Protein AF-A0A497N4L3-F1 (afdb_monomer)

Foldseek 3Di:
DDDDDDDDDDDDDDDDDDDDDDDPPPPPPPDAQAEAEEEEEAQAPDDFFPDPVLVVVLQVVLQVVCVVVVHSYHYDYDYDYCRNPLVSLLVSCVVCVVVVHQHYEDCLEQSNCVSNQVVNQVSLRAYEHLHYQAPVLLAAGRYFYQDHHLLQVQLVQLQVLVVQQAQEEEEEEEPDRRRVRNVVSNCVNNVVSNHDYQYYFYDHPPDPDCVVSLVVVLVSLVVCCVVPNQSRYEYEYEAALSVLSVLVVCLVRFSNLQHAAEYEQRPAPHPSCQPRPQLSQLQNFYKYKDFAADPDPQLVVVQVVCCVPPVHGQDLSSQSSSVSSVLLSVLCVVLVHSPSVSSVVCSQVSQCPDQGRRGRRHADSSNYRPHTKMWIWTWDDDPNTIDIDTFWIQDRVVSHIDGPCVPRDNPPQDAWDWDFDDQAEDAAFDKDKTARPPTGGPSFGWPWKWKDFQQPDDIDTDRIDIDGHRDFDKGKMKIKTATSNRHIDIDIHIYGYHHDDADAKDFDWPDPAEEAAFDKTKTARPPTDGDPFAWPWKWKDFAPPDDIDTDRMDIDHHNDFDKGKMKIWIATPVGHIDMDIHIYGYDYDPPPPDDDDDDDDDDDDDDD

Radius of gyration: 50.26 Å; Cα contacts (8 Å, |Δi|>4): 1278; chains: 1; bounding box: 136×89×152 Å

Nearest PDB structures (foldseek):
  3ukj-assembly1_A  TM=7.200E-01  e=1.021E-14  Rhodopseudomonas palustris HaA2
  4jb2-assembly1_A  TM=7.207E-01  e=1.285E-14  Rhodopseudomonas palustris CGA009
  3uk0-assembly1_A  TM=7.203E-01  e=1.141E-13  Rhodopseudomonas palustris BisB5
  4jgu-assembly2_B  TM=9.337E-01  e=2.987E-09  Hathewaya histolytica
  4m00-assembly1_A  TM=5.364E-01  e=4.185E-07  Staphylococcus aureus subsp. aureus NCTC 8325

Sequence (608 aa):
MVELRDCILRALTIFILILSFQPFTTNVRAQAVQTVKIGVILPSEFSGEYSPPLISFAQEDINEYMVENGYDYRFEFIIENAMADSDLHLEHVKSFHLSGVDLIIGGGWSIQAQGSLDYINENNIIMLSHGSASPVLAISDNLYRLCPNDYVQGPVLAEMLSSWGIEKLIVIQRDDAWANGIYDTLEVEYSKTGGIILKRIQYLPETTDFTDYLSEAEAAASEGASKYGSSRVGVMILSFSEAVSIVNQVQSYPTLWSLWWFGSDGTARSTYLIEDAPEAASYLGLFSILATVPESTEYRQLETRYTAESGYSLGYYDSLFYDACWLYALSVLEAGSYNALDVKAVIEDVASTYEGISGICTLDENGDRLHSDYDIWGYNMEDGAGVHVRYGFYDYLTGKVTWDTSKITLPTNDAPWAEANGPYSSYVNEPILFSPAGSNDIDGTIIEYRWDFGDSSIFSYDETPTHSFSRVGIYTVTLRVKDNNDAVDEDTAQCIVSAIPNKAPIAIINGPYSGYANEPISFSSAGSIDQDGTITEYRWNFGEGGTDHYGDVQYFIYERVGTYTVTLTVKDEDGATSLASTSCTIYEVESTGGGSWSIEKIATILTI

pLDDT: mean 88.52, std 17.04, range [26.31, 98.88]

Structure (mmCIF, N/CA/C/O backbone):
data_AF-A0A497N4L3-F1
#
_entry.id   AF-A0A497N4L3-F1
#
loop_
_atom_site.group_PDB
_atom_site.id
_at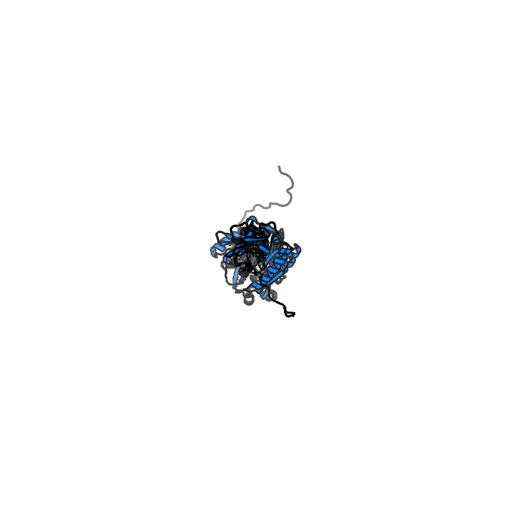om_site.type_symbol
_atom_site.label_atom_id
_atom_site.label_alt_id
_atom_site.label_comp_id
_atom_site.label_asym_id
_atom_site.label_entity_id
_atom_site.label_seq_id
_atom_site.pdbx_PDB_ins_code
_atom_site.Cartn_x
_atom_site.Cartn_y
_atom_site.Cartn_z
_atom_site.occupancy
_atom_site.B_iso_or_equiv
_atom_site.auth_seq_id
_atom_site.auth_comp_id
_atom_site.auth_asym_id
_atom_site.auth_atom_id
_atom_site.pdbx_PDB_model_num
ATOM 1 N N . MET A 1 1 ? -45.645 44.367 11.217 1.00 33.25 1 MET A N 1
ATOM 2 C CA . MET A 1 1 ? -47.091 44.060 11.207 1.00 33.25 1 MET A CA 1
ATOM 3 C C . MET A 1 1 ? -47.190 42.661 10.632 1.00 33.25 1 MET A C 1
ATOM 5 O O . MET A 1 1 ? -47.041 42.528 9.430 1.00 33.25 1 MET A O 1
ATOM 9 N N . VAL A 1 2 ? -46.981 41.619 11.441 1.00 28.41 2 VAL A N 1
ATOM 10 C CA . VAL A 1 2 ? -47.810 41.157 12.581 1.00 28.41 2 VAL A CA 1
ATOM 11 C C . VAL A 1 2 ? -49.145 40.632 12.057 1.00 28.41 2 VAL A C 1
ATOM 13 O O . VAL A 1 2 ? -49.777 41.318 11.260 1.00 28.41 2 VAL A O 1
ATOM 16 N N . GLU A 1 3 ? -49.535 39.467 12.584 1.00 29.16 3 GLU A N 1
ATOM 17 C CA . GLU A 1 3 ? -50.812 38.760 12.405 1.00 29.16 3 GLU A CA 1
ATOM 18 C C . GLU A 1 3 ? -50.843 37.861 11.151 1.00 29.16 3 GLU A C 1
ATOM 20 O O . GLU A 1 3 ? -50.580 38.309 10.048 1.00 29.16 3 GLU A O 1
ATOM 25 N N . LEU A 1 4 ? -51.142 36.560 11.199 1.00 30.34 4 LEU A N 1
ATOM 26 C CA . LEU A 1 4 ? -51.900 35.803 12.187 1.00 30.34 4 LEU A CA 1
ATOM 27 C C . LEU A 1 4 ? -51.720 34.296 11.881 1.00 30.34 4 LEU A C 1
ATOM 29 O O . LEU A 1 4 ? -52.318 33.798 10.929 1.00 30.34 4 LEU A O 1
ATOM 33 N N . ARG A 1 5 ? -50.904 33.560 12.650 1.00 29.47 5 ARG A N 1
ATOM 34 C CA . ARG A 1 5 ? -51.070 32.101 12.855 1.00 29.47 5 ARG A CA 1
ATOM 35 C C . ARG A 1 5 ? -50.195 31.559 13.995 1.00 29.47 5 ARG A C 1
ATOM 37 O O . ARG A 1 5 ? -49.571 30.517 13.868 1.00 29.47 5 ARG A O 1
ATOM 44 N N . ASP A 1 6 ? -50.221 32.254 15.129 1.00 27.95 6 ASP A N 1
ATOM 45 C CA . ASP A 1 6 ? -49.926 31.656 16.431 1.00 27.95 6 ASP A CA 1
ATOM 46 C C . ASP A 1 6 ? -51.245 31.185 17.034 1.00 27.95 6 ASP A C 1
ATOM 48 O O . ASP A 1 6 ? -52.079 31.989 17.445 1.00 27.95 6 ASP A O 1
ATOM 52 N N . CYS A 1 7 ? -51.455 29.875 17.059 1.00 30.28 7 CYS A N 1
ATOM 53 C CA . CYS A 1 7 ? -52.359 29.257 18.015 1.00 30.28 7 CYS A CA 1
ATOM 54 C C . CYS A 1 7 ? -51.984 27.783 18.103 1.00 30.28 7 CYS A C 1
ATOM 56 O O . CYS A 1 7 ? -52.440 26.987 17.290 1.00 30.28 7 CYS A O 1
ATOM 58 N N . ILE A 1 8 ? -51.097 27.458 19.044 1.00 29.00 8 ILE A N 1
ATOM 59 C CA . ILE A 1 8 ? -51.160 26.311 19.961 1.00 29.00 8 ILE A CA 1
ATOM 60 C C . ILE A 1 8 ? -49.790 26.208 20.654 1.00 29.00 8 ILE A C 1
ATOM 62 O O . ILE A 1 8 ? -48.760 26.032 20.017 1.00 29.00 8 ILE A O 1
ATOM 66 N N . LEU A 1 9 ? -49.839 26.306 21.986 1.00 28.23 9 LEU A N 1
ATOM 67 C CA . LEU A 1 9 ? -48.783 26.021 22.961 1.00 28.23 9 LEU A CA 1
ATOM 68 C C . LEU A 1 9 ? -47.601 27.006 23.056 1.00 28.23 9 LEU A C 1
ATOM 70 O O . LEU A 1 9 ? -46.496 26.727 22.608 1.00 28.23 9 LEU A O 1
ATOM 74 N N . ARG A 1 10 ? -47.799 28.083 23.833 1.00 27.14 10 ARG A N 1
ATOM 75 C CA . ARG A 1 10 ? -46.890 28.444 24.940 1.00 27.14 10 ARG A CA 1
ATOM 76 C C . ARG A 1 10 ? -47.524 29.473 25.892 1.00 27.14 10 ARG A C 1
ATOM 78 O O . ARG A 1 10 ? -47.994 30.520 25.468 1.00 27.14 10 ARG A O 1
ATOM 85 N N . ALA A 1 11 ? -47.387 29.155 27.180 1.00 26.31 11 ALA A N 1
ATOM 86 C CA . ALA A 1 11 ? -47.193 30.056 28.318 1.00 26.31 11 ALA A CA 1
ATOM 87 C C . ALA A 1 11 ? -48.394 30.544 29.167 1.00 26.31 11 ALA A C 1
ATOM 89 O O . ALA A 1 11 ? -49.419 31.005 28.681 1.00 26.31 11 ALA A O 1
ATOM 90 N N . LEU A 1 12 ? -48.107 30.537 30.479 1.00 26.67 12 LEU A N 1
ATOM 91 C CA . LEU A 1 12 ? -48.705 31.261 31.610 1.00 26.67 12 LEU A CA 1
ATOM 92 C C . LEU A 1 12 ? -49.934 30.690 32.332 1.00 26.67 12 LEU A C 1
ATOM 94 O O . LEU A 1 12 ? -51.080 31.012 32.041 1.00 26.67 12 LEU A O 1
ATOM 98 N N . THR A 1 13 ? -49.658 30.037 33.462 1.00 28.41 13 THR A N 1
ATOM 99 C CA . THR A 1 13 ? -50.251 30.346 34.782 1.00 28.41 13 THR A CA 1
ATOM 100 C C . THR A 1 13 ? -49.221 29.830 35.820 1.00 28.41 13 THR A C 1
ATOM 102 O O . THR A 1 13 ? -48.665 28.765 35.602 1.00 28.41 13 THR A O 1
ATOM 105 N N . ILE A 1 14 ? -48.792 30.496 36.901 1.00 28.88 14 ILE A N 1
ATOM 106 C CA . ILE A 1 14 ? -49.508 31.221 37.965 1.00 28.88 14 ILE A CA 1
ATOM 107 C C . ILE A 1 14 ? -48.524 32.170 38.694 1.00 28.88 14 ILE A C 1
ATOM 109 O O . ILE A 1 14 ? -47.361 31.831 38.898 1.00 28.88 14 ILE A O 1
ATOM 113 N N . PHE A 1 15 ? -49.023 33.328 39.143 1.00 29.52 15 PHE A N 1
ATOM 114 C CA . PHE A 1 15 ? -48.340 34.307 40.001 1.00 29.52 15 PHE A CA 1
ATOM 115 C C . PHE A 1 15 ? -48.955 34.292 41.424 1.00 29.52 15 PHE A C 1
ATOM 117 O O . PHE A 1 15 ? -50.173 34.360 41.556 1.00 29.52 15 PHE A O 1
ATOM 124 N N . ILE A 1 16 ? -48.080 34.238 42.440 1.00 31.94 16 ILE A N 1
ATOM 125 C CA . ILE A 1 16 ? -48.142 34.719 43.846 1.00 31.94 16 ILE A CA 1
ATOM 126 C C . ILE A 1 16 ? -49.285 34.295 44.800 1.00 31.94 16 ILE A C 1
ATOM 128 O O . ILE A 1 16 ? -50.422 34.742 44.683 1.00 31.94 16 ILE A O 1
ATOM 132 N N . LEU A 1 17 ? -48.885 33.673 45.925 1.00 27.16 17 LEU A N 1
ATOM 133 C CA . LEU A 1 17 ? -49.356 34.053 47.269 1.00 27.16 17 LEU A CA 1
ATOM 134 C C . LEU A 1 17 ? -48.229 33.874 48.314 1.00 27.16 17 LEU A C 1
ATOM 136 O O . LEU A 1 17 ? -47.807 32.760 48.603 1.00 27.16 17 LEU A O 1
ATOM 140 N N . ILE A 1 18 ? -47.743 34.979 48.887 1.00 35.03 18 ILE A N 1
ATOM 141 C CA . ILE A 1 18 ? -46.946 34.988 50.124 1.00 35.03 18 ILE A CA 1
ATOM 142 C C . ILE A 1 18 ? -47.938 34.983 51.287 1.00 35.03 18 ILE A C 1
ATOM 144 O O . ILE A 1 18 ? -48.716 35.929 51.384 1.00 35.03 18 ILE A O 1
ATOM 148 N N . LEU A 1 19 ? -47.892 33.975 52.169 1.00 30.84 19 LEU A N 1
ATOM 149 C CA . LEU A 1 19 ? -48.287 34.082 53.582 1.00 30.84 19 LEU A CA 1
ATOM 150 C C . LEU A 1 19 ? -47.864 32.837 54.389 1.00 30.84 19 LEU A C 1
ATOM 152 O O . LEU A 1 19 ? -48.185 31.705 54.049 1.00 30.84 19 LEU A O 1
ATOM 156 N N . SER A 1 20 ? -47.215 33.119 55.522 1.00 30.72 20 SER A N 1
ATOM 157 C CA . SER A 1 20 ? -46.917 32.273 56.691 1.00 30.72 20 SER A CA 1
ATOM 158 C C . SER A 1 20 ? -45.859 31.161 56.585 1.00 30.72 20 SER A C 1
ATOM 160 O O . SER A 1 20 ? -46.073 30.081 56.050 1.00 30.72 20 SER A O 1
ATOM 162 N N . PHE A 1 21 ? -44.733 31.441 57.250 1.00 41.88 21 PHE A N 1
ATOM 163 C CA . PHE A 1 21 ? -43.736 30.499 57.749 1.00 41.88 21 PHE A CA 1
ATOM 164 C C . PHE A 1 21 ? -44.371 29.352 58.560 1.00 41.88 21 PHE A C 1
ATOM 166 O O . PHE A 1 21 ? -44.925 29.569 59.640 1.00 41.88 21 PHE A O 1
ATOM 173 N N . GLN A 1 22 ? -44.175 28.124 58.090 1.00 34.59 22 GLN A N 1
ATOM 174 C CA . GLN A 1 22 ? -44.099 26.913 58.907 1.00 34.59 22 GLN A CA 1
ATOM 175 C C . GLN A 1 22 ? -42.910 26.112 58.353 1.00 34.59 22 GLN A C 1
ATOM 177 O O . GLN A 1 22 ? -42.909 25.823 57.155 1.00 34.59 22 GLN A O 1
ATOM 182 N N . PRO A 1 23 ? -41.880 25.772 59.146 1.00 34.25 23 PRO A N 1
ATOM 183 C CA . PRO A 1 23 ? -40.825 24.899 58.662 1.00 34.25 23 PRO A CA 1
ATOM 184 C C . PRO A 1 23 ? -41.406 23.489 58.534 1.00 34.25 23 PRO A C 1
ATOM 186 O O . PRO A 1 23 ? -41.556 22.779 59.526 1.00 34.25 23 PRO A O 1
ATOM 189 N N . PHE A 1 24 ? -41.755 23.077 57.315 1.00 36.81 24 PHE A N 1
ATOM 190 C CA . PHE A 1 24 ? -41.872 21.657 57.015 1.00 36.81 24 PHE A CA 1
ATOM 191 C C . PHE A 1 24 ? -40.451 21.104 56.987 1.00 36.81 24 PHE A C 1
ATOM 193 O O . PHE A 1 24 ? -39.691 21.339 56.052 1.00 36.81 24 PHE A O 1
ATOM 200 N N . THR A 1 25 ? -40.072 20.409 58.055 1.00 40.69 25 THR A N 1
ATOM 201 C CA . THR A 1 25 ? -38.900 19.541 58.065 1.00 40.69 25 THR A CA 1
ATOM 202 C C . THR A 1 25 ? -39.151 18.416 57.065 1.00 40.69 25 THR A C 1
ATOM 204 O O . THR A 1 25 ? -39.693 17.368 57.419 1.00 40.69 25 THR A O 1
ATOM 207 N N . THR A 1 26 ? -38.802 18.625 55.796 1.00 39.25 26 THR A N 1
ATOM 208 C CA . THR A 1 26 ? -38.561 17.502 54.898 1.00 39.25 26 THR A CA 1
ATOM 209 C C . THR A 1 26 ? -37.314 16.818 55.428 1.00 39.25 26 THR A C 1
ATOM 211 O O . THR A 1 26 ? -36.205 17.336 55.312 1.00 39.25 26 THR A O 1
ATOM 214 N N . ASN A 1 27 ? -37.513 15.671 56.074 1.00 40.06 27 ASN A N 1
ATOM 215 C CA . ASN A 1 27 ? -36.464 14.687 56.270 1.00 40.06 27 ASN A CA 1
ATOM 216 C C . ASN A 1 27 ? -35.986 14.261 54.876 1.00 40.06 27 ASN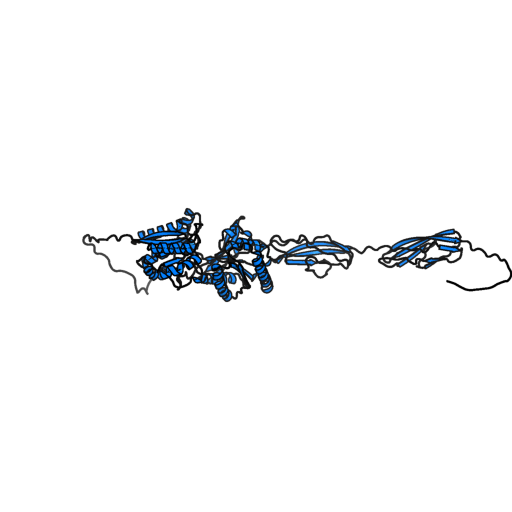 A C 1
ATOM 218 O O . ASN A 1 27 ? -36.482 13.281 54.326 1.00 40.06 27 ASN A O 1
ATOM 222 N N . VAL A 1 28 ? -35.053 15.017 54.295 1.00 42.88 28 VAL A N 1
ATOM 223 C CA . VAL A 1 28 ? -34.184 14.505 53.241 1.00 42.88 28 VAL A CA 1
ATOM 224 C C . VAL A 1 28 ? -33.305 13.497 53.957 1.00 42.88 28 VAL A C 1
ATOM 226 O O . VAL A 1 28 ? -32.338 13.840 54.636 1.00 42.88 28 VAL A O 1
ATOM 229 N N . ARG A 1 29 ? -33.735 12.239 53.930 1.00 44.03 29 ARG A N 1
ATOM 230 C CA . ARG A 1 29 ? -32.863 11.131 54.280 1.00 44.03 29 ARG A CA 1
ATOM 231 C C . ARG A 1 29 ? -31.755 11.198 53.231 1.00 44.03 29 ARG A C 1
ATOM 233 O O . ARG A 1 29 ? -32.049 10.971 52.066 1.00 44.03 29 ARG A O 1
ATOM 240 N N . ALA A 1 30 ? -30.548 11.604 53.622 1.00 51.94 30 ALA A N 1
ATOM 241 C CA . ALA A 1 30 ? -29.383 11.499 52.756 1.00 51.94 30 ALA A CA 1
ATOM 242 C C . ALA A 1 30 ? -29.307 10.038 52.298 1.00 51.94 30 ALA A C 1
ATOM 244 O O . ALA A 1 30 ? -29.134 9.138 53.127 1.00 51.94 30 ALA A O 1
ATOM 245 N N . GLN A 1 31 ? -29.581 9.797 51.022 1.00 58.06 31 GLN A N 1
ATOM 246 C CA . GLN A 1 31 ? -29.370 8.498 50.417 1.00 58.06 31 GLN A CA 1
ATOM 247 C C . GLN A 1 31 ? -27.852 8.295 50.374 1.00 58.06 31 GLN A C 1
ATOM 249 O O . GLN A 1 31 ? -27.091 9.233 50.142 1.00 58.06 31 GLN A O 1
ATOM 254 N N . ALA A 1 32 ? -27.390 7.119 50.792 1.00 78.56 32 ALA A N 1
ATOM 255 C CA . ALA A 1 32 ? -25.959 6.858 50.841 1.00 78.56 32 ALA A CA 1
ATOM 256 C C . ALA A 1 32 ? -25.444 6.749 49.404 1.00 78.56 32 ALA A C 1
ATOM 258 O O . ALA A 1 32 ? -26.014 5.982 48.629 1.00 78.56 32 ALA A O 1
ATOM 259 N N . VAL A 1 33 ? -24.381 7.490 49.081 1.00 87.56 33 VAL A N 1
ATOM 260 C CA . VAL A 1 33 ? -23.701 7.387 47.785 1.00 87.56 33 VAL A CA 1
ATOM 261 C C . VAL A 1 33 ? -23.273 5.935 47.572 1.00 87.56 33 VAL A C 1
ATOM 263 O O . VAL A 1 33 ? -22.587 5.354 48.418 1.00 87.56 33 VAL A O 1
ATOM 266 N N . GLN A 1 34 ? -23.714 5.344 46.467 1.00 93.88 34 GLN A N 1
ATOM 267 C CA . GLN A 1 34 ? -23.428 3.965 46.096 1.00 93.88 34 GLN A CA 1
ATOM 268 C C . GLN A 1 34 ? -22.174 3.916 45.228 1.00 93.88 34 GLN A C 1
ATOM 270 O O . GLN A 1 34 ? -22.101 4.588 44.200 1.00 93.88 34 GLN A O 1
ATOM 275 N N . THR A 1 35 ? -21.190 3.108 45.625 1.00 96.56 35 THR A N 1
ATOM 276 C CA . THR A 1 35 ? -20.000 2.881 44.800 1.00 96.56 35 THR A CA 1
ATOM 277 C C . THR A 1 35 ? -20.295 1.839 43.727 1.00 96.56 35 THR A C 1
ATOM 279 O O . THR A 1 35 ? -20.598 0.692 44.053 1.00 96.56 35 THR A O 1
ATOM 282 N N . VAL A 1 36 ? -20.148 2.229 42.465 1.00 97.88 36 VAL A N 1
ATOM 283 C CA . VAL A 1 36 ? -20.256 1.367 41.288 1.00 97.88 36 VAL A CA 1
ATOM 284 C C . VAL A 1 36 ? -18.851 0.980 40.856 1.00 97.88 36 VAL A C 1
ATOM 286 O O . VAL A 1 36 ? -18.021 1.846 40.584 1.00 97.88 36 VAL A O 1
ATOM 289 N N . LYS A 1 37 ? -18.579 -0.323 40.828 1.00 98.38 37 LYS A N 1
ATOM 290 C CA . LYS A 1 37 ? -17.284 -0.871 40.424 1.00 98.38 37 LYS A CA 1
ATOM 291 C C . LYS A 1 37 ? -17.368 -1.368 38.992 1.00 98.38 37 LYS A C 1
ATOM 293 O O . LYS A 1 37 ? -18.265 -2.148 38.685 1.00 98.38 37 LYS A O 1
ATOM 298 N N . ILE A 1 38 ? -16.423 -0.944 38.163 1.00 98.31 38 ILE A N 1
ATOM 299 C CA . ILE A 1 38 ? -16.274 -1.399 36.778 1.00 98.31 38 ILE A CA 1
ATOM 300 C C . ILE A 1 38 ? -14.891 -2.030 36.647 1.00 98.31 38 ILE A C 1
ATOM 302 O O . ILE A 1 38 ? -13.893 -1.438 37.061 1.00 98.31 38 ILE A O 1
ATOM 306 N N . GLY A 1 39 ? -14.835 -3.248 36.114 1.00 98.00 39 GLY A N 1
ATOM 307 C CA . GLY A 1 39 ? -13.576 -3.924 35.821 1.00 98.00 39 GLY A CA 1
ATOM 308 C C . GLY A 1 39 ? -12.983 -3.375 34.530 1.00 98.00 39 GLY A C 1
ATOM 309 O O . GLY A 1 39 ? -13.701 -3.203 33.554 1.00 98.00 39 GLY A O 1
ATOM 310 N N . VAL A 1 40 ? -11.687 -3.098 34.508 1.00 96.75 40 VAL A N 1
ATOM 311 C CA . VAL A 1 40 ? -10.953 -2.664 33.318 1.00 96.75 40 VAL A CA 1
ATOM 312 C C . VAL A 1 40 ? -9.814 -3.640 33.096 1.00 96.75 40 VAL A C 1
ATOM 314 O O . VAL A 1 40 ? -8.986 -3.821 33.985 1.00 96.75 40 VAL A O 1
ATOM 317 N N . ILE A 1 41 ? -9.765 -4.264 31.922 1.00 95.44 41 ILE A N 1
ATOM 318 C CA . ILE A 1 41 ? -8.674 -5.154 31.527 1.00 95.44 41 ILE A CA 1
ATOM 319 C C . ILE A 1 41 ? -7.969 -4.536 30.326 1.00 95.44 41 ILE A C 1
ATOM 321 O O . ILE A 1 41 ? -8.519 -4.479 29.227 1.00 95.44 41 ILE A O 1
ATOM 325 N N . LEU A 1 42 ? -6.746 -4.066 30.548 1.00 92.00 42 LEU A N 1
ATOM 326 C CA . LEU A 1 42 ? -5.908 -3.507 29.491 1.00 92.00 42 LEU A CA 1
ATOM 327 C C . LEU A 1 42 ? -5.339 -4.626 28.608 1.00 92.00 42 LEU A C 1
ATOM 329 O O . LEU A 1 42 ? -4.970 -5.674 29.146 1.00 92.00 42 LEU A O 1
ATOM 333 N N . PRO A 1 43 ? -5.239 -4.432 27.280 1.00 88.12 43 PRO A N 1
ATOM 334 C CA . PRO A 1 43 ? -4.826 -5.499 26.372 1.00 88.12 43 PRO A CA 1
ATOM 335 C C . PRO A 1 43 ? -3.343 -5.876 26.511 1.00 88.12 43 PRO A C 1
ATOM 337 O O . PRO A 1 43 ? -3.009 -7.049 26.354 1.00 88.12 43 PRO A O 1
ATOM 340 N N . SER A 1 44 ? -2.460 -4.924 26.827 1.00 83.12 44 SER A N 1
ATOM 341 C CA . SER A 1 44 ? -1.005 -5.118 26.924 1.00 83.12 44 SER A CA 1
ATOM 342 C C . SER A 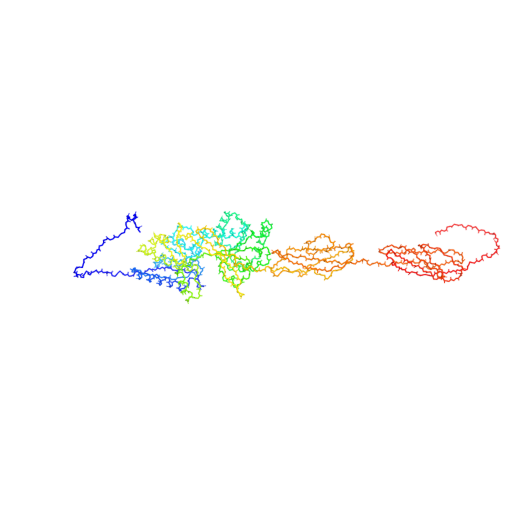1 44 ? -0.358 -4.183 27.951 1.00 83.12 44 SER A C 1
ATOM 344 O O . SER A 1 44 ? -1.023 -3.321 28.531 1.00 83.12 44 SER A O 1
ATOM 346 N N . GLU A 1 45 ? 0.960 -4.314 28.159 1.00 74.00 45 GLU A N 1
ATOM 347 C CA . GLU A 1 45 ? 1.735 -3.328 28.925 1.00 74.00 45 GLU A CA 1
ATOM 348 C C . GLU A 1 45 ? 1.589 -1.911 28.342 1.00 74.00 45 GLU A C 1
ATOM 350 O O . GLU A 1 45 ? 1.392 -1.719 27.137 1.00 74.00 45 GLU A O 1
ATOM 355 N N . PHE A 1 46 ? 1.703 -0.913 29.223 1.00 63.19 46 PHE A N 1
ATOM 356 C CA . PHE A 1 46 ? 1.585 0.499 28.875 1.00 63.19 46 PHE A CA 1
ATOM 357 C C . PHE A 1 46 ? 2.629 0.907 27.830 1.00 63.19 46 PHE A C 1
ATOM 359 O O . PHE A 1 46 ? 3.827 0.886 28.109 1.00 63.19 46 PHE A O 1
ATOM 366 N N . SER A 1 47 ? 2.171 1.326 26.650 1.00 53.44 47 SER A N 1
ATOM 367 C CA . SER A 1 47 ? 3.048 1.767 25.551 1.00 53.44 47 SER A CA 1
ATOM 368 C C . SER A 1 47 ? 2.537 3.002 24.792 1.00 53.44 47 SER A C 1
ATOM 370 O O . SER A 1 47 ? 3.003 3.289 23.696 1.00 53.44 47 SER A O 1
ATOM 372 N N . GLY A 1 48 ? 1.634 3.781 25.396 1.00 58.94 48 GLY A N 1
ATOM 373 C CA . GLY A 1 48 ? 1.116 5.039 24.840 1.00 58.94 48 GLY A CA 1
ATOM 374 C C . GLY A 1 48 ? -0.410 5.066 24.775 1.00 58.94 48 GLY A C 1
ATOM 375 O O . GLY A 1 48 ? -1.007 6.043 25.219 1.00 58.94 48 GLY A O 1
ATOM 376 N N . GLU A 1 49 ? -1.031 3.969 24.335 1.00 61.81 49 GLU A N 1
ATOM 377 C CA . GLU A 1 49 ? -2.489 3.777 24.367 1.00 61.81 49 GLU A CA 1
ATOM 378 C C . GLU A 1 49 ? -2.970 3.282 25.747 1.00 61.81 49 GLU A C 1
ATOM 380 O O . GLU A 1 49 ? -2.269 2.537 26.444 1.00 61.81 49 GLU A O 1
ATOM 385 N N . TYR A 1 50 ? -4.170 3.715 26.148 1.00 67.56 50 TYR A N 1
ATOM 386 C CA . TYR A 1 50 ? -4.890 3.347 27.379 1.00 67.56 50 TYR A CA 1
ATOM 387 C C . TYR A 1 50 ? -4.098 3.588 28.672 1.00 67.56 50 TYR A C 1
ATOM 389 O O . TYR A 1 50 ? -4.175 2.822 29.640 1.00 67.56 50 TYR A O 1
ATOM 397 N N . SER A 1 51 ? -3.296 4.656 28.696 1.00 69.06 51 SER A N 1
ATOM 398 C CA . SER A 1 51 ? -2.425 4.945 29.834 1.00 69.06 51 SER A CA 1
ATOM 399 C C . SER A 1 51 ? -3.224 5.287 31.111 1.00 69.06 51 SER A C 1
ATOM 401 O O . SER A 1 51 ? -4.354 5.782 31.032 1.00 69.06 51 SER A O 1
ATOM 403 N N . PRO A 1 52 ? -2.661 5.066 32.321 1.00 72.88 52 PRO A N 1
ATOM 404 C CA . PRO A 1 52 ? -3.375 5.298 33.582 1.00 72.88 52 PRO A CA 1
ATOM 405 C C . PRO A 1 52 ? -3.987 6.705 33.751 1.00 72.88 52 PRO A C 1
ATOM 407 O O . PRO A 1 52 ? -5.064 6.794 34.355 1.00 72.88 52 PRO A O 1
ATOM 410 N N . PRO A 1 53 ? -3.371 7.794 33.232 1.00 85.50 53 PRO A N 1
ATOM 411 C CA . PRO A 1 53 ? -3.989 9.119 33.217 1.00 85.50 53 PRO A CA 1
ATOM 412 C C . PRO A 1 53 ? -5.379 9.145 32.578 1.00 85.50 53 PRO A C 1
ATOM 414 O O . PRO A 1 53 ? -6.283 9.754 33.138 1.00 85.50 53 PRO A O 1
ATOM 417 N N . LEU A 1 54 ? -5.595 8.436 31.463 1.00 90.44 54 LEU A N 1
ATOM 418 C CA . LEU A 1 54 ? -6.883 8.455 30.763 1.00 90.44 54 LEU A CA 1
ATOM 419 C C . LEU A 1 54 ? -8.005 7.836 31.604 1.00 90.44 54 LEU A C 1
ATOM 421 O O . LEU A 1 54 ? -9.092 8.402 31.704 1.00 90.44 54 LEU A O 1
ATOM 425 N N . ILE A 1 55 ? -7.724 6.702 32.253 1.00 90.75 55 ILE A N 1
ATOM 426 C CA . ILE A 1 55 ? -8.678 6.024 33.146 1.00 90.75 55 ILE A CA 1
ATOM 427 C C . ILE A 1 55 ? -9.017 6.929 34.334 1.00 90.75 55 ILE A C 1
ATOM 429 O O . ILE A 1 55 ? -10.174 7.039 34.740 1.00 90.75 55 ILE A O 1
ATOM 433 N N . SER A 1 56 ? -8.001 7.606 34.874 1.00 92.31 56 SER A N 1
ATOM 434 C CA . SER A 1 56 ? -8.163 8.540 35.989 1.00 92.31 56 SER A CA 1
ATOM 435 C C . SER A 1 56 ? -9.019 9.740 35.587 1.00 92.31 56 SER A C 1
ATOM 437 O O . SER A 1 56 ? -9.949 10.076 36.314 1.00 92.31 56 SER A O 1
ATOM 439 N N . PHE A 1 57 ? -8.789 10.317 34.404 1.00 94.69 57 PHE A N 1
ATOM 440 C CA . PHE A 1 57 ? -9.600 11.416 33.879 1.00 94.69 57 PHE A CA 1
ATOM 441 C C . PHE A 1 57 ? -11.047 11.005 33.639 1.00 94.69 57 PHE A C 1
ATOM 443 O O . PHE A 1 57 ? -11.943 11.707 34.090 1.00 94.69 57 PHE A O 1
ATOM 450 N N . ALA A 1 58 ? -11.296 9.848 33.018 1.00 95.81 58 ALA A N 1
ATOM 451 C CA . ALA A 1 58 ? -12.658 9.344 32.848 1.00 95.81 58 ALA A CA 1
ATOM 452 C C . ALA A 1 58 ? -13.364 9.192 34.206 1.00 95.81 58 ALA A C 1
ATOM 454 O O . ALA A 1 58 ? -14.496 9.637 34.380 1.00 95.81 58 ALA A O 1
ATOM 455 N N . GLN A 1 59 ? -12.682 8.623 35.205 1.00 97.19 59 GLN A N 1
ATOM 456 C CA . GLN A 1 59 ? -13.230 8.482 36.553 1.00 97.19 59 GLN A CA 1
ATOM 457 C C . GLN A 1 59 ? -13.516 9.828 37.228 1.00 97.19 59 GLN A C 1
ATOM 459 O O . GLN A 1 59 ? -14.528 9.957 37.920 1.00 97.19 59 GLN A O 1
ATOM 464 N N . GLU A 1 60 ? -12.613 10.797 37.099 1.00 96.94 60 GLU A N 1
ATOM 465 C CA . GLU A 1 60 ? -12.764 12.139 37.661 1.00 96.94 60 GLU A CA 1
ATOM 466 C C . GLU A 1 60 ? -13.936 12.871 37.014 1.00 96.94 60 GLU A C 1
ATOM 468 O O . GLU A 1 60 ? -14.849 13.277 37.732 1.00 96.94 60 GLU A O 1
ATOM 473 N N . ASP A 1 61 ? -13.956 12.937 35.684 1.00 97.75 61 ASP A N 1
ATOM 474 C CA . ASP A 1 61 ? -14.967 13.650 34.906 1.00 97.75 61 ASP A CA 1
ATOM 475 C C . ASP A 1 61 ? -16.372 13.052 35.149 1.00 97.75 61 ASP A C 1
ATOM 477 O O . ASP A 1 61 ? -17.337 13.780 35.393 1.00 97.75 61 ASP A O 1
ATOM 481 N N . ILE A 1 62 ? -16.491 11.716 35.187 1.00 98.38 62 ILE A N 1
ATOM 482 C CA . ILE A 1 62 ? -17.753 11.028 35.506 1.00 98.38 62 ILE A CA 1
ATOM 483 C C . ILE A 1 62 ? -18.201 11.347 36.934 1.00 98.38 62 ILE A C 1
ATOM 485 O O . ILE A 1 62 ? -19.366 11.662 37.166 1.00 98.38 62 ILE A O 1
ATOM 489 N N . ASN A 1 63 ? -17.305 11.261 37.921 1.00 98.38 63 ASN A N 1
ATOM 490 C CA . ASN A 1 63 ? -17.676 11.508 39.316 1.00 98.38 63 ASN A CA 1
ATOM 491 C C . ASN A 1 63 ? -17.996 12.982 39.591 1.00 98.38 63 ASN A C 1
ATOM 493 O O . ASN A 1 63 ? -18.867 13.261 40.416 1.00 98.38 63 ASN A O 1
ATOM 497 N N . GLU A 1 64 ? -17.332 13.915 38.909 1.00 97.94 64 GLU A N 1
ATOM 498 C CA . GLU A 1 64 ? -17.690 15.332 38.931 1.00 97.94 64 GLU A CA 1
ATOM 499 C C . GLU A 1 64 ? -19.109 15.524 38.389 1.00 97.94 64 GLU A C 1
ATOM 501 O O . GLU A 1 64 ? -19.952 16.089 39.087 1.00 97.94 64 GLU A O 1
ATOM 506 N N . TYR A 1 65 ? -19.431 14.918 37.243 1.00 97.56 65 TYR A N 1
ATOM 507 C CA . TYR A 1 65 ? -20.785 14.935 36.687 1.00 97.56 65 TYR A CA 1
ATOM 508 C C . TYR A 1 65 ? -21.837 14.355 37.645 1.00 97.56 65 TYR A C 1
ATOM 510 O O . TYR A 1 65 ? -22.921 14.934 37.783 1.00 97.56 65 TYR A O 1
ATOM 518 N N . MET A 1 66 ? -21.534 13.253 38.346 1.00 97.31 66 MET A N 1
ATOM 519 C CA . MET A 1 66 ? -22.444 12.685 39.352 1.00 97.31 66 MET A CA 1
ATOM 520 C C . MET A 1 66 ? -22.750 13.693 40.465 1.00 97.31 66 MET A C 1
ATOM 522 O O . MET A 1 66 ? -23.910 13.881 40.835 1.00 97.31 66 MET A O 1
ATOM 526 N N . VAL A 1 67 ? -21.720 14.377 40.971 1.00 96.69 67 VAL A N 1
ATOM 527 C CA . VAL A 1 67 ? -21.852 15.378 42.038 1.00 96.69 67 VAL A CA 1
ATOM 528 C C . VAL A 1 67 ? -22.614 16.611 41.556 1.00 96.69 67 VAL A C 1
ATOM 530 O O . VAL A 1 67 ? -23.529 17.065 42.245 1.00 96.69 67 VAL A O 1
ATOM 533 N N . GLU A 1 68 ? -22.270 17.146 40.384 1.00 97.25 68 GLU A N 1
ATOM 534 C CA . GLU A 1 68 ? -22.887 18.354 39.824 1.00 97.25 68 GLU A CA 1
ATOM 535 C C . GLU A 1 68 ? -24.382 18.180 39.545 1.00 97.25 68 GLU A C 1
ATOM 537 O O . GLU A 1 68 ? -25.165 19.114 39.739 1.00 97.25 68 GLU A O 1
ATOM 542 N N . ASN A 1 69 ? -24.792 16.973 39.151 1.00 96.38 69 ASN A N 1
ATOM 543 C CA . ASN A 1 69 ? -26.182 16.655 38.826 1.00 96.38 69 ASN A CA 1
ATOM 544 C C . ASN A 1 69 ? -26.957 16.019 39.994 1.00 96.38 69 ASN A C 1
ATOM 546 O O . ASN A 1 69 ? -28.150 15.748 39.866 1.00 96.38 69 ASN A O 1
ATOM 550 N N . GLY A 1 70 ? -26.319 15.839 41.157 1.00 94.31 70 GLY A N 1
ATOM 551 C CA . GLY A 1 70 ? -26.968 15.341 42.370 1.00 94.31 70 GLY A CA 1
ATOM 552 C C . GLY A 1 70 ? -27.338 13.857 42.324 1.00 94.31 70 GLY A C 1
ATOM 553 O O . GLY A 1 70 ? -28.324 13.462 42.948 1.00 94.31 70 GLY A O 1
ATOM 554 N N . TYR A 1 71 ? -26.574 13.048 41.591 1.00 94.81 71 TYR A N 1
ATOM 555 C CA . TYR A 1 71 ? -26.733 11.597 41.559 1.00 94.81 71 TYR A CA 1
ATOM 556 C C . TYR A 1 71 ? -26.037 10.939 42.758 1.00 94.81 71 TYR A C 1
ATOM 558 O O . TYR A 1 71 ? -24.914 11.283 43.122 1.00 94.81 71 TYR A O 1
ATOM 566 N N . ASP A 1 72 ? -26.681 9.933 43.352 1.00 93.19 72 ASP A N 1
ATOM 567 C CA . ASP A 1 72 ? -26.155 9.188 44.506 1.00 93.19 72 ASP A CA 1
ATOM 568 C C . ASP A 1 72 ? -25.218 8.034 44.092 1.00 93.19 72 ASP A C 1
ATOM 570 O O . ASP A 1 72 ? -25.215 6.972 44.723 1.00 93.19 72 ASP A O 1
ATOM 574 N N . TYR A 1 73 ? -24.424 8.217 43.034 1.00 96.25 73 TYR A N 1
ATOM 575 C CA . TYR A 1 73 ? -23.457 7.233 42.544 1.00 96.25 73 TYR A CA 1
ATOM 576 C C . TYR A 1 73 ? -22.031 7.776 42.575 1.00 96.25 73 TYR A C 1
ATOM 578 O O . TYR A 1 73 ? -21.788 8.964 42.374 1.00 96.25 73 TYR A O 1
ATOM 586 N N . ARG A 1 74 ? -21.076 6.875 42.809 1.00 97.38 74 ARG A N 1
ATOM 587 C CA . ARG A 1 74 ? -19.642 7.119 42.645 1.00 97.38 74 ARG A CA 1
ATOM 588 C C . ARG A 1 74 ? -19.019 5.958 41.884 1.00 97.38 74 ARG A C 1
ATOM 590 O O . ARG A 1 74 ? -19.124 4.821 42.329 1.00 97.38 74 ARG A O 1
ATOM 597 N N . PHE A 1 75 ? -18.327 6.239 40.794 1.00 98.19 75 PHE A N 1
ATOM 598 C CA . PHE A 1 75 ? -17.677 5.241 39.953 1.00 98.19 75 PHE A CA 1
ATOM 599 C C . PHE A 1 75 ? -16.236 4.987 40.401 1.00 98.19 75 PHE A C 1
ATOM 601 O O . PHE A 1 75 ? -15.504 5.918 40.753 1.00 98.19 75 PHE A O 1
ATOM 608 N N . GLU A 1 76 ? -15.854 3.712 40.412 1.00 97.81 76 GLU A N 1
ATOM 609 C CA . GLU A 1 76 ? -14.513 3.215 40.711 1.00 97.81 76 GLU A CA 1
ATOM 610 C C . GLU A 1 76 ? -14.100 2.188 39.649 1.00 97.81 76 GLU A C 1
ATOM 612 O O . GLU A 1 76 ? -14.725 1.130 39.530 1.00 97.81 76 GLU A O 1
ATOM 617 N N . PHE A 1 77 ? -13.046 2.492 38.892 1.00 96.12 77 PHE A N 1
ATOM 618 C CA . PHE A 1 77 ? -12.488 1.587 37.887 1.00 96.12 77 PHE A CA 1
ATOM 619 C C . PHE A 1 77 ? -11.372 0.740 38.502 1.00 96.12 77 PHE A C 1
ATOM 621 O O . PHE A 1 77 ? -10.404 1.267 39.053 1.00 96.12 77 PHE A O 1
ATOM 628 N N . ILE A 1 78 ? -11.514 -0.582 38.421 1.00 96.06 78 ILE A N 1
ATOM 629 C CA . ILE A 1 78 ? -10.547 -1.546 38.955 1.00 96.06 78 ILE A CA 1
ATOM 630 C C . ILE A 1 78 ? -9.749 -2.099 37.783 1.00 96.06 78 ILE A C 1
ATOM 632 O O . ILE A 1 78 ? -10.328 -2.698 36.885 1.00 96.06 78 ILE A O 1
ATOM 636 N N . ILE A 1 79 ? -8.437 -1.883 37.791 1.00 93.81 79 ILE A N 1
ATOM 637 C CA . ILE A 1 79 ? -7.580 -2.097 36.623 1.00 93.81 79 ILE A CA 1
ATOM 638 C C . ILE A 1 79 ? -6.785 -3.393 36.781 1.00 93.81 79 ILE A C 1
ATOM 640 O O . ILE A 1 79 ? -6.108 -3.590 37.787 1.00 93.81 79 ILE A O 1
ATOM 644 N N . GLU A 1 80 ? -6.830 -4.220 35.747 1.00 94.75 80 GLU A N 1
ATOM 645 C CA . GLU A 1 80 ? -5.986 -5.390 35.519 1.00 94.75 80 GLU A CA 1
ATOM 646 C C . GLU A 1 80 ? -5.341 -5.293 34.124 1.00 94.75 80 GLU A C 1
ATOM 648 O O . GLU A 1 80 ? -5.735 -4.464 33.296 1.00 94.75 80 GLU A O 1
ATOM 653 N N . ASN A 1 81 ? -4.338 -6.126 33.844 1.00 92.06 81 ASN A N 1
ATOM 654 C CA . ASN A 1 81 ? -3.620 -6.112 32.569 1.00 92.06 81 ASN A CA 1
ATOM 655 C C . ASN A 1 81 ? -3.463 -7.531 32.016 1.00 92.06 81 ASN A C 1
ATOM 657 O O . ASN A 1 81 ? -2.881 -8.390 32.671 1.00 92.06 81 ASN A O 1
ATOM 661 N N . ALA A 1 82 ? -3.946 -7.753 30.795 1.00 92.00 82 ALA A N 1
ATOM 662 C CA . ALA A 1 82 ? -3.884 -9.040 30.116 1.00 92.00 82 ALA A CA 1
ATOM 663 C C . ALA A 1 82 ? -2.504 -9.368 29.530 1.00 92.00 82 ALA A C 1
ATOM 665 O O . ALA A 1 82 ? -2.295 -10.496 29.109 1.00 92.00 82 ALA A O 1
ATOM 666 N N . MET A 1 83 ? -1.555 -8.429 29.493 1.00 89.19 83 MET A N 1
ATOM 667 C CA . MET A 1 83 ? -0.166 -8.664 29.078 1.00 89.19 83 MET A CA 1
ATOM 668 C C . MET A 1 83 ? -0.046 -9.319 27.694 1.00 89.19 83 MET A C 1
ATOM 670 O O . MET A 1 83 ? 0.787 -10.201 27.496 1.00 89.19 83 MET A O 1
ATOM 674 N N . ALA A 1 84 ? -0.883 -8.892 26.742 1.00 86.75 84 ALA A N 1
ATOM 675 C CA . ALA A 1 84 ? -0.980 -9.467 25.401 1.00 86.75 84 ALA A CA 1
ATOM 676 C C . ALA A 1 84 ? -1.436 -10.945 25.363 1.00 86.75 84 ALA A C 1
ATOM 678 O O . ALA A 1 84 ? -1.306 -11.606 24.335 1.00 86.75 84 ALA A O 1
ATOM 679 N N . ASP A 1 85 ? -2.001 -11.462 26.457 1.00 91.12 85 ASP A N 1
ATOM 680 C CA . ASP A 1 85 ? -2.349 -12.869 26.648 1.00 91.12 85 ASP A CA 1
ATOM 681 C C . ASP A 1 85 ? -3.872 -13.052 26.805 1.00 91.12 85 ASP A C 1
ATOM 683 O O . ASP A 1 85 ? -4.536 -12.419 27.631 1.00 91.12 85 ASP A O 1
ATOM 687 N N . SER A 1 86 ? -4.450 -13.915 25.966 1.00 93.56 86 SER A N 1
ATOM 688 C CA . SER A 1 86 ? -5.895 -14.171 25.953 1.00 93.56 86 SER A CA 1
ATOM 689 C C . SER A 1 86 ? -6.376 -15.008 27.138 1.00 93.56 86 SER A C 1
ATOM 691 O O . SER A 1 86 ? -7.514 -14.833 27.578 1.00 93.56 86 SER A O 1
ATOM 693 N N . ASP A 1 87 ? -5.550 -15.918 27.648 1.00 96.38 87 ASP A N 1
ATOM 694 C CA . ASP A 1 87 ? -5.912 -16.755 28.789 1.00 96.38 87 ASP A CA 1
ATOM 695 C C . ASP A 1 87 ? -5.887 -15.913 30.068 1.00 96.38 87 ASP A C 1
ATOM 697 O O . ASP A 1 87 ? -6.823 -15.977 30.870 1.00 96.38 87 ASP A O 1
ATOM 701 N N . LEU A 1 88 ? -4.886 -15.038 30.210 1.00 97.50 88 LEU A N 1
ATOM 702 C CA . LEU A 1 88 ? -4.805 -14.092 31.321 1.00 97.50 88 LEU A CA 1
ATOM 703 C C . LEU A 1 88 ? -5.973 -13.092 31.304 1.00 97.50 88 LEU A C 1
ATOM 705 O O . LEU A 1 88 ? -6.560 -12.806 32.349 1.00 97.50 88 LEU A O 1
ATOM 709 N N . HIS A 1 89 ? -6.386 -12.616 30.123 1.00 97.81 89 HIS A N 1
ATOM 710 C CA . HIS A 1 89 ? -7.598 -11.802 29.990 1.00 97.81 89 HIS A CA 1
ATOM 711 C C . HIS A 1 89 ? -8.834 -12.513 30.581 1.00 97.81 89 HIS A C 1
ATOM 713 O O . HIS A 1 89 ? -9.567 -11.937 31.390 1.00 97.81 89 HIS A O 1
ATOM 719 N N . LEU A 1 90 ? -9.046 -13.787 30.237 1.00 98.56 90 LEU A N 1
ATOM 720 C CA . LEU A 1 90 ? -10.140 -14.596 30.782 1.00 98.56 90 LEU A CA 1
ATOM 721 C C . LEU A 1 90 ? -10.007 -14.821 32.299 1.00 98.56 90 LEU A C 1
ATOM 723 O O . LEU A 1 90 ? -11.015 -14.828 33.013 1.00 98.56 90 LEU A O 1
ATOM 727 N N . GLU A 1 91 ? -8.793 -15.001 32.821 1.00 98.50 91 GLU A N 1
ATOM 728 C CA . GLU A 1 91 ? -8.550 -15.092 34.266 1.00 98.50 91 GLU A CA 1
ATOM 729 C C . GLU A 1 91 ? -8.988 -13.819 35.004 1.00 98.50 91 GLU A C 1
ATOM 731 O O . GLU A 1 91 ? -9.650 -13.909 36.044 1.00 98.50 91 GLU A O 1
ATOM 736 N N . HIS A 1 92 ? -8.715 -12.639 34.443 1.00 98.50 92 HIS A N 1
ATOM 737 C CA . HIS A 1 92 ? -9.164 -11.367 35.009 1.00 98.50 92 HIS A CA 1
ATOM 738 C C . HIS A 1 92 ? -10.686 -11.191 34.939 1.00 98.50 92 HIS A C 1
ATOM 740 O O . HIS A 1 92 ? -11.289 -10.803 35.941 1.00 98.50 92 HIS A O 1
ATOM 746 N N . VAL A 1 93 ? -11.334 -11.569 33.828 1.00 98.69 93 VAL A N 1
ATOM 747 C CA . VAL A 1 93 ? -12.810 -11.590 33.727 1.00 98.69 93 VAL A CA 1
ATOM 748 C C . VAL A 1 93 ? -13.419 -12.457 34.837 1.00 98.69 93 VAL A C 1
ATOM 750 O O . VAL A 1 93 ? -14.336 -12.033 35.544 1.00 98.69 93 VAL A O 1
ATOM 753 N N . LYS A 1 94 ? -12.873 -13.662 35.047 1.00 98.69 94 LYS A N 1
ATOM 754 C CA . LYS A 1 94 ? -13.298 -14.572 36.124 1.00 98.69 94 LYS A CA 1
ATOM 755 C C . LYS A 1 94 ? -13.084 -13.960 37.509 1.00 98.69 94 LYS A C 1
ATOM 757 O O . LYS A 1 94 ? -13.959 -14.075 38.366 1.00 98.69 94 LYS A O 1
ATOM 762 N N . SER A 1 95 ? -11.943 -13.310 37.731 1.00 98.56 95 SER A N 1
ATOM 763 C CA . SER A 1 95 ? -11.602 -12.651 38.998 1.00 98.56 95 SER A CA 1
ATOM 764 C C . SER A 1 95 ? -12.568 -11.509 39.343 1.00 98.56 95 SER A C 1
ATOM 766 O O . SER A 1 95 ? -13.035 -11.411 40.485 1.00 98.56 95 SER A O 1
ATOM 768 N N . PHE A 1 96 ? -12.934 -10.687 38.353 1.00 98.62 96 PHE A N 1
ATOM 769 C CA . PHE A 1 96 ? -13.919 -9.620 38.525 1.00 98.62 96 PHE A CA 1
ATOM 770 C C . PHE A 1 96 ? -15.302 -10.166 38.871 1.00 98.62 96 PHE A C 1
ATOM 772 O O . PHE A 1 96 ? -15.870 -9.754 39.886 1.00 98.62 96 PHE A O 1
ATOM 779 N N . HIS A 1 97 ? -15.786 -11.166 38.131 1.00 98.31 97 HIS A N 1
ATOM 780 C CA . HIS A 1 97 ? -17.065 -11.816 38.422 1.00 98.31 97 HIS A CA 1
ATOM 781 C C . HIS A 1 97 ? -17.115 -12.389 39.848 1.00 98.31 97 HIS A C 1
ATOM 783 O O . HIS A 1 97 ? -18.046 -12.132 40.611 1.00 98.31 97 HIS A O 1
ATOM 789 N N . LEU A 1 98 ? -16.061 -13.103 40.268 1.00 97.81 98 LEU A N 1
ATOM 790 C CA . LEU A 1 98 ? -15.946 -13.641 41.632 1.00 97.81 98 LEU A CA 1
ATOM 791 C C . LEU A 1 98 ? -15.928 -12.549 42.715 1.00 97.81 98 LEU A C 1
ATOM 793 O O . LEU A 1 98 ? -16.283 -12.816 43.865 1.00 97.81 98 LEU A O 1
ATOM 797 N N . SER A 1 99 ? -15.535 -11.328 42.351 1.00 97.44 99 SER A N 1
ATOM 798 C CA . SER A 1 99 ? -15.532 -10.147 43.218 1.00 97.44 99 SER A CA 1
ATOM 799 C C . SER A 1 99 ? -16.834 -9.332 43.144 1.00 97.44 99 SER A C 1
ATOM 801 O O . SER A 1 99 ? -16.939 -8.303 43.816 1.00 97.44 99 SER A O 1
ATOM 803 N N . GLY A 1 100 ? -17.826 -9.788 42.370 1.00 96.75 100 GLY A N 1
ATOM 804 C CA . GLY A 1 100 ? -19.114 -9.119 42.168 1.00 96.75 100 GLY A CA 1
ATOM 805 C C . GLY A 1 100 ? -19.057 -7.927 41.210 1.00 96.75 100 GLY A C 1
ATOM 806 O O . GLY A 1 100 ? -19.827 -6.982 41.377 1.00 96.75 100 GLY A O 1
ATOM 807 N N . VAL A 1 101 ? -18.112 -7.933 40.267 1.00 98.31 101 VAL A N 1
ATOM 808 C CA . VAL A 1 101 ? -17.935 -6.901 39.239 1.00 98.31 101 VAL A CA 1
ATOM 809 C C . VAL A 1 101 ? -18.263 -7.514 37.880 1.00 98.31 101 VAL A C 1
ATOM 811 O O . VAL A 1 101 ? -17.435 -8.197 37.285 1.00 98.31 101 VAL A O 1
ATOM 814 N N . ASP A 1 102 ? -19.487 -7.265 37.414 1.00 98.38 102 ASP A N 1
ATOM 815 C CA . ASP A 1 102 ? -20.050 -7.873 36.195 1.00 98.38 102 ASP A CA 1
ATOM 816 C C . ASP A 1 102 ? -20.170 -6.887 35.019 1.00 98.38 102 ASP A C 1
ATOM 818 O O . ASP A 1 102 ? -20.655 -7.251 33.949 1.00 98.38 102 ASP A O 1
ATOM 822 N N . LEU A 1 103 ? -19.740 -5.638 35.217 1.00 98.69 103 LEU A N 1
ATOM 823 C CA . LEU A 1 103 ? -19.573 -4.634 34.166 1.00 98.69 103 LEU A CA 1
ATOM 824 C C . LEU A 1 103 ? -18.076 -4.497 33.896 1.00 98.69 103 LEU A C 1
ATOM 826 O O . LEU A 1 103 ? -17.325 -4.071 34.780 1.00 98.69 103 LEU A O 1
ATOM 830 N N . ILE A 1 104 ? -17.641 -4.903 32.705 1.00 98.62 104 ILE A N 1
ATOM 831 C CA . ILE A 1 104 ? -16.222 -4.983 32.346 1.00 98.62 104 ILE A CA 1
ATOM 832 C C . ILE A 1 104 ? -15.955 -4.176 31.074 1.00 98.62 104 ILE A C 1
ATOM 834 O O . ILE A 1 104 ? -16.715 -4.249 30.113 1.00 98.62 104 ILE A O 1
ATOM 838 N N . ILE A 1 105 ? -14.871 -3.407 31.053 1.00 97.88 105 ILE A N 1
ATOM 839 C CA . ILE A 1 105 ? -14.254 -2.864 29.842 1.00 97.88 105 ILE A CA 1
ATOM 840 C C . ILE A 1 105 ? -13.031 -3.736 29.557 1.00 97.88 105 ILE A C 1
ATOM 842 O O . ILE A 1 105 ? -12.124 -3.819 30.384 1.00 97.88 105 ILE A O 1
ATOM 846 N N . GLY A 1 106 ? -13.016 -4.430 28.425 1.00 95.62 106 GLY A N 1
ATOM 847 C CA . GLY A 1 106 ? -12.000 -5.440 28.131 1.00 95.62 106 GLY A CA 1
ATOM 848 C C . GLY A 1 106 ? -12.110 -5.971 26.708 1.00 95.62 106 GLY A C 1
ATOM 849 O O . GLY A 1 106 ? -12.894 -5.477 25.908 1.00 95.62 106 GLY A O 1
ATOM 850 N N . GLY A 1 107 ? -11.303 -6.973 26.372 1.00 93.38 107 GLY A N 1
ATOM 851 C CA . GLY A 1 107 ? -11.271 -7.546 25.030 1.00 93.38 107 GLY A CA 1
ATOM 852 C C . GLY A 1 107 ? -10.752 -6.551 23.995 1.00 93.38 107 GLY A C 1
ATOM 853 O O . GLY A 1 107 ? -11.272 -6.512 22.883 1.00 93.38 107 GLY A O 1
ATOM 854 N N . GLY A 1 108 ? -9.761 -5.728 24.367 1.00 89.25 108 GLY A N 1
ATOM 855 C CA . GLY A 1 108 ? -9.170 -4.717 23.483 1.00 89.25 108 GLY A CA 1
ATOM 856 C C . GLY A 1 108 ? -8.614 -5.319 22.192 1.00 89.25 108 GLY A C 1
ATOM 857 O O . GLY A 1 108 ? -8.626 -4.665 21.157 1.00 89.25 108 GLY A O 1
ATOM 858 N N . TRP A 1 109 ? -8.219 -6.595 22.216 1.00 88.31 109 TRP A N 1
ATOM 859 C CA . TRP A 1 109 ? -7.912 -7.368 21.015 1.00 88.31 109 TRP A CA 1
ATOM 860 C C . TRP A 1 109 ? -8.973 -8.427 20.737 1.00 88.31 109 TRP A C 1
ATOM 862 O O . TRP A 1 109 ? -9.463 -9.093 21.651 1.00 88.31 109 TRP A O 1
ATOM 872 N N . SER A 1 110 ? -9.257 -8.665 19.454 1.00 89.00 110 SER A N 1
ATOM 873 C CA . SER A 1 110 ? -10.253 -9.653 19.017 1.00 89.00 110 SER A CA 1
ATOM 874 C C . SER A 1 110 ? -10.017 -11.047 19.608 1.00 89.00 110 SER A C 1
ATOM 876 O O . SER A 1 110 ? -10.976 -11.707 19.992 1.00 89.00 110 SER A O 1
ATOM 878 N N . ILE A 1 111 ? -8.760 -11.483 19.758 1.00 87.31 111 ILE A N 1
ATOM 879 C CA . ILE A 1 111 ? -8.456 -12.790 20.360 1.00 87.31 111 ILE A CA 1
ATOM 880 C C . ILE A 1 111 ? -8.822 -12.848 21.852 1.00 87.31 111 ILE A C 1
ATOM 882 O O . ILE A 1 111 ? -9.379 -13.845 22.300 1.00 87.31 111 ILE A O 1
ATOM 886 N N . GLN A 1 112 ? -8.601 -11.759 22.598 1.00 93.69 112 GLN A N 1
ATOM 887 C CA . GLN A 1 112 ? -8.945 -11.648 24.020 1.00 93.69 112 GLN A CA 1
ATOM 888 C C . GLN A 1 112 ? -10.462 -11.604 24.225 1.00 93.69 112 GLN A C 1
ATOM 890 O O . GLN A 1 112 ? -10.991 -12.265 25.120 1.00 93.69 112 GLN A O 1
ATOM 895 N N . ALA A 1 113 ? -11.170 -10.851 23.377 1.00 95.06 113 ALA A N 1
ATOM 896 C CA . ALA A 1 113 ? -12.629 -10.817 23.374 1.00 95.06 113 ALA A CA 1
ATOM 897 C C . ALA A 1 113 ? -13.209 -12.208 23.068 1.00 95.06 113 ALA A C 1
ATOM 899 O O . ALA A 1 113 ? -14.040 -12.709 23.823 1.00 95.06 113 ALA A O 1
ATOM 900 N N . GLN A 1 114 ? -12.696 -12.871 22.026 1.00 94.31 114 GLN A N 1
ATOM 901 C CA . GLN A 1 114 ? -13.111 -14.216 21.630 1.00 94.31 114 GLN A CA 1
ATOM 902 C C . GLN A 1 114 ? -12.872 -15.255 22.728 1.00 94.31 114 GLN A C 1
ATOM 904 O O . GLN A 1 114 ? -13.744 -16.088 22.969 1.00 94.31 114 GLN A O 1
ATOM 909 N N . GLY A 1 115 ? -11.717 -15.206 23.400 1.00 95.44 115 GLY A N 1
ATOM 910 C CA . GLY A 1 115 ? -11.371 -16.130 24.481 1.00 95.44 115 GLY A CA 1
ATOM 911 C C . GLY A 1 115 ? -12.257 -15.990 25.723 1.00 95.44 115 GLY A C 1
ATOM 912 O O . GLY A 1 115 ? -12.445 -16.962 26.454 1.00 95.44 115 GLY A O 1
ATOM 913 N N . SER A 1 116 ? -12.842 -14.808 25.947 1.00 97.81 116 SER A N 1
ATOM 914 C CA . SER A 1 116 ? -13.736 -14.549 27.084 1.00 97.81 116 SER A CA 1
ATOM 915 C C . SER A 1 116 ? -15.225 -14.700 26.782 1.00 97.81 116 SER A C 1
ATOM 917 O O . SER A 1 116 ? -16.021 -14.758 27.722 1.00 97.81 116 SER A O 1
ATOM 919 N N . LEU A 1 117 ? -15.601 -14.788 25.505 1.00 97.31 117 LEU A N 1
ATOM 920 C CA . LEU A 1 117 ? -16.980 -14.675 25.029 1.00 97.31 117 LEU A CA 1
ATOM 921 C C . LEU A 1 117 ? -17.941 -15.680 25.676 1.00 97.31 117 LEU A C 1
ATOM 923 O O . LEU A 1 117 ? -18.959 -15.297 26.251 1.00 97.31 117 LEU A O 1
ATOM 927 N N . ASP A 1 118 ? -17.583 -16.965 25.660 1.00 97.88 118 ASP A N 1
ATOM 928 C CA . ASP A 1 118 ? -18.416 -18.023 26.244 1.00 97.88 118 ASP A CA 1
ATOM 929 C C . ASP A 1 118 ? -18.664 -17.770 27.737 1.00 97.88 118 ASP A C 1
ATOM 931 O O . ASP A 1 118 ? -19.794 -17.850 28.217 1.00 97.88 118 ASP A O 1
ATOM 935 N N . TYR A 1 119 ? -17.619 -17.382 28.474 1.00 98.56 119 TYR A N 1
ATOM 936 C CA . TYR A 1 119 ? -17.719 -17.163 29.913 1.00 98.56 119 TYR A CA 1
ATOM 937 C C . TYR A 1 119 ? -18.585 -15.947 30.260 1.00 98.56 119 TYR A C 1
ATOM 939 O O . TYR A 1 119 ? -19.391 -16.027 31.191 1.00 98.56 119 TYR A O 1
ATOM 947 N N . ILE A 1 120 ? -18.453 -14.831 29.534 1.00 98.25 120 ILE A N 1
ATOM 948 C CA . ILE A 1 120 ? -19.286 -13.646 29.796 1.00 98.25 120 ILE A CA 1
ATOM 949 C C . ILE A 1 120 ? -20.760 -13.908 29.465 1.00 98.25 120 ILE A C 1
ATOM 951 O O . ILE A 1 120 ? -21.649 -13.468 30.199 1.00 98.25 120 ILE A O 1
ATOM 955 N N . ASN A 1 121 ? -21.024 -14.699 28.422 1.00 98.00 121 ASN A N 1
ATOM 956 C CA . ASN A 1 121 ? -22.367 -15.081 28.004 1.00 98.00 121 ASN A CA 1
ATOM 957 C C . ASN A 1 121 ? -23.027 -16.022 29.022 1.00 98.00 121 ASN A C 1
ATOM 959 O O . ASN A 1 121 ? -24.155 -15.778 29.450 1.00 98.00 121 ASN A O 1
ATOM 963 N N . GLU A 1 122 ? -22.307 -17.044 29.488 1.00 98.12 122 GLU A N 1
ATOM 964 C CA . GLU A 1 122 ? -22.802 -17.995 30.492 1.00 98.12 122 GLU A CA 1
ATOM 965 C C . GLU A 1 122 ? -23.088 -17.351 31.859 1.00 98.12 122 GLU A C 1
ATOM 967 O O . GLU A 1 122 ? -23.974 -17.815 32.583 1.00 98.12 122 GLU A O 1
ATOM 972 N N . ASN A 1 123 ? -22.361 -16.286 32.216 1.00 98.19 123 ASN A N 1
ATOM 973 C CA . ASN A 1 123 ? -22.430 -15.664 33.543 1.00 98.19 123 ASN A CA 1
ATOM 974 C C . ASN A 1 123 ? -23.157 -14.308 33.570 1.00 98.19 123 ASN A C 1
ATOM 976 O O . ASN A 1 123 ? -23.225 -13.688 34.628 1.00 98.19 123 ASN A O 1
ATOM 980 N N . ASN A 1 124 ? -23.764 -13.876 32.456 1.00 97.44 124 ASN A N 1
ATOM 981 C CA . ASN A 1 124 ? -24.459 -12.584 32.334 1.00 97.44 124 ASN A CA 1
ATOM 982 C C . ASN A 1 124 ? -23.575 -11.373 32.684 1.00 97.44 124 ASN A C 1
ATOM 984 O O . ASN A 1 124 ? -24.045 -10.419 33.299 1.00 97.44 124 ASN A O 1
ATOM 988 N N . ILE A 1 125 ? -22.298 -11.433 32.314 1.00 98.56 125 ILE A N 1
ATOM 989 C CA . ILE A 1 125 ? -21.342 -10.330 32.452 1.00 98.56 125 ILE A CA 1
ATOM 990 C C . ILE A 1 125 ? -21.447 -9.485 31.190 1.00 98.56 125 ILE A C 1
ATOM 992 O O . ILE A 1 125 ? -21.377 -10.054 30.105 1.00 98.56 125 ILE A O 1
ATOM 996 N N . ILE A 1 126 ? -21.576 -8.163 31.312 1.00 98.25 126 ILE A N 1
ATOM 997 C CA . ILE A 1 126 ? -21.522 -7.262 30.154 1.00 98.25 126 ILE A CA 1
ATOM 998 C C . ILE A 1 126 ? -20.082 -6.813 29.957 1.00 98.25 126 ILE A C 1
ATOM 1000 O O . ILE A 1 126 ? -19.428 -6.370 30.907 1.00 98.25 126 ILE A O 1
ATOM 1004 N N . MET A 1 127 ? -19.589 -6.952 28.728 1.00 98.44 127 MET A N 1
ATOM 1005 C CA . MET A 1 127 ? -18.251 -6.521 28.351 1.00 98.44 127 MET A CA 1
ATOM 1006 C C . MET A 1 127 ? -18.320 -5.488 27.228 1.00 98.44 127 MET A C 1
ATOM 1008 O O . MET A 1 127 ? -18.880 -5.764 26.173 1.00 98.44 127 MET A O 1
ATOM 1012 N N . LEU A 1 128 ? -17.723 -4.314 27.443 1.00 97.81 128 LEU A N 1
ATOM 1013 C CA . LEU A 1 128 ? -17.501 -3.303 26.411 1.00 97.81 128 LEU A CA 1
ATOM 1014 C C . LEU A 1 128 ? -16.070 -3.432 25.890 1.00 97.81 128 LEU A C 1
ATOM 1016 O O . LEU A 1 128 ? -15.115 -3.227 26.644 1.00 97.81 128 LEU A O 1
ATOM 1020 N N . SER A 1 129 ? -15.920 -3.741 24.604 1.00 96.06 129 SER A N 1
ATOM 1021 C CA . SER A 1 129 ? -14.632 -3.670 23.919 1.00 96.06 129 SER A CA 1
ATOM 1022 C C . SER A 1 129 ? -14.475 -2.359 23.170 1.00 96.06 129 SER A C 1
ATOM 1024 O O . SER A 1 129 ? -15.362 -1.912 22.446 1.00 96.06 129 SER A O 1
ATOM 1026 N N . HIS A 1 130 ? -13.299 -1.764 23.321 1.00 91.62 130 HIS A N 1
ATOM 1027 C CA . HIS A 1 130 ? -12.891 -0.549 22.631 1.00 91.62 130 HIS A CA 1
ATOM 1028 C C . HIS A 1 130 ? -12.018 -0.827 21.397 1.00 91.62 130 HIS A C 1
ATOM 1030 O O . HIS A 1 130 ? -11.669 0.130 20.725 1.00 91.62 130 HIS A O 1
ATOM 1036 N N . GLY A 1 131 ? -11.664 -2.083 21.078 1.00 88.94 131 GLY A N 1
ATOM 1037 C CA . GLY A 1 131 ? -10.672 -2.372 20.023 1.00 88.94 131 GLY A CA 1
ATOM 1038 C C . GLY A 1 131 ? -10.843 -3.676 19.231 1.00 88.94 131 GLY A C 1
ATOM 1039 O O . GLY A 1 131 ? -10.148 -3.887 18.241 1.00 88.94 131 GLY A O 1
ATOM 1040 N N . SER A 1 132 ? -11.770 -4.569 19.596 1.00 89.62 132 SER A N 1
ATOM 1041 C CA . SER A 1 132 ? -11.955 -5.822 18.847 1.00 89.62 132 SER A CA 1
ATOM 1042 C C . SER A 1 132 ? -12.777 -5.626 17.565 1.00 89.62 132 SER A C 1
ATOM 1044 O O . SER A 1 132 ? -14.003 -5.548 17.628 1.00 89.62 132 SER A O 1
ATOM 1046 N N . ALA A 1 133 ? -12.135 -5.633 16.397 1.00 88.00 133 ALA A N 1
ATOM 1047 C CA . ALA A 1 133 ? -12.805 -5.413 15.107 1.00 88.00 133 ALA A CA 1
ATOM 1048 C C . ALA A 1 133 ? -13.299 -6.692 14.390 1.00 88.00 133 ALA A C 1
ATOM 1050 O O . ALA A 1 133 ? -14.058 -6.612 13.426 1.00 88.00 133 ALA A O 1
ATOM 1051 N N . SER A 1 134 ? -12.931 -7.893 14.858 1.00 87.44 134 SER A N 1
ATOM 1052 C CA . SER A 1 134 ? -13.147 -9.113 14.061 1.00 87.44 134 SER A CA 1
ATOM 1053 C C . SER A 1 134 ? -14.635 -9.423 13.776 1.00 87.44 134 SER A C 1
ATOM 1055 O O . SER A 1 134 ? -15.445 -9.419 14.708 1.00 87.44 134 SER A O 1
ATOM 1057 N N . PRO A 1 135 ? -15.013 -9.765 12.529 1.00 86.50 135 PRO A N 1
ATOM 1058 C CA . PRO A 1 135 ? -16.369 -10.154 12.139 1.00 86.50 135 PRO A CA 1
ATOM 1059 C C . PRO A 1 135 ? -16.946 -11.356 12.877 1.00 86.50 135 PRO A C 1
ATOM 1061 O O . PRO A 1 135 ? -18.160 -11.450 13.019 1.00 86.50 135 PRO A O 1
ATOM 1064 N N . VAL A 1 136 ? -16.106 -12.283 13.349 1.00 87.19 136 VAL A N 1
ATOM 1065 C CA . VAL A 1 136 ? -16.580 -13.493 14.051 1.00 87.19 136 VAL A CA 1
ATOM 1066 C C . VAL A 1 136 ? -17.239 -13.171 15.395 1.00 87.19 136 VAL A C 1
ATOM 1068 O O . VAL A 1 136 ? -18.006 -13.980 15.907 1.00 87.19 136 VAL A O 1
ATOM 1071 N N . LEU A 1 137 ? -16.955 -11.981 15.935 1.00 90.81 137 LEU A N 1
ATOM 1072 C CA . LEU A 1 137 ? -17.533 -11.441 17.163 1.00 90.81 137 LEU A CA 1
ATOM 1073 C C . LEU A 1 137 ? -18.797 -10.604 16.906 1.00 90.81 137 LEU A C 1
ATOM 1075 O O . LEU A 1 137 ? -19.379 -10.113 17.863 1.00 90.81 137 LEU A O 1
ATOM 1079 N N . ALA A 1 138 ? -19.216 -10.415 15.646 1.00 91.38 138 ALA A N 1
ATOM 1080 C CA . ALA A 1 138 ? -20.420 -9.655 15.291 1.00 91.38 138 ALA A CA 1
ATOM 1081 C C . ALA A 1 138 ? -21.671 -10.514 15.505 1.00 91.38 138 ALA A C 1
ATOM 1083 O O . ALA A 1 138 ? -22.306 -10.974 14.552 1.00 91.38 138 ALA A O 1
ATOM 1084 N N . ILE A 1 139 ? -21.970 -10.800 16.769 1.00 92.56 139 ILE A N 1
ATOM 1085 C CA . ILE A 1 139 ? -23.102 -11.618 17.188 1.00 92.56 139 ILE A CA 1
ATOM 1086 C C . ILE A 1 139 ? -23.843 -10.936 18.337 1.00 92.56 139 ILE A C 1
ATOM 1088 O O . ILE A 1 139 ? -23.230 -10.364 19.225 1.00 92.56 139 ILE A O 1
ATOM 1092 N N . SER A 1 140 ? -25.171 -11.031 18.342 1.00 93.62 140 SER A N 1
ATOM 1093 C CA . SER A 1 140 ? -25.994 -10.506 19.436 1.00 93.62 140 SER A CA 1
ATOM 1094 C C . SER A 1 140 ? -25.783 -11.307 20.729 1.00 93.62 140 SER A C 1
ATOM 1096 O O . SER A 1 140 ? -26.326 -12.407 20.888 1.00 93.62 140 SER A O 1
ATOM 1098 N N . ASP A 1 141 ? -24.980 -10.772 21.651 1.00 95.50 141 ASP A N 1
ATOM 1099 C CA . ASP A 1 141 ? -24.634 -11.432 22.910 1.00 95.50 141 ASP A CA 1
ATOM 1100 C C . ASP A 1 141 ? -24.371 -10.447 24.079 1.00 95.50 141 ASP A C 1
ATOM 1102 O O . ASP A 1 141 ? -25.149 -9.506 24.254 1.00 95.50 141 ASP A O 1
ATOM 1106 N N . ASN A 1 142 ? -23.436 -10.726 24.999 1.00 97.56 142 ASN A N 1
ATOM 1107 C CA . ASN A 1 142 ? -23.063 -9.820 26.097 1.00 97.56 142 ASN A CA 1
ATOM 1108 C C . ASN A 1 142 ? -21.783 -8.993 25.825 1.00 97.56 142 ASN A C 1
ATOM 1110 O O . ASN A 1 142 ? -21.316 -8.284 26.725 1.00 97.56 142 ASN A O 1
ATOM 1114 N N . LEU A 1 143 ? -21.205 -9.093 24.629 1.00 97.88 143 LEU A N 1
ATOM 1115 C CA . LEU A 1 143 ? -20.098 -8.276 24.153 1.00 97.88 143 LEU A CA 1
ATOM 1116 C C . LEU A 1 143 ? -20.647 -7.124 23.309 1.00 97.88 143 LEU A C 1
ATOM 1118 O O . LEU A 1 143 ? -21.252 -7.329 22.268 1.00 97.88 143 LEU A O 1
ATOM 1122 N N . TYR A 1 144 ? -20.369 -5.901 23.738 1.00 97.69 144 TYR A N 1
ATOM 1123 C CA . TYR A 1 144 ? -20.661 -4.688 22.982 1.00 97.69 144 TYR A CA 1
ATOM 1124 C C . TYR A 1 144 ? -19.347 -4.079 22.500 1.00 97.69 144 TYR A C 1
ATOM 1126 O O . TYR A 1 144 ? -18.373 -4.024 23.257 1.00 97.69 144 TYR A O 1
ATOM 1134 N N . ARG A 1 145 ? -19.282 -3.625 21.248 1.00 95.81 145 ARG A N 1
ATOM 1135 C CA . ARG A 1 145 ? -18.021 -3.191 20.628 1.00 95.81 145 ARG A CA 1
ATOM 1136 C C . ARG A 1 145 ? -18.130 -1.763 20.122 1.00 95.81 145 ARG A C 1
ATOM 1138 O O . ARG A 1 145 ? -18.908 -1.470 19.225 1.00 95.81 145 ARG A O 1
ATOM 1145 N N . LEU A 1 146 ? -17.324 -0.869 20.690 1.00 94.19 146 LEU A N 1
ATOM 1146 C CA . LEU A 1 146 ? -17.286 0.546 20.307 1.00 94.19 146 LEU A CA 1
ATOM 1147 C C . LEU A 1 146 ? -16.312 0.833 19.162 1.00 94.19 146 LEU A C 1
ATOM 1149 O O . LEU A 1 146 ? -16.370 1.906 18.567 1.00 94.19 146 LEU A O 1
ATOM 1153 N N . CYS A 1 147 ? -15.437 -0.117 18.834 1.00 90.56 147 CYS A N 1
ATOM 1154 C CA . CYS A 1 147 ? -14.688 -0.081 17.585 1.00 90.56 147 CYS A CA 1
ATOM 1155 C C . CYS A 1 147 ? -15.574 -0.608 16.445 1.00 90.56 147 CYS A C 1
ATOM 1157 O O . CYS A 1 147 ? -16.219 -1.644 16.633 1.00 90.56 147 CYS A O 1
ATOM 1159 N N . PRO A 1 148 ? -15.603 0.047 15.270 1.00 88.81 148 PRO A N 1
ATOM 1160 C CA . PRO A 1 148 ? -16.228 -0.514 14.082 1.00 88.81 148 PRO A CA 1
ATOM 1161 C C . PRO A 1 148 ? -15.593 -1.867 13.752 1.00 88.81 148 PRO A C 1
ATOM 1163 O O . PRO A 1 148 ? -14.374 -2.034 13.837 1.00 88.81 148 PRO A O 1
ATOM 1166 N N . ASN A 1 149 ? -16.429 -2.834 13.385 1.00 90.69 149 ASN A N 1
ATOM 1167 C CA . ASN A 1 149 ? -15.968 -4.146 12.944 1.00 90.69 149 ASN A CA 1
ATOM 1168 C C . ASN A 1 149 ? -15.532 -4.115 11.463 1.00 90.69 149 ASN A C 1
ATOM 1170 O O . ASN A 1 149 ? -15.777 -3.139 10.744 1.00 90.69 149 ASN A O 1
ATOM 1174 N N . ASP A 1 150 ? -14.921 -5.195 10.970 1.00 86.88 150 ASP A N 1
ATOM 1175 C CA . ASP A 1 150 ? -14.421 -5.208 9.587 1.00 86.88 150 ASP A CA 1
ATOM 1176 C C . ASP A 1 150 ? -15.548 -5.122 8.533 1.00 86.88 15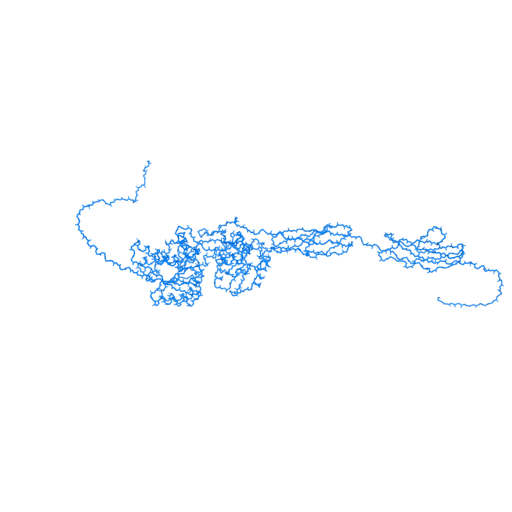0 ASP A C 1
ATOM 1178 O O . ASP A 1 150 ? -15.284 -4.713 7.405 1.00 86.88 150 ASP A O 1
ATOM 1182 N N . TYR A 1 151 ? -16.820 -5.407 8.868 1.00 90.19 151 TYR A N 1
ATOM 1183 C CA . TYR A 1 151 ? -17.943 -5.149 7.946 1.00 90.19 151 TYR A CA 1
ATOM 1184 C C . TYR A 1 151 ? -18.184 -3.654 7.715 1.00 90.19 151 TYR A C 1
ATOM 1186 O O . TYR A 1 151 ? -18.708 -3.274 6.668 1.00 90.19 151 TYR A O 1
ATOM 1194 N N . VAL A 1 152 ? -17.784 -2.805 8.664 1.00 91.94 152 VAL A N 1
ATOM 1195 C CA . VAL A 1 152 ? -17.770 -1.348 8.504 1.00 91.94 152 VAL A CA 1
ATOM 1196 C C . VAL A 1 152 ? -16.509 -0.904 7.758 1.00 91.94 152 VAL A C 1
ATOM 1198 O O . VAL A 1 152 ? -16.592 -0.017 6.914 1.00 91.94 152 VAL A O 1
ATOM 1201 N N . GLN A 1 153 ? -15.359 -1.545 8.005 1.00 93.81 153 GLN A N 1
ATOM 1202 C CA . GLN A 1 153 ? -14.077 -1.189 7.382 1.00 93.81 153 GLN A CA 1
ATOM 1203 C C . GLN A 1 153 ? -13.980 -1.597 5.894 1.00 93.81 153 GLN A C 1
ATOM 1205 O O . GLN A 1 153 ? -13.484 -0.830 5.066 1.00 93.81 153 GLN A O 1
ATOM 1210 N N . GLY A 1 154 ? -14.470 -2.782 5.520 1.00 95.00 154 GLY A N 1
ATOM 1211 C CA . GLY A 1 154 ? -14.376 -3.332 4.161 1.00 95.00 154 GLY A CA 1
ATOM 1212 C C . GLY A 1 154 ? -14.906 -2.404 3.053 1.00 95.00 154 GLY A C 1
ATOM 1213 O O . GLY A 1 154 ? -14.189 -2.171 2.072 1.00 95.00 154 GLY A O 1
ATOM 1214 N N . PRO A 1 155 ? -16.109 -1.805 3.192 1.00 95.88 155 PRO A N 1
ATOM 1215 C CA . PRO A 1 155 ? -16.625 -0.823 2.236 1.00 95.88 155 PRO A CA 1
ATOM 1216 C C . PRO A 1 155 ? -15.728 0.411 2.080 1.00 95.88 155 PRO A C 1
ATOM 1218 O O . PRO A 1 155 ? -15.616 0.953 0.981 1.00 95.88 155 PRO A O 1
ATOM 1221 N N . VAL A 1 156 ? -15.057 0.835 3.155 1.00 97.62 156 VAL A N 1
ATOM 1222 C CA . VAL A 1 156 ? -14.145 1.989 3.151 1.00 97.62 156 VAL A CA 1
ATOM 1223 C C . VAL A 1 156 ? -12.896 1.680 2.337 1.00 97.62 156 VAL A C 1
ATOM 1225 O O . VAL A 1 156 ? -12.519 2.476 1.478 1.00 97.62 156 VAL A O 1
ATOM 1228 N N . LEU A 1 157 ? -12.287 0.508 2.543 1.00 98.19 157 LEU A N 1
ATOM 1229 C CA . LEU A 1 157 ? -11.144 0.053 1.743 1.00 98.19 157 LEU A CA 1
ATOM 1230 C C . LEU A 1 157 ? -11.514 -0.045 0.256 1.00 98.19 157 LEU A C 1
ATOM 1232 O O . LEU A 1 157 ? -10.770 0.425 -0.606 1.00 98.19 157 LEU A O 1
ATOM 1236 N N . ALA A 1 158 ? -12.683 -0.613 -0.052 1.00 98.31 158 ALA A N 1
ATOM 1237 C CA . ALA A 1 158 ? -13.171 -0.732 -1.422 1.00 98.31 158 ALA A CA 1
ATOM 1238 C C . ALA A 1 158 ? -13.405 0.639 -2.086 1.00 98.31 158 ALA A C 1
ATOM 1240 O O . ALA A 1 158 ? -13.021 0.833 -3.244 1.00 98.31 158 ALA A O 1
ATOM 1241 N N . GLU A 1 159 ? -13.996 1.597 -1.364 1.00 98.31 159 GLU A N 1
ATOM 1242 C CA . GLU A 1 159 ? -14.198 2.966 -1.851 1.00 98.31 159 GLU A CA 1
ATOM 1243 C C . GLU A 1 159 ? -12.869 3.720 -1.991 1.00 98.31 159 GLU A C 1
ATOM 1245 O O . GLU A 1 159 ? -12.683 4.419 -2.986 1.00 98.31 159 GLU A O 1
ATOM 1250 N N . MET A 1 160 ? -11.918 3.562 -1.064 1.00 98.44 160 MET A N 1
ATOM 1251 C CA . MET A 1 160 ? -10.573 4.140 -1.174 1.00 98.44 160 MET A CA 1
ATOM 1252 C C . MET A 1 160 ? -9.895 3.684 -2.471 1.00 98.44 160 MET A C 1
ATOM 1254 O O . MET A 1 160 ? -9.495 4.514 -3.286 1.00 98.44 160 MET A O 1
ATOM 1258 N N . LEU A 1 161 ? -9.848 2.373 -2.713 1.00 98.62 161 LEU A N 1
ATOM 1259 C CA . LEU A 1 161 ? -9.253 1.801 -3.923 1.00 98.62 161 LEU A CA 1
ATOM 1260 C C . LEU A 1 161 ? -9.972 2.268 -5.197 1.00 98.62 161 LEU A C 1
ATOM 1262 O O . LEU A 1 161 ? -9.337 2.716 -6.155 1.00 98.62 161 LEU A O 1
ATOM 1266 N N . SER A 1 162 ? -11.306 2.182 -5.213 1.00 97.94 162 SER A N 1
ATOM 1267 C CA . SER A 1 162 ? -12.102 2.520 -6.395 1.00 97.94 162 SER A CA 1
ATOM 1268 C C . SER A 1 162 ? -12.064 4.012 -6.719 1.00 97.94 162 SER A C 1
ATOM 1270 O O . SER A 1 162 ? -12.022 4.368 -7.896 1.00 97.94 162 SER A O 1
ATOM 1272 N N . SER A 1 163 ? -12.108 4.883 -5.710 1.00 97.75 163 SER A N 1
ATOM 1273 C CA . SER A 1 163 ? -12.076 6.338 -5.899 1.00 97.75 163 SER A CA 1
ATOM 1274 C C . SER A 1 163 ? -10.697 6.837 -6.328 1.00 97.75 163 SER A C 1
ATOM 1276 O O . SER A 1 163 ? -10.620 7.829 -7.052 1.00 97.75 163 SER A O 1
ATOM 1278 N N . TRP A 1 164 ? -9.626 6.129 -5.951 1.00 96.75 164 TRP A N 1
ATOM 1279 C CA . TRP A 1 164 ? -8.281 6.379 -6.473 1.00 96.75 164 TRP A CA 1
ATOM 1280 C C . TRP A 1 164 ? -8.123 5.960 -7.942 1.00 96.75 164 TRP A C 1
ATOM 1282 O O . TRP A 1 164 ? -7.341 6.553 -8.682 1.00 96.75 164 TRP A O 1
ATOM 1292 N N . GLY A 1 165 ? -8.893 4.960 -8.386 1.00 95.62 165 GLY A N 1
ATOM 1293 C CA . GLY A 1 165 ? -8.865 4.435 -9.755 1.00 95.62 165 GLY A CA 1
ATOM 1294 C C . GLY A 1 165 ? -8.222 3.053 -9.895 1.00 95.62 165 GLY A C 1
ATOM 1295 O O . GLY A 1 165 ? -7.943 2.620 -11.014 1.00 95.62 165 GLY A O 1
ATOM 1296 N N . ILE A 1 166 ? -8.003 2.341 -8.785 1.00 97.94 166 ILE A N 1
ATOM 1297 C CA . ILE A 1 166 ? -7.484 0.972 -8.809 1.00 97.94 166 ILE A CA 1
ATOM 1298 C C . ILE A 1 166 ? -8.608 0.008 -9.188 1.00 97.94 166 ILE A C 1
ATOM 1300 O O . ILE A 1 166 ? -9.620 -0.098 -8.494 1.00 97.94 166 ILE A O 1
ATOM 1304 N N . GLU A 1 167 ? -8.412 -0.740 -10.274 1.00 98.00 167 GLU A N 1
ATOM 1305 C CA . GLU A 1 167 ? -9.352 -1.757 -10.770 1.00 98.00 167 GLU A CA 1
ATOM 1306 C C . GLU A 1 167 ? -8.876 -3.195 -10.500 1.00 98.00 167 GLU A C 1
ATOM 1308 O O . GLU A 1 167 ? -9.647 -4.156 -10.649 1.00 98.00 167 GLU A O 1
ATOM 1313 N N . LYS A 1 168 ? -7.577 -3.368 -10.241 1.00 98.56 168 LYS A N 1
ATOM 1314 C CA . LYS A 1 168 ? -6.897 -4.656 -10.109 1.00 98.56 168 LYS A CA 1
ATOM 1315 C C . LYS A 1 168 ? -6.030 -4.629 -8.859 1.00 98.56 168 LYS A C 1
ATOM 1317 O O . LYS A 1 168 ? -5.200 -3.739 -8.725 1.00 98.56 168 LYS A O 1
ATOM 1322 N N . LEU A 1 169 ? -6.216 -5.597 -7.970 1.00 98.75 169 LEU A N 1
ATOM 1323 C CA . LEU A 1 169 ? -5.574 -5.584 -6.659 1.00 98.75 169 LEU A CA 1
ATOM 1324 C C . LEU A 1 169 ? -4.745 -6.841 -6.422 1.00 98.75 169 LEU A C 1
ATOM 1326 O O . LEU A 1 169 ? -5.216 -7.956 -6.647 1.00 98.75 169 LEU A O 1
ATOM 1330 N N . ILE A 1 170 ? -3.529 -6.660 -5.932 1.00 98.88 170 ILE A N 1
ATOM 1331 C CA . ILE A 1 170 ? -2.725 -7.726 -5.336 1.00 98.88 170 ILE A CA 1
ATOM 1332 C C . ILE A 1 170 ? -2.784 -7.516 -3.831 1.00 98.88 170 ILE A C 1
ATOM 1334 O O . ILE A 1 170 ? -2.527 -6.412 -3.366 1.00 98.88 170 ILE A O 1
ATOM 1338 N N . VAL A 1 171 ? -3.152 -8.544 -3.073 1.00 98.88 171 VAL A N 1
ATOM 1339 C CA . VAL A 1 171 ? -3.199 -8.464 -1.611 1.00 98.88 171 VAL A CA 1
ATOM 1340 C C . VAL A 1 171 ? -2.047 -9.263 -1.028 1.00 98.88 171 VAL A C 1
ATOM 1342 O O . VAL A 1 171 ? -1.965 -10.468 -1.261 1.00 98.88 171 VAL A O 1
ATOM 1345 N N . ILE A 1 172 ? -1.188 -8.596 -0.263 1.00 98.75 172 ILE A N 1
ATOM 1346 C CA . ILE A 1 172 ? -0.124 -9.203 0.537 1.00 98.75 172 ILE A CA 1
ATOM 1347 C C . ILE A 1 172 ? -0.546 -9.077 1.999 1.00 98.75 172 ILE A C 1
ATOM 1349 O O . ILE A 1 172 ? -0.771 -7.975 2.492 1.00 98.75 172 ILE A O 1
ATOM 1353 N N . GLN A 1 173 ? -0.698 -10.193 2.699 1.00 97.88 173 GLN A N 1
ATOM 1354 C CA . GLN A 1 173 ? -1.276 -10.175 4.039 1.00 97.88 173 GLN A CA 1
ATOM 1355 C C . GLN A 1 173 ? -0.668 -11.215 4.971 1.00 97.88 173 GLN A C 1
ATOM 1357 O O . GLN A 1 173 ? -0.182 -12.261 4.539 1.00 97.88 173 GLN A O 1
ATOM 1362 N N . ARG A 1 174 ? -0.796 -10.954 6.269 1.00 96.69 174 ARG A N 1
ATOM 1363 C CA . ARG A 1 174 ? -0.584 -11.960 7.313 1.00 96.69 174 ARG A CA 1
ATOM 1364 C C . ARG A 1 174 ? -1.603 -13.096 7.178 1.00 96.69 174 ARG A C 1
ATOM 1366 O O . ARG A 1 174 ? -2.739 -12.873 6.756 1.00 96.69 174 ARG A O 1
ATOM 1373 N N . ASP A 1 175 ? -1.219 -14.311 7.547 1.00 94.88 175 ASP A N 1
ATOM 1374 C CA . ASP A 1 175 ? -2.131 -15.446 7.705 1.00 94.88 175 ASP A CA 1
ATOM 1375 C C . ASP A 1 175 ? -2.578 -15.567 9.165 1.00 94.88 175 ASP A C 1
ATOM 1377 O O . ASP A 1 175 ? -2.122 -16.421 9.926 1.00 94.88 175 ASP A O 1
ATOM 1381 N N . ASP A 1 176 ? -3.444 -14.645 9.577 1.00 85.25 176 ASP A N 1
ATOM 1382 C CA . ASP A 1 176 ? -4.088 -14.666 10.884 1.00 85.25 176 ASP A CA 1
ATOM 1383 C C . ASP A 1 176 ? -5.552 -14.217 10.796 1.00 85.25 176 ASP A C 1
ATOM 1385 O O . ASP A 1 176 ? -6.039 -13.756 9.762 1.00 85.25 176 ASP A O 1
ATOM 1389 N N . ALA A 1 177 ? -6.294 -14.403 11.889 1.00 81.69 177 ALA A N 1
ATOM 1390 C CA . ALA A 1 177 ? -7.725 -14.111 11.932 1.00 81.69 177 ALA A CA 1
ATOM 1391 C C . ALA A 1 177 ? -8.052 -12.627 11.679 1.00 81.69 177 ALA A C 1
ATOM 1393 O O . ALA A 1 177 ? -9.140 -12.332 11.190 1.00 81.69 177 ALA A O 1
ATOM 1394 N N . TRP A 1 178 ? -7.131 -11.711 11.998 1.00 85.62 178 TRP A N 1
ATOM 1395 C CA . TRP A 1 178 ? -7.319 -10.277 11.783 1.00 85.62 178 TRP A CA 1
ATOM 1396 C C . TRP A 1 178 ? -7.232 -9.940 10.292 1.00 85.62 178 TRP A C 1
ATOM 1398 O O . TRP A 1 178 ? -8.202 -9.457 9.714 1.00 85.62 178 TRP A O 1
ATOM 1408 N N . ALA A 1 179 ? -6.126 -10.295 9.633 1.00 91.62 179 ALA A N 1
ATOM 1409 C CA . ALA A 1 179 ? -5.951 -9.999 8.214 1.00 91.62 179 ALA A CA 1
ATOM 1410 C C . ALA A 1 179 ? -6.952 -10.768 7.335 1.00 91.62 179 ALA A C 1
ATOM 1412 O O . ALA A 1 179 ? -7.421 -10.251 6.320 1.00 91.62 179 ALA A O 1
ATOM 1413 N N . ASN A 1 180 ? -7.318 -11.992 7.733 1.00 91.50 180 ASN A N 1
ATOM 1414 C CA . ASN A 1 180 ? -8.327 -12.779 7.029 1.00 91.50 180 ASN A CA 1
ATOM 1415 C C . ASN A 1 180 ? -9.728 -12.152 7.130 1.00 91.50 180 ASN A C 1
ATOM 1417 O O . ASN A 1 180 ? -10.421 -12.103 6.117 1.00 91.50 180 ASN A O 1
ATOM 1421 N N . GLY A 1 181 ? -10.117 -11.611 8.291 1.00 89.06 181 GLY A N 1
ATOM 1422 C CA . GLY A 1 181 ? -11.400 -10.914 8.462 1.00 89.06 181 GLY A CA 1
ATOM 1423 C C . GLY A 1 181 ? -11.528 -9.671 7.576 1.00 89.06 181 GLY A C 1
ATOM 1424 O O . GLY A 1 181 ? -12.533 -9.496 6.880 1.00 89.06 181 GLY A O 1
ATOM 1425 N N . ILE A 1 182 ? -10.470 -8.859 7.517 1.00 93.06 182 ILE A N 1
ATOM 1426 C CA . ILE A 1 182 ? -10.416 -7.688 6.634 1.00 93.06 182 ILE A CA 1
ATOM 1427 C C . ILE A 1 182 ? -10.451 -8.114 5.160 1.00 93.06 182 ILE A C 1
ATOM 1429 O O . ILE A 1 182 ? -11.195 -7.533 4.372 1.00 93.06 182 ILE A O 1
ATOM 1433 N N . TYR A 1 183 ? -9.691 -9.140 4.765 1.00 96.56 183 TYR A N 1
ATOM 1434 C CA . TYR A 1 183 ? -9.699 -9.624 3.382 1.00 96.56 183 TYR A CA 1
ATOM 1435 C C . TYR A 1 183 ? -11.079 -10.116 2.942 1.00 96.56 183 TYR A C 1
ATOM 1437 O O . TYR A 1 183 ? -11.535 -9.749 1.861 1.00 96.56 183 TYR A O 1
ATOM 1445 N N . ASP A 1 184 ? -11.741 -10.939 3.758 1.00 94.94 184 ASP A N 1
ATOM 1446 C CA . ASP A 1 184 ? -13.011 -11.567 3.389 1.00 94.94 184 ASP A CA 1
ATOM 1447 C C . ASP A 1 184 ? -14.107 -10.508 3.160 1.00 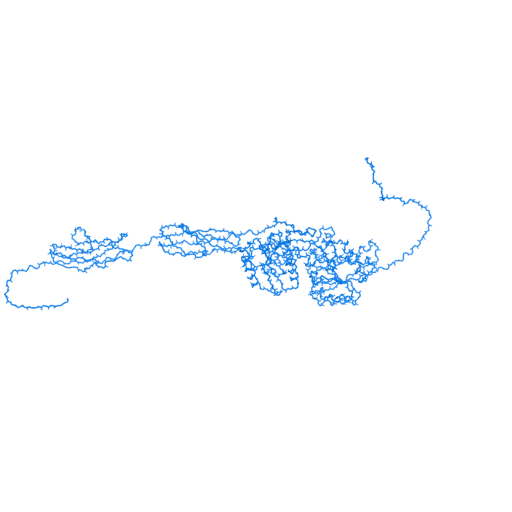94.94 184 ASP A C 1
ATOM 1449 O O . ASP A 1 184 ? -14.934 -10.636 2.253 1.00 94.94 184 ASP A O 1
ATOM 1453 N N . THR A 1 185 ? -14.085 -9.417 3.933 1.00 94.94 185 THR A N 1
ATOM 1454 C CA . THR A 1 185 ? -14.984 -8.271 3.725 1.00 94.94 185 THR A CA 1
ATOM 1455 C C . THR A 1 185 ? -14.563 -7.428 2.518 1.00 94.94 185 THR A C 1
ATOM 1457 O O . THR A 1 185 ? -15.401 -7.116 1.668 1.00 94.94 185 THR A O 1
ATOM 1460 N N . LEU A 1 186 ? -13.270 -7.118 2.375 1.00 97.38 186 LEU A N 1
ATOM 1461 C CA . LEU A 1 186 ? -12.726 -6.377 1.236 1.00 97.38 186 LEU A CA 1
ATOM 1462 C C . LEU A 1 186 ? -13.029 -7.066 -0.100 1.00 97.38 186 LEU A C 1
ATOM 1464 O O . LEU A 1 186 ? -13.436 -6.393 -1.041 1.00 97.38 186 LEU A O 1
ATOM 1468 N N . GLU A 1 187 ? -12.854 -8.383 -0.210 1.00 97.81 187 GLU A N 1
ATOM 1469 C CA . GLU A 1 187 ? -13.112 -9.132 -1.444 1.00 97.81 187 GLU A CA 1
ATOM 1470 C C . GLU A 1 187 ? -14.560 -8.943 -1.911 1.00 97.81 187 GLU A C 1
ATOM 1472 O O . GLU A 1 187 ? -14.818 -8.633 -3.082 1.00 97.81 187 GLU A O 1
ATOM 1477 N N . VAL A 1 188 ? -15.509 -9.066 -0.981 1.00 97.31 188 VAL A N 1
ATOM 1478 C CA . VAL A 1 188 ? -16.932 -8.885 -1.263 1.00 97.31 188 VAL A CA 1
ATOM 1479 C C . VAL A 1 188 ? -17.220 -7.446 -1.679 1.00 97.31 188 VAL A C 1
ATOM 1481 O O . VAL A 1 188 ? -17.835 -7.232 -2.726 1.00 97.31 188 VAL A O 1
ATOM 1484 N N . GLU A 1 189 ? -16.778 -6.453 -0.909 1.00 97.75 189 GLU A N 1
ATOM 1485 C CA . GLU A 1 189 ? -17.101 -5.046 -1.168 1.00 97.75 189 GLU A CA 1
ATOM 1486 C C . GLU A 1 189 ? -16.392 -4.493 -2.410 1.00 97.75 189 GLU A C 1
ATOM 1488 O O . GLU A 1 189 ? -17.008 -3.806 -3.226 1.00 97.75 189 GLU A O 1
ATOM 1493 N N . TYR A 1 190 ? -15.132 -4.864 -2.635 1.00 98.25 190 TYR A N 1
ATOM 1494 C CA . TYR A 1 190 ? -14.369 -4.446 -3.809 1.00 98.25 190 TYR A CA 1
ATOM 1495 C C . TYR A 1 190 ? -14.932 -5.048 -5.101 1.00 98.25 190 TYR A C 1
ATOM 1497 O O . TYR A 1 190 ? -14.967 -4.387 -6.138 1.00 98.25 190 TYR A O 1
ATOM 1505 N N . SER A 1 191 ? -15.490 -6.263 -5.052 1.00 97.94 191 SER A N 1
ATOM 1506 C CA . SER A 1 191 ? -16.185 -6.829 -6.214 1.00 97.94 191 SER A CA 1
ATOM 1507 C C . SER A 1 191 ? -17.423 -6.012 -6.622 1.00 97.94 191 SER A C 1
ATOM 1509 O O . SER A 1 191 ? -17.728 -5.903 -7.814 1.00 97.94 191 SER A O 1
ATOM 1511 N N . LYS A 1 192 ? -18.113 -5.369 -5.665 1.00 97.75 192 LYS A N 1
ATOM 1512 C CA . LYS A 1 192 ? -19.291 -4.523 -5.937 1.00 97.75 192 LYS A CA 1
ATOM 1513 C C . LYS A 1 192 ? -18.929 -3.229 -6.664 1.00 97.75 192 LYS A C 1
ATOM 1515 O O . LYS A 1 192 ? -19.774 -2.692 -7.378 1.00 97.75 192 LYS A O 1
ATOM 1520 N N . THR A 1 193 ? -17.691 -2.750 -6.529 1.00 96.56 193 THR A N 1
ATOM 1521 C CA . THR A 1 193 ? -17.183 -1.588 -7.281 1.00 96.56 193 THR A CA 1
ATOM 1522 C C . THR A 1 193 ? -16.714 -1.962 -8.694 1.00 96.56 193 THR A C 1
ATOM 1524 O O . THR A 1 193 ? -16.433 -1.084 -9.507 1.00 96.56 193 THR A O 1
ATOM 1527 N N . GLY A 1 194 ? -16.672 -3.260 -9.027 1.00 97.06 194 GLY A N 1
ATOM 1528 C CA . GLY A 1 194 ? -16.094 -3.787 -10.268 1.00 97.06 194 GLY A CA 1
ATOM 1529 C C . GLY A 1 194 ? -14.593 -4.086 -10.173 1.00 97.06 194 GLY A C 1
ATOM 1530 O O . GLY A 1 194 ? -13.984 -4.476 -11.176 1.00 97.06 194 GLY A O 1
ATOM 1531 N N . GLY A 1 195 ? -14.005 -3.923 -8.985 1.00 98.06 195 GLY A N 1
ATOM 1532 C CA . GLY A 1 195 ? -12.637 -4.314 -8.677 1.00 98.06 195 GLY A CA 1
ATOM 1533 C C . GLY A 1 195 ? -12.424 -5.825 -8.781 1.00 98.06 195 GLY A C 1
ATOM 1534 O O . GLY A 1 195 ? -13.344 -6.625 -8.606 1.00 98.06 195 GLY A O 1
ATOM 1535 N N . ILE A 1 196 ? -11.197 -6.232 -9.110 1.00 98.38 196 ILE A N 1
ATOM 1536 C CA . ILE A 1 196 ? -10.817 -7.646 -9.218 1.00 98.38 196 ILE A CA 1
ATOM 1537 C C . ILE A 1 196 ? -9.523 -7.874 -8.443 1.00 98.38 196 ILE A C 1
ATOM 1539 O O . ILE A 1 196 ? -8.512 -7.233 -8.727 1.00 98.38 196 ILE A O 1
ATOM 1543 N N . ILE A 1 197 ? -9.535 -8.835 -7.521 1.00 98.62 197 ILE A N 1
ATOM 1544 C CA . ILE A 1 197 ? -8.319 -9.319 -6.868 1.00 98.62 197 ILE A CA 1
ATOM 1545 C C . ILE A 1 197 ? -7.592 -10.252 -7.842 1.00 98.62 197 ILE A C 1
ATOM 1547 O O . ILE A 1 197 ? -8.113 -11.296 -8.230 1.00 98.62 197 ILE A O 1
ATOM 1551 N N . LEU A 1 198 ? -6.396 -9.852 -8.271 1.00 98.50 198 LEU A N 1
ATOM 1552 C CA . LEU A 1 198 ? -5.519 -10.654 -9.124 1.00 98.50 198 LEU A CA 1
ATOM 1553 C C . LEU A 1 198 ? -4.894 -11.802 -8.339 1.00 98.50 198 LEU A C 1
ATOM 1555 O O . LEU A 1 198 ? -4.772 -12.917 -8.848 1.00 98.50 198 LEU A O 1
ATOM 1559 N N . LYS A 1 199 ? -4.478 -11.515 -7.104 1.00 98.56 199 LYS A N 1
ATOM 1560 C CA . LYS A 1 199 ? -3.760 -12.465 -6.268 1.00 98.56 199 LYS A CA 1
ATOM 1561 C C . LYS A 1 199 ? -3.913 -12.121 -4.788 1.00 98.56 199 LYS A C 1
ATOM 1563 O O . LYS A 1 199 ? -3.839 -10.953 -4.421 1.00 98.56 199 LYS A O 1
ATOM 1568 N N . ARG A 1 200 ? -4.090 -13.152 -3.962 1.00 98.50 200 ARG A N 1
ATOM 1569 C CA . ARG A 1 200 ? -3.949 -13.113 -2.501 1.00 98.50 200 ARG A CA 1
ATOM 1570 C C . ARG A 1 200 ? -2.684 -13.883 -2.134 1.00 98.50 200 ARG A C 1
ATOM 1572 O O . ARG A 1 200 ? -2.543 -15.032 -2.551 1.00 98.50 200 ARG A O 1
ATOM 1579 N N . ILE A 1 201 ? -1.783 -13.245 -1.399 1.00 98.69 201 ILE A N 1
ATOM 1580 C CA . ILE A 1 201 ? -0.490 -13.780 -0.968 1.00 98.69 201 ILE A CA 1
ATOM 1581 C C . ILE A 1 201 ? -0.464 -13.690 0.553 1.00 98.69 201 ILE A C 1
ATOM 1583 O O . ILE A 1 201 ? -0.623 -12.605 1.111 1.00 98.69 201 ILE A O 1
ATOM 1587 N N . GLN A 1 202 ? -0.318 -14.835 1.213 1.00 98.31 202 GLN A N 1
ATOM 1588 C CA . GLN A 1 202 ? -0.412 -14.944 2.666 1.00 98.31 202 GLN A CA 1
ATOM 1589 C C . GLN A 1 202 ? 0.928 -15.386 3.249 1.00 98.31 202 GLN A C 1
ATOM 1591 O O . GLN A 1 202 ? 1.476 -16.391 2.799 1.00 98.31 202 GLN A O 1
ATOM 1596 N N . TYR A 1 203 ? 1.431 -14.658 4.244 1.00 98.00 203 TYR A N 1
ATOM 1597 C CA . TYR A 1 203 ? 2.664 -14.975 4.966 1.00 98.00 203 TYR A CA 1
ATOM 1598 C C . TYR A 1 203 ? 2.393 -15.196 6.458 1.00 98.00 203 TYR A C 1
ATOM 1600 O O . TYR A 1 203 ? 1.463 -14.628 7.026 1.00 98.00 203 TYR A O 1
ATOM 1608 N N . LEU A 1 204 ? 3.213 -16.011 7.123 1.00 95.62 204 LEU A N 1
ATOM 1609 C CA . LEU A 1 204 ? 3.046 -16.282 8.555 1.00 95.62 204 LEU A CA 1
ATOM 1610 C C . LEU A 1 204 ? 3.475 -15.073 9.410 1.00 95.62 204 LEU A C 1
ATOM 1612 O O . LEU A 1 204 ? 4.478 -14.446 9.067 1.00 95.62 204 LEU A O 1
ATOM 1616 N N . PRO A 1 205 ? 2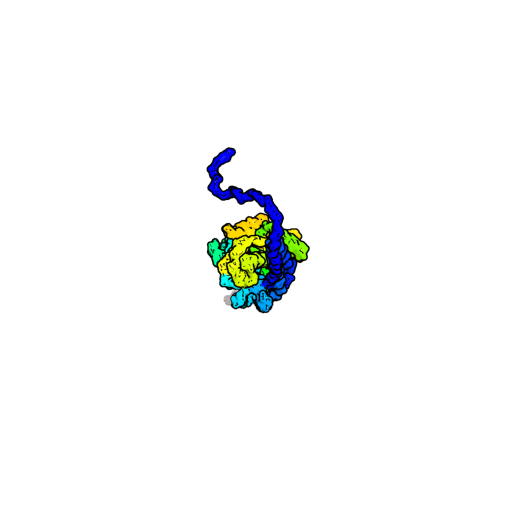.799 -14.765 10.531 1.00 88.81 205 PRO A N 1
ATOM 1617 C CA . PRO A 1 205 ? 3.155 -13.677 11.452 1.00 88.81 205 PRO A CA 1
ATOM 1618 C C . PRO A 1 205 ? 4.634 -13.556 11.842 1.00 88.81 205 PRO A C 1
ATOM 1620 O O . PRO A 1 205 ? 5.132 -12.456 12.040 1.00 88.81 205 PRO A O 1
ATOM 1623 N N . GLU A 1 206 ? 5.333 -14.679 11.971 1.00 89.50 206 GLU A N 1
ATOM 1624 C CA . GLU A 1 206 ? 6.743 -14.766 12.357 1.00 89.50 206 GLU A CA 1
ATOM 1625 C C . GLU A 1 206 ? 7.729 -14.616 11.184 1.00 89.50 206 GLU A C 1
ATOM 1627 O O . GLU A 1 206 ? 8.941 -14.760 11.367 1.00 89.50 206 GLU A O 1
ATOM 1632 N N . THR A 1 207 ? 7.224 -14.367 9.973 1.00 94.25 207 THR A N 1
ATOM 1633 C CA . THR A 1 207 ? 8.036 -14.211 8.762 1.00 94.25 207 THR A CA 1
ATOM 1634 C C . THR A 1 207 ? 8.927 -12.977 8.871 1.00 94.25 207 THR A C 1
ATOM 1636 O O . THR A 1 207 ? 8.459 -11.876 9.144 1.00 94.25 207 THR A O 1
ATOM 1639 N N . THR A 1 208 ? 10.219 -13.157 8.604 1.00 91.06 208 THR A N 1
ATOM 1640 C CA . THR A 1 208 ? 11.211 -12.070 8.562 1.00 91.06 208 THR A CA 1
ATOM 1641 C C . THR A 1 208 ? 11.866 -11.898 7.190 1.00 91.06 208 THR A C 1
ATOM 1643 O O . THR A 1 208 ? 12.467 -10.860 6.926 1.00 91.06 208 THR A O 1
ATOM 1646 N N . ASP A 1 209 ? 11.736 -12.891 6.308 1.00 94.25 209 ASP A N 1
ATOM 1647 C CA . ASP A 1 209 ? 12.209 -12.858 4.924 1.00 94.25 209 ASP A CA 1
ATOM 1648 C C . ASP A 1 209 ? 11.003 -12.922 3.984 1.00 94.25 209 ASP A C 1
ATOM 1650 O O . ASP A 1 209 ? 10.235 -13.886 4.010 1.00 94.25 209 ASP A O 1
ATOM 1654 N N . PHE A 1 210 ? 10.834 -11.879 3.171 1.00 97.50 210 PHE A N 1
ATOM 1655 C CA . PHE A 1 210 ? 9.672 -11.707 2.305 1.00 97.50 210 PHE A CA 1
ATOM 1656 C C . PHE A 1 210 ? 9.967 -12.028 0.837 1.00 97.50 210 PHE A C 1
ATOM 1658 O O . PHE A 1 210 ? 9.084 -11.874 -0.004 1.00 97.50 210 PHE A O 1
ATOM 1665 N N . THR A 1 211 ? 11.173 -12.512 0.522 1.00 96.94 211 THR A N 1
ATOM 1666 C CA . THR A 1 211 ? 11.663 -12.685 -0.854 1.00 96.94 211 THR A CA 1
ATOM 1667 C C . THR A 1 211 ? 10.720 -13.518 -1.727 1.00 96.94 211 THR A C 1
ATOM 1669 O O . THR A 1 211 ? 10.361 -13.098 -2.829 1.00 96.94 211 THR A O 1
ATOM 1672 N N . ASP A 1 212 ? 10.270 -14.677 -1.239 1.00 97.62 212 ASP A N 1
ATOM 1673 C CA . ASP A 1 212 ? 9.392 -15.569 -2.009 1.00 97.62 212 ASP A CA 1
ATOM 1674 C C . ASP A 1 212 ? 8.006 -14.942 -2.247 1.00 97.62 212 ASP A C 1
ATOM 1676 O O . ASP A 1 212 ? 7.468 -15.007 -3.355 1.00 97.62 212 ASP A O 1
ATOM 1680 N N . TYR A 1 213 ? 7.451 -14.271 -1.233 1.00 98.38 213 TYR A N 1
ATOM 1681 C CA . TYR A 1 213 ? 6.147 -13.606 -1.312 1.00 98.38 213 TYR A CA 1
ATOM 1682 C C . TYR A 1 213 ? 6.182 -12.394 -2.250 1.00 98.38 213 TYR A C 1
ATOM 1684 O O . TYR A 1 213 ? 5.259 -12.194 -3.039 1.00 98.38 213 TYR A O 1
ATOM 1692 N N . LEU A 1 214 ? 7.259 -11.605 -2.202 1.00 98.38 214 LEU A N 1
ATOM 1693 C CA . LEU A 1 214 ? 7.461 -10.460 -3.087 1.00 98.38 214 LEU A CA 1
ATOM 1694 C C . LEU A 1 214 ? 7.738 -10.892 -4.528 1.00 98.38 214 LEU A C 1
ATOM 1696 O O . LEU A 1 214 ? 7.234 -10.264 -5.452 1.00 98.38 214 LEU A O 1
ATOM 1700 N N . SER A 1 215 ? 8.441 -12.006 -4.734 1.00 98.19 215 SER A N 1
ATOM 1701 C CA . SER A 1 215 ? 8.626 -12.588 -6.069 1.00 98.19 215 SER A CA 1
ATOM 1702 C C . SER A 1 215 ? 7.297 -13.036 -6.688 1.00 98.19 215 SER A C 1
ATOM 1704 O O . SER A 1 215 ? 7.051 -12.815 -7.876 1.00 98.19 215 SER A O 1
ATOM 1706 N N . GLU A 1 216 ? 6.409 -13.639 -5.891 1.00 98.56 216 GLU A N 1
ATOM 1707 C CA . GLU A 1 216 ? 5.058 -13.990 -6.339 1.00 98.56 216 GLU A CA 1
ATOM 1708 C C . GLU A 1 216 ? 4.203 -12.742 -6.625 1.00 98.56 216 GLU A C 1
ATOM 1710 O O . GLU A 1 216 ? 3.483 -12.703 -7.629 1.00 98.56 216 GLU A O 1
ATOM 1715 N N . ALA A 1 217 ? 4.305 -11.713 -5.778 1.00 98.56 217 ALA A N 1
ATOM 1716 C CA . ALA A 1 217 ? 3.617 -10.440 -5.964 1.00 98.56 217 ALA A CA 1
ATOM 1717 C C . ALA A 1 217 ? 4.094 -9.706 -7.227 1.00 98.56 217 ALA A C 1
ATOM 1719 O O . ALA A 1 217 ? 3.258 -9.222 -7.987 1.00 98.56 217 ALA A O 1
ATOM 1720 N N . GLU A 1 218 ? 5.400 -9.690 -7.500 1.00 97.56 218 GLU A N 1
ATOM 1721 C CA . GLU A 1 218 ? 5.993 -9.079 -8.694 1.00 97.56 218 GLU A CA 1
ATOM 1722 C C . GLU A 1 218 ? 5.497 -9.767 -9.962 1.00 97.56 218 GLU A C 1
ATOM 1724 O O . GLU A 1 218 ? 5.052 -9.097 -10.887 1.00 97.56 218 GLU A O 1
ATOM 1729 N N . ALA A 1 219 ? 5.456 -11.102 -9.990 1.00 97.69 219 ALA A N 1
ATOM 1730 C CA . ALA A 1 219 ? 4.922 -11.830 -11.139 1.00 97.69 219 ALA A CA 1
ATOM 1731 C C . ALA A 1 219 ? 3.452 -11.462 -11.427 1.00 97.69 219 ALA A C 1
ATOM 1733 O O . ALA A 1 219 ? 3.079 -11.227 -12.581 1.00 97.69 219 ALA A O 1
ATOM 1734 N N . ALA A 1 220 ? 2.621 -11.368 -10.381 1.00 98.44 220 ALA A N 1
ATOM 1735 C CA . ALA A 1 220 ? 1.230 -10.935 -10.511 1.00 98.44 220 ALA A CA 1
ATOM 1736 C C . ALA A 1 220 ? 1.120 -9.460 -10.940 1.00 98.44 220 ALA A C 1
ATOM 1738 O O . ALA A 1 220 ? 0.250 -9.118 -11.749 1.00 98.44 220 ALA A O 1
ATOM 1739 N N . ALA A 1 221 ? 2.007 -8.598 -10.436 1.00 95.69 221 ALA A N 1
ATOM 1740 C CA . ALA A 1 221 ? 2.077 -7.184 -10.780 1.00 95.69 221 ALA A CA 1
ATOM 1741 C C . ALA A 1 221 ? 2.459 -6.995 -12.247 1.00 95.69 221 ALA A C 1
ATOM 1743 O O . ALA A 1 221 ? 1.750 -6.286 -12.956 1.00 95.69 221 ALA A O 1
ATOM 1744 N N . SER A 1 222 ? 3.495 -7.674 -12.745 1.00 90.31 222 SER A N 1
ATOM 1745 C CA . SER A 1 222 ? 3.928 -7.581 -14.144 1.00 90.31 222 SER A CA 1
ATOM 1746 C C . SER A 1 222 ? 2.856 -8.091 -15.114 1.00 90.31 222 SER A C 1
ATOM 1748 O O . SER A 1 222 ? 2.584 -7.458 -16.142 1.00 90.31 222 SER A O 1
ATOM 1750 N N . GLU A 1 223 ? 2.182 -9.203 -14.795 1.00 93.56 223 GLU A N 1
ATOM 1751 C CA . GLU A 1 223 ? 1.053 -9.687 -15.602 1.00 93.56 223 GLU A CA 1
ATOM 1752 C C . GLU A 1 223 ? -0.110 -8.680 -15.589 1.00 93.56 223 GLU A C 1
ATOM 1754 O O . GLU A 1 223 ? -0.662 -8.335 -16.638 1.00 93.56 223 GLU A O 1
ATOM 1759 N N . GLY A 1 224 ? -0.466 -8.166 -14.409 1.00 89.75 224 GLY A N 1
ATOM 1760 C CA . GLY A 1 224 ? -1.521 -7.171 -14.250 1.00 89.75 224 GLY A CA 1
ATOM 1761 C C . GLY A 1 224 ? -1.224 -5.877 -15.009 1.00 89.75 224 GLY A C 1
ATOM 1762 O O . GLY A 1 224 ? -2.055 -5.410 -15.791 1.00 89.75 224 GLY A O 1
ATOM 1763 N N . ALA A 1 225 ? -0.032 -5.316 -14.821 1.00 82.69 225 ALA A N 1
ATOM 1764 C CA . ALA A 1 225 ? 0.403 -4.059 -15.413 1.00 82.69 225 ALA A CA 1
ATOM 1765 C C . ALA A 1 225 ? 0.489 -4.154 -16.940 1.00 82.69 225 ALA A C 1
ATOM 1767 O O . ALA A 1 225 ? -0.028 -3.283 -17.636 1.00 82.69 225 ALA A O 1
ATOM 1768 N N . SER A 1 226 ? 1.030 -5.246 -17.488 1.00 79.81 226 SER A N 1
ATOM 1769 C CA . SER A 1 226 ? 1.089 -5.442 -18.945 1.00 79.81 226 SER A CA 1
ATOM 1770 C C . SER A 1 226 ? -0.297 -5.565 -19.595 1.00 79.81 226 SER A C 1
ATOM 1772 O O . SER A 1 226 ? -0.498 -5.129 -20.730 1.00 79.81 226 SER A O 1
ATOM 1774 N N . LYS A 1 227 ? -1.278 -6.130 -18.881 1.00 89.75 227 LYS A N 1
ATOM 1775 C CA . LYS A 1 227 ? -2.631 -6.368 -19.403 1.00 89.75 227 LYS A CA 1
ATOM 1776 C C . LYS A 1 227 ? -3.591 -5.200 -19.190 1.00 89.75 227 LYS A C 1
ATOM 1778 O O . LYS A 1 227 ? -4.468 -4.967 -20.025 1.00 89.75 227 LYS A O 1
ATOM 1783 N N . TYR A 1 228 ? -3.468 -4.501 -18.067 1.00 85.50 228 TYR A N 1
ATOM 1784 C CA . TYR A 1 228 ? -4.417 -3.475 -17.633 1.00 85.50 228 TYR A CA 1
ATOM 1785 C C . TYR A 1 228 ? -3.785 -2.076 -17.526 1.00 85.50 228 TYR A C 1
ATOM 1787 O O . TYR A 1 228 ? -4.522 -1.094 -17.499 1.00 85.50 228 TYR A O 1
ATOM 1795 N N . GLY A 1 229 ? -2.462 -1.947 -17.567 1.00 74.19 229 GLY A N 1
ATOM 1796 C CA . GLY A 1 229 ? -1.738 -0.697 -17.326 1.00 74.19 229 GLY A CA 1
ATOM 1797 C C . GLY A 1 229 ? -1.500 -0.457 -15.835 1.00 74.19 229 GLY A C 1
ATOM 1798 O O . GLY A 1 229 ? -2.418 -0.621 -15.030 1.00 74.19 229 GLY A O 1
ATOM 1799 N N . SER A 1 230 ? -0.281 -0.047 -15.477 1.00 82.62 230 SER A N 1
ATOM 1800 C CA . SER A 1 230 ? 0.184 0.076 -14.086 1.00 82.62 230 SER A CA 1
ATOM 1801 C C . SER A 1 230 ? -0.683 1.000 -13.229 1.00 82.62 230 SER A C 1
ATOM 1803 O O . SER A 1 230 ? -0.979 0.669 -12.091 1.00 82.62 230 SER A O 1
ATOM 1805 N N . SER A 1 231 ? -1.207 2.097 -13.787 1.00 83.06 231 SER A N 1
ATOM 1806 C CA . SER A 1 231 ? -2.045 3.053 -13.041 1.00 83.06 231 SER A CA 1
ATOM 1807 C C . SER A 1 231 ? -3.371 2.484 -12.522 1.00 83.06 231 SER A C 1
ATOM 1809 O O . SER A 1 231 ? -4.021 3.120 -11.697 1.00 83.06 231 SER A O 1
ATOM 1811 N N . ARG A 1 232 ? -3.792 1.310 -13.010 1.00 91.06 232 ARG A N 1
ATOM 1812 C CA . ARG A 1 232 ? -5.038 0.635 -12.610 1.00 91.06 232 ARG A CA 1
ATOM 1813 C C . ARG A 1 232 ? -4.796 -0.603 -11.752 1.00 91.06 232 ARG A C 1
ATOM 1815 O O . ARG A 1 232 ? -5.764 -1.262 -11.363 1.00 91.06 232 ARG A O 1
ATOM 1822 N N . VAL A 1 233 ? -3.531 -0.929 -11.488 1.00 96.06 233 VAL A N 1
ATOM 1823 C CA . VAL A 1 233 ? -3.109 -2.028 -10.620 1.00 96.06 233 VAL A CA 1
ATOM 1824 C C . VAL A 1 233 ? -2.565 -1.427 -9.330 1.00 96.06 233 VAL A C 1
ATOM 1826 O O . VAL A 1 233 ? -1.778 -0.489 -9.366 1.00 96.06 233 VAL A O 1
ATOM 1829 N N . GLY A 1 234 ? -2.999 -1.948 -8.190 1.00 97.69 234 GLY A N 1
ATOM 1830 C CA . GLY A 1 234 ? -2.521 -1.522 -6.880 1.00 97.69 234 GLY A CA 1
ATOM 1831 C C . GLY A 1 234 ? -2.200 -2.711 -5.990 1.00 97.69 234 GLY A C 1
ATOM 1832 O O . GLY A 1 234 ? -2.593 -3.850 -6.274 1.00 97.69 234 GLY A O 1
ATOM 1833 N N . VAL A 1 235 ? -1.506 -2.426 -4.896 1.00 98.81 235 VAL A N 1
ATOM 1834 C CA . VAL A 1 235 ? -1.157 -3.411 -3.872 1.00 98.81 235 VAL A CA 1
ATOM 1835 C C . VAL A 1 235 ? -1.852 -3.041 -2.568 1.00 98.81 235 VAL A C 1
ATOM 1837 O O . VAL A 1 235 ? -1.776 -1.899 -2.134 1.00 98.81 235 VAL A O 1
ATOM 1840 N N . MET A 1 236 ? -2.540 -3.993 -1.944 1.00 98.75 236 MET A N 1
ATOM 1841 C CA . MET A 1 236 ? -3.061 -3.874 -0.582 1.00 98.75 236 MET A CA 1
ATOM 1842 C C . MET A 1 236 ? -2.161 -4.669 0.356 1.00 98.75 236 MET A C 1
ATOM 1844 O O . MET A 1 236 ? -1.953 -5.863 0.132 1.00 98.75 236 MET A O 1
ATOM 1848 N N . ILE A 1 237 ? -1.670 -4.029 1.413 1.00 98.31 237 ILE A N 1
ATOM 1849 C CA . ILE A 1 237 ? -0.912 -4.673 2.479 1.00 98.31 237 ILE A CA 1
ATOM 1850 C C . ILE A 1 237 ? -1.755 -4.745 3.759 1.00 98.31 237 ILE A C 1
ATOM 1852 O O . ILE A 1 237 ? -2.241 -3.733 4.260 1.00 98.31 237 ILE A O 1
ATOM 1856 N N . LEU A 1 238 ? -1.952 -5.954 4.290 1.00 97.56 238 LEU A N 1
ATOM 1857 C CA . LEU A 1 238 ? -2.612 -6.181 5.582 1.00 97.56 238 LEU A CA 1
ATOM 1858 C C . LEU A 1 238 ? -1.574 -6.716 6.571 1.00 97.56 238 LEU A C 1
ATOM 1860 O O . LEU A 1 238 ? -1.343 -7.925 6.675 1.00 97.56 238 LEU A O 1
ATOM 1864 N N . SER A 1 239 ? -0.906 -5.787 7.248 1.00 95.69 239 SER A N 1
ATOM 1865 C CA . SER A 1 239 ? 0.267 -6.037 8.087 1.00 95.69 239 SER A CA 1
ATOM 1866 C C . SER A 1 239 ? 0.337 -5.067 9.265 1.00 95.69 239 SER A C 1
ATOM 1868 O O . SER A 1 239 ? -0.415 -4.098 9.306 1.00 95.69 239 SER A O 1
ATOM 1870 N N . PHE A 1 240 ? 1.304 -5.283 10.159 1.00 93.00 240 PHE A N 1
ATOM 1871 C CA . PHE A 1 240 ? 1.681 -4.319 11.193 1.00 93.00 240 PHE A CA 1
ATOM 1872 C C . PHE A 1 240 ? 3.116 -3.831 10.948 1.00 93.00 240 PHE A C 1
ATOM 1874 O O . PHE A 1 240 ? 3.411 -3.256 9.898 1.00 93.00 240 PHE A O 1
ATOM 1881 N N . SER A 1 241 ? 4.036 -4.092 11.880 1.00 92.56 241 SER A N 1
ATOM 1882 C CA . SER A 1 241 ? 5.448 -3.716 11.772 1.00 92.56 241 SER A CA 1
ATOM 1883 C C . SER A 1 241 ? 6.188 -4.454 10.652 1.00 92.56 241 SER A C 1
ATOM 1885 O O . SER A 1 241 ? 7.201 -3.953 10.164 1.00 92.56 241 SER A O 1
ATOM 1887 N N . GLU A 1 242 ? 5.667 -5.588 10.164 1.00 95.44 242 GLU A N 1
ATOM 1888 C CA . GLU A 1 242 ? 6.243 -6.294 9.010 1.00 95.44 242 GLU A CA 1
ATOM 1889 C C . GLU A 1 242 ? 6.262 -5.430 7.745 1.00 95.44 242 GLU A C 1
ATOM 1891 O O . GLU A 1 242 ? 7.128 -5.625 6.888 1.00 95.44 242 GLU A O 1
ATOM 1896 N N . ALA A 1 243 ? 5.358 -4.442 7.655 1.00 96.88 243 ALA A N 1
ATOM 1897 C CA . ALA A 1 243 ? 5.305 -3.483 6.559 1.00 96.88 243 ALA A CA 1
ATOM 1898 C C . ALA A 1 243 ? 6.677 -2.863 6.277 1.00 96.88 243 ALA A C 1
ATOM 1900 O O . ALA A 1 243 ? 7.043 -2.737 5.116 1.00 96.88 243 ALA A O 1
ATOM 1901 N N . VAL A 1 244 ? 7.461 -2.550 7.319 1.00 96.62 244 VAL A N 1
ATOM 1902 C CA . VAL A 1 244 ? 8.809 -1.965 7.199 1.00 96.62 244 VAL A CA 1
ATOM 1903 C C . VAL A 1 244 ? 9.722 -2.844 6.347 1.00 96.62 244 VAL A C 1
ATOM 1905 O O . VAL A 1 244 ? 10.384 -2.361 5.430 1.00 96.62 244 VAL A O 1
ATOM 1908 N N . SER A 1 245 ? 9.750 -4.149 6.626 1.00 96.00 245 SER A N 1
ATOM 1909 C CA . SER A 1 245 ? 10.591 -5.085 5.873 1.00 96.00 245 SER A CA 1
ATOM 1910 C C . SER A 1 245 ? 10.084 -5.261 4.445 1.00 96.00 245 SER A C 1
ATOM 1912 O O . SER A 1 245 ? 10.888 -5.310 3.517 1.00 96.00 245 SER A O 1
ATOM 1914 N N . ILE A 1 246 ? 8.762 -5.311 4.268 1.00 97.56 246 ILE A N 1
ATOM 1915 C CA . ILE A 1 246 ? 8.117 -5.480 2.964 1.00 97.56 246 ILE A CA 1
ATOM 1916 C C . ILE A 1 246 ? 8.413 -4.283 2.050 1.00 97.56 246 ILE A C 1
ATOM 1918 O O . ILE A 1 246 ? 8.934 -4.482 0.954 1.00 97.56 246 ILE A O 1
ATOM 1922 N N . VAL A 1 247 ? 8.149 -3.047 2.495 1.00 95.50 247 VAL A N 1
ATOM 1923 C CA . VAL A 1 247 ? 8.310 -1.847 1.651 1.00 95.50 247 VAL A CA 1
ATOM 1924 C C . VAL A 1 247 ? 9.774 -1.543 1.330 1.00 95.50 247 VAL A C 1
ATOM 1926 O O . VAL A 1 247 ? 10.071 -1.109 0.221 1.00 95.50 247 VAL A O 1
ATOM 1929 N N . ASN A 1 248 ? 10.705 -1.828 2.248 1.00 92.00 248 ASN A N 1
ATOM 1930 C CA . ASN A 1 248 ? 12.138 -1.652 1.991 1.00 92.00 248 ASN A CA 1
ATOM 1931 C C . ASN A 1 248 ? 12.675 -2.677 0.979 1.00 92.00 248 ASN A C 1
ATOM 1933 O O . ASN A 1 248 ? 13.492 -2.334 0.128 1.00 92.00 248 ASN A O 1
ATOM 1937 N N . GLN A 1 249 ? 12.217 -3.933 1.033 1.00 93.25 249 GLN A N 1
ATOM 1938 C CA . GLN A 1 249 ? 12.634 -4.957 0.066 1.00 93.25 249 GLN A CA 1
ATOM 1939 C C . GLN A 1 249 ? 12.040 -4.725 -1.326 1.00 93.25 249 GLN A C 1
ATOM 1941 O O . GLN A 1 249 ? 12.639 -5.131 -2.325 1.00 93.25 249 GLN A O 1
ATOM 1946 N N . VAL A 1 250 ? 10.883 -4.062 -1.410 1.00 91.75 250 VAL A N 1
ATOM 1947 C CA . VAL A 1 250 ? 10.147 -3.908 -2.668 1.00 91.75 250 VAL A CA 1
ATOM 1948 C C . VAL A 1 250 ? 10.872 -3.068 -3.722 1.00 91.75 250 VAL A C 1
ATOM 1950 O O . VAL A 1 250 ? 10.621 -3.251 -4.907 1.00 91.75 250 VAL A O 1
ATOM 1953 N N . GLN A 1 251 ? 11.852 -2.255 -3.320 1.00 85.81 251 GLN A N 1
ATOM 1954 C CA . GLN A 1 251 ? 12.747 -1.520 -4.227 1.00 85.81 251 GLN A CA 1
ATOM 1955 C C . GLN A 1 251 ? 13.480 -2.431 -5.226 1.00 85.81 251 GLN A C 1
ATOM 1957 O O . GLN A 1 251 ? 13.845 -2.003 -6.312 1.00 85.81 251 GLN A O 1
ATOM 1962 N N . SER A 1 252 ? 13.687 -3.708 -4.879 1.00 86.25 252 SER A N 1
ATOM 1963 C CA . SER A 1 252 ? 14.314 -4.696 -5.773 1.00 86.25 252 SER A CA 1
ATOM 1964 C C . SER A 1 252 ? 13.342 -5.324 -6.788 1.00 86.25 252 SER A C 1
ATOM 1966 O O . SER A 1 252 ? 13.745 -6.204 -7.547 1.00 86.25 252 SER A O 1
ATOM 1968 N N . TYR A 1 253 ? 12.070 -4.911 -6.791 1.00 88.94 253 TYR A N 1
ATOM 1969 C CA . TYR A 1 253 ? 10.995 -5.468 -7.612 1.00 88.94 253 TYR A CA 1
ATOM 1970 C C . TYR A 1 253 ? 10.363 -4.340 -8.448 1.00 88.94 253 TYR A C 1
ATOM 1972 O O . TYR A 1 253 ? 9.496 -3.613 -7.956 1.00 88.94 253 TYR A O 1
ATOM 1980 N N . PRO A 1 254 ? 10.813 -4.142 -9.701 1.00 80.81 254 PRO A N 1
ATOM 1981 C CA . PRO A 1 254 ? 10.583 -2.903 -10.443 1.00 80.81 254 PRO A CA 1
ATOM 1982 C C . PRO A 1 254 ? 9.110 -2.632 -10.751 1.00 80.81 254 PRO A C 1
ATOM 1984 O O . PRO A 1 254 ? 8.696 -1.470 -10.767 1.00 80.81 254 PRO A O 1
ATOM 1987 N N . THR A 1 255 ? 8.295 -3.670 -10.978 1.00 84.62 255 THR A N 1
ATOM 1988 C CA . THR A 1 255 ? 6.864 -3.456 -11.205 1.00 84.62 255 THR A CA 1
ATOM 1989 C C . THR A 1 255 ? 6.186 -3.043 -9.908 1.00 84.62 255 THR A C 1
ATOM 1991 O O . THR A 1 255 ? 5.511 -2.020 -9.897 1.00 84.62 255 THR A O 1
ATOM 1994 N N . LEU A 1 256 ? 6.378 -3.785 -8.814 1.00 93.81 256 LEU A N 1
ATOM 1995 C CA . LEU A 1 256 ? 5.801 -3.469 -7.505 1.00 93.81 256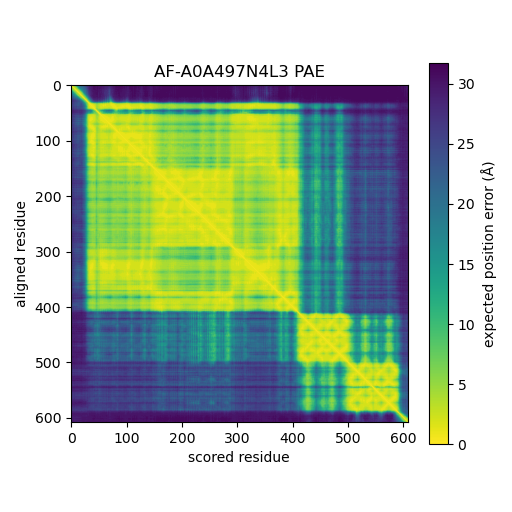 LEU A CA 1
ATOM 1996 C C . LEU A 1 256 ? 6.200 -2.082 -6.994 1.00 93.81 256 LEU A C 1
ATOM 1998 O O . LEU A 1 256 ? 5.347 -1.384 -6.444 1.00 93.81 256 LEU A O 1
ATOM 2002 N N . TRP A 1 257 ? 7.459 -1.686 -7.202 1.00 90.19 257 TRP A N 1
ATOM 2003 C CA . TRP A 1 257 ? 7.964 -0.357 -6.857 1.00 90.19 257 TRP A CA 1
ATOM 2004 C C . TRP A 1 257 ? 7.206 0.750 -7.603 1.00 90.19 257 TRP A C 1
ATOM 2006 O O . TRP A 1 257 ? 6.922 1.790 -7.027 1.00 90.19 257 TRP A O 1
ATOM 2016 N N . SER A 1 258 ? 6.770 0.500 -8.843 1.00 82.94 258 SER A N 1
ATOM 2017 C CA . SER A 1 258 ? 6.021 1.474 -9.656 1.00 82.94 258 SER A CA 1
ATOM 2018 C C . SER A 1 258 ? 4.512 1.578 -9.352 1.00 82.94 258 SER A C 1
ATOM 2020 O O . SER A 1 258 ? 3.834 2.446 -9.909 1.00 82.94 258 SER A O 1
ATOM 2022 N N . LEU A 1 259 ? 3.943 0.678 -8.538 1.00 92.38 259 LEU A N 1
ATOM 2023 C CA . LEU A 1 259 ? 2.500 0.649 -8.253 1.00 92.38 259 LEU A CA 1
ATOM 2024 C C . LEU A 1 259 ? 2.134 1.504 -7.035 1.00 92.38 259 LEU A C 1
ATOM 2026 O O . LEU A 1 259 ? 2.957 1.749 -6.163 1.00 92.38 259 LEU A O 1
ATOM 2030 N N . TRP A 1 260 ? 0.859 1.892 -6.935 1.00 94.81 260 TRP A N 1
ATOM 2031 C CA . TRP A 1 260 ? 0.310 2.500 -5.718 1.00 94.81 260 TRP A CA 1
ATOM 2032 C C . TRP A 1 260 ? 0.024 1.448 -4.647 1.00 94.81 260 TRP A C 1
ATOM 2034 O O . TRP A 1 260 ? -0.555 0.393 -4.943 1.00 94.81 260 TRP A O 1
ATOM 2044 N N . TRP A 1 261 ? 0.369 1.772 -3.400 1.00 98.00 261 TRP A N 1
ATOM 2045 C CA . TRP A 1 261 ? 0.172 0.895 -2.248 1.00 98.00 261 TRP A CA 1
ATOM 2046 C C . TRP A 1 261 ? -0.915 1.408 -1.309 1.00 98.00 261 TRP A C 1
ATOM 2048 O O . TRP A 1 261 ? -1.090 2.605 -1.100 1.00 98.00 261 TRP A O 1
ATOM 2058 N N . PHE A 1 262 ? -1.646 0.474 -0.716 1.00 98.62 262 PHE A N 1
ATOM 2059 C CA . PHE A 1 262 ? -2.763 0.736 0.177 1.00 98.62 262 PHE A CA 1
ATOM 2060 C C . PHE A 1 262 ? -2.676 -0.164 1.399 1.00 98.62 262 PHE A C 1
ATOM 2062 O O . PHE A 1 262 ? -2.144 -1.267 1.312 1.00 98.62 262 PHE A O 1
ATOM 2069 N N . GLY A 1 263 ? -3.228 0.287 2.517 1.00 97.88 263 GLY A N 1
ATOM 2070 C CA . GLY A 1 263 ? -3.245 -0.464 3.761 1.00 97.88 263 GLY A CA 1
ATOM 2071 C C . GLY A 1 263 ? -4.512 -0.259 4.581 1.00 97.88 263 GLY A C 1
ATOM 2072 O O . GLY A 1 263 ? -5.404 0.519 4.231 1.00 97.88 263 GLY A O 1
ATOM 2073 N N . SER A 1 264 ? -4.575 -0.989 5.686 1.00 95.56 264 SER A N 1
ATOM 2074 C CA . SER A 1 264 ? -5.638 -0.923 6.692 1.00 95.56 264 SER A CA 1
ATOM 2075 C C . SER A 1 264 ? -5.198 -0.091 7.898 1.00 95.56 264 SER A C 1
ATOM 2077 O O . SER A 1 264 ? -4.149 0.558 7.882 1.00 95.56 264 SER A O 1
ATOM 2079 N N . ASP A 1 265 ? -5.976 -0.145 8.974 1.00 90.88 265 ASP A N 1
ATOM 2080 C CA . ASP A 1 265 ? -5.629 0.448 10.263 1.00 90.88 265 ASP A CA 1
ATOM 2081 C C . ASP A 1 265 ? -4.289 -0.066 10.814 1.00 90.88 265 ASP A C 1
ATOM 2083 O O . ASP A 1 265 ? -3.568 0.699 11.452 1.00 90.88 265 ASP A O 1
ATOM 2087 N N . GLY A 1 266 ? -3.884 -1.299 10.480 1.00 90.56 266 GLY A N 1
ATOM 2088 C CA . GLY A 1 266 ? -2.601 -1.877 10.907 1.00 90.56 266 GLY A CA 1
ATOM 2089 C C . GLY A 1 266 ? -1.356 -1.152 10.377 1.00 90.56 266 GLY A C 1
ATOM 2090 O O . GLY A 1 266 ? -0.292 -1.208 10.998 1.00 90.56 266 GLY A O 1
ATOM 2091 N N . THR A 1 267 ? -1.480 -0.426 9.262 1.00 96.06 267 THR A N 1
ATOM 2092 C CA . THR A 1 267 ? -0.400 0.387 8.680 1.00 96.06 267 THR A CA 1
ATOM 2093 C C . THR A 1 267 ? -0.723 1.872 8.656 1.00 96.06 267 THR A C 1
ATOM 2095 O O . THR A 1 267 ? 0.051 2.641 8.092 1.00 96.06 267 THR A O 1
ATOM 2098 N N . ALA A 1 268 ? -1.828 2.323 9.247 1.00 94.75 268 ALA A N 1
ATOM 2099 C CA . ALA A 1 268 ? -2.124 3.743 9.359 1.00 94.75 268 ALA A CA 1
ATOM 2100 C C . ALA A 1 268 ? -1.380 4.354 10.549 1.00 94.75 268 ALA A C 1
ATOM 2102 O O . ALA A 1 268 ? -1.362 3.798 11.641 1.00 94.75 268 ALA A O 1
ATOM 2103 N N . ARG A 1 269 ? -0.757 5.521 10.339 1.00 92.31 269 ARG A N 1
ATOM 2104 C CA . ARG A 1 269 ? 0.007 6.241 11.377 1.00 92.31 269 ARG A CA 1
ATOM 2105 C C . ARG A 1 269 ? 1.077 5.393 12.091 1.00 92.31 269 ARG A C 1
ATOM 2107 O O . ARG A 1 269 ? 1.425 5.675 13.236 1.00 92.31 269 ARG A O 1
ATOM 2114 N N . SER A 1 270 ? 1.644 4.394 11.415 1.00 93.00 270 SER A N 1
ATOM 2115 C CA . SER A 1 270 ? 2.702 3.554 11.983 1.00 93.00 270 SER A CA 1
ATOM 2116 C C . SER A 1 270 ? 3.948 4.389 12.267 1.00 93.00 270 SER A C 1
ATOM 2118 O O . SER A 1 270 ? 4.486 5.040 11.365 1.00 93.00 270 SER A O 1
ATOM 2120 N N . THR A 1 271 ? 4.417 4.379 13.516 1.00 90.94 271 THR A N 1
ATOM 2121 C CA . THR A 1 271 ? 5.685 5.019 13.898 1.00 90.94 271 THR A CA 1
ATOM 2122 C C . THR A 1 271 ? 6.873 4.288 13.283 1.00 90.94 271 THR A C 1
ATOM 2124 O O . THR A 1 271 ? 7.786 4.931 12.781 1.00 90.94 271 THR A O 1
ATOM 2127 N N . TYR A 1 272 ? 6.807 2.957 13.191 1.00 93.44 272 TYR A N 1
ATOM 2128 C CA . TYR A 1 272 ? 7.841 2.145 12.546 1.00 93.44 272 TYR A CA 1
ATOM 2129 C C . TYR A 1 272 ? 8.070 2.544 11.083 1.00 93.44 272 TYR A C 1
ATOM 2131 O O . TYR A 1 272 ? 9.202 2.581 10.621 1.00 93.44 272 TYR A O 1
ATOM 2139 N N . LEU A 1 273 ? 7.015 2.895 10.339 1.00 95.94 273 LEU A N 1
ATOM 2140 C CA . LEU A 1 273 ? 7.170 3.310 8.942 1.00 95.94 273 LEU A CA 1
ATOM 2141 C C . LEU A 1 273 ? 7.818 4.695 8.803 1.00 95.94 273 LEU A C 1
ATOM 2143 O O . LEU A 1 273 ? 8.620 4.872 7.894 1.00 95.94 273 LEU A O 1
ATOM 2147 N N . ILE A 1 274 ? 7.537 5.657 9.692 1.00 94.75 274 ILE A N 1
ATOM 2148 C CA . ILE A 1 274 ? 8.207 6.974 9.645 1.00 94.75 274 ILE A CA 1
ATOM 2149 C C . ILE A 1 274 ? 9.632 6.957 10.221 1.00 94.75 274 ILE A C 1
ATOM 2151 O O . ILE A 1 274 ? 10.424 7.839 9.894 1.00 94.75 274 ILE A O 1
ATOM 2155 N N . GLU A 1 275 ? 9.963 5.981 11.068 1.00 94.12 275 GLU A N 1
ATOM 2156 C CA . GLU A 1 275 ? 11.288 5.848 11.685 1.00 94.12 275 GLU A CA 1
ATOM 2157 C C . GLU A 1 275 ? 12.229 4.950 10.865 1.00 94.12 275 GLU A C 1
ATOM 2159 O O . GLU A 1 275 ? 13.380 5.323 10.643 1.00 94.12 275 GLU A O 1
ATOM 2164 N N . ASP A 1 276 ? 11.740 3.807 10.369 1.00 95.81 276 ASP A N 1
ATOM 2165 C CA . ASP A 1 276 ? 12.574 2.740 9.793 1.00 95.81 276 ASP A CA 1
ATOM 2166 C C . ASP A 1 276 ? 12.404 2.541 8.271 1.00 95.81 276 ASP A C 1
ATOM 2168 O O . ASP A 1 276 ? 13.208 1.844 7.644 1.00 95.81 276 ASP A O 1
ATOM 2172 N N . ALA A 1 277 ? 11.366 3.113 7.650 1.00 94.50 277 ALA A N 1
ATOM 2173 C CA . ALA A 1 277 ? 11.144 3.036 6.198 1.00 94.50 277 ALA A CA 1
ATOM 2174 C C . ALA A 1 277 ? 10.464 4.280 5.574 1.00 94.50 277 ALA A C 1
ATOM 2176 O O . ALA A 1 277 ? 9.608 4.123 4.693 1.00 94.50 277 ALA A O 1
ATOM 2177 N N . PRO A 1 278 ? 10.797 5.519 5.990 1.00 92.62 278 PRO A N 1
ATOM 2178 C CA . PRO A 1 278 ? 9.995 6.686 5.627 1.00 92.62 278 PRO A CA 1
ATOM 2179 C C . PRO A 1 278 ? 10.055 7.009 4.131 1.00 92.62 278 PRO A C 1
ATOM 2181 O O . PRO A 1 278 ? 9.040 7.350 3.527 1.00 92.62 278 PRO A O 1
ATOM 2184 N N . GLU A 1 279 ? 11.223 6.830 3.516 1.00 90.06 279 GLU A N 1
ATOM 2185 C CA . GLU A 1 279 ? 11.447 7.080 2.091 1.00 90.06 279 GLU A CA 1
ATOM 2186 C C . GLU A 1 279 ? 10.679 6.071 1.233 1.00 90.06 279 GLU A C 1
ATOM 2188 O O . GLU A 1 279 ? 9.979 6.459 0.300 1.00 90.06 279 GLU A O 1
ATOM 2193 N N . ALA A 1 280 ? 10.738 4.785 1.595 1.00 91.81 280 ALA A N 1
ATOM 2194 C CA . ALA A 1 280 ? 10.034 3.730 0.877 1.00 91.81 280 ALA A CA 1
ATOM 2195 C C . ALA A 1 280 ? 8.512 3.869 0.989 1.00 91.81 280 ALA A C 1
ATOM 2197 O O . ALA A 1 280 ? 7.808 3.823 -0.019 1.00 91.81 280 ALA A O 1
ATOM 2198 N N . ALA A 1 281 ? 7.995 4.101 2.198 1.00 94.12 281 ALA A N 1
ATOM 2199 C CA . ALA A 1 281 ? 6.564 4.295 2.415 1.00 94.12 281 ALA A CA 1
ATOM 2200 C C . ALA A 1 281 ? 6.032 5.552 1.702 1.00 94.12 281 ALA A C 1
ATOM 2202 O O . ALA A 1 281 ? 4.919 5.536 1.168 1.00 94.12 281 ALA A O 1
ATOM 2203 N N . SER A 1 282 ? 6.834 6.625 1.671 1.00 91.50 282 SER A N 1
ATOM 2204 C CA . SER A 1 282 ? 6.514 7.859 0.951 1.00 91.50 282 SER A CA 1
ATOM 2205 C C . SER A 1 282 ? 6.531 7.667 -0.565 1.00 91.50 282 SER A C 1
ATOM 2207 O O . SER A 1 282 ? 5.613 8.141 -1.231 1.00 91.50 282 SER A O 1
ATOM 2209 N N . TYR A 1 283 ? 7.535 6.973 -1.111 1.00 88.75 283 TYR A N 1
ATOM 2210 C CA . TYR A 1 283 ? 7.661 6.734 -2.551 1.00 88.75 283 TYR A CA 1
ATOM 2211 C C . TYR A 1 283 ? 6.497 5.899 -3.093 1.00 88.75 283 TYR A C 1
ATOM 2213 O O . TYR A 1 283 ? 5.871 6.275 -4.078 1.00 88.75 283 TYR A O 1
ATOM 2221 N N . LEU A 1 284 ? 6.151 4.807 -2.405 1.00 92.00 284 LEU A N 1
ATOM 2222 C CA . LEU A 1 284 ? 5.055 3.915 -2.801 1.00 92.00 284 LEU A CA 1
ATOM 2223 C C . LEU A 1 284 ? 3.664 4.565 -2.700 1.00 92.00 284 LEU A C 1
ATOM 2225 O O . LEU A 1 284 ? 2.670 3.987 -3.151 1.00 92.00 284 LEU A O 1
ATOM 2229 N N . GLY A 1 285 ? 3.575 5.730 -2.046 1.00 91.00 285 GLY A N 1
ATOM 2230 C CA . GLY A 1 285 ? 2.311 6.366 -1.710 1.00 91.00 285 GLY A CA 1
ATOM 2231 C C . GLY A 1 285 ? 1.415 5.441 -0.894 1.00 91.00 285 GLY A C 1
ATOM 2232 O O . GLY A 1 285 ? 0.258 5.261 -1.253 1.00 91.00 285 GLY A O 1
ATOM 2233 N N . LEU A 1 286 ? 1.957 4.815 0.159 1.00 96.56 286 LEU A N 1
ATOM 2234 C CA . LEU A 1 286 ? 1.218 3.860 0.987 1.00 96.56 286 LEU A CA 1
ATOM 2235 C C . LEU A 1 286 ? 0.067 4.560 1.733 1.00 96.56 286 LEU A C 1
ATOM 2237 O O . LEU A 1 286 ? 0.280 5.165 2.786 1.00 96.56 286 LEU A O 1
ATOM 2241 N N . PHE A 1 287 ? -1.155 4.454 1.203 1.00 97.88 287 PHE A N 1
ATOM 2242 C CA . PHE A 1 287 ? -2.357 5.055 1.786 1.00 97.88 287 PHE A CA 1
ATOM 2243 C C . PHE A 1 287 ? -3.130 4.056 2.642 1.00 97.88 287 PHE A C 1
ATOM 2245 O O . PHE A 1 287 ? -3.631 3.048 2.154 1.00 97.88 287 PHE A O 1
ATOM 2252 N N . SER A 1 288 ? -3.253 4.344 3.929 1.00 98.06 288 SER A N 1
ATOM 2253 C CA . SER A 1 288 ? -3.886 3.478 4.919 1.00 98.06 288 SER A CA 1
ATOM 2254 C C . SER A 1 288 ? -5.064 4.178 5.580 1.00 98.06 288 SER A C 1
ATOM 2256 O O . SER A 1 288 ? -4.984 5.364 5.901 1.00 98.06 288 SER A O 1
ATOM 2258 N N . ILE A 1 289 ? -6.160 3.460 5.798 1.00 96.88 289 ILE A N 1
ATOM 2259 C CA . ILE A 1 289 ? -7.328 4.016 6.489 1.00 96.88 289 ILE A CA 1
ATOM 2260 C C . ILE A 1 289 ? -7.188 3.874 8.002 1.00 96.88 289 ILE A C 1
ATOM 2262 O O . ILE A 1 289 ? -6.678 2.874 8.488 1.00 96.88 289 ILE A O 1
ATOM 2266 N N . LEU A 1 290 ? -7.689 4.846 8.756 1.00 93.69 290 LEU A N 1
ATOM 2267 C CA . LEU A 1 290 ? -7.881 4.726 10.199 1.00 93.69 290 LEU A CA 1
ATOM 2268 C C . LEU A 1 290 ? -9.208 5.368 10.566 1.00 93.69 290 LEU A C 1
ATOM 2270 O O . LEU A 1 290 ? -9.495 6.481 10.119 1.00 93.69 290 LEU A O 1
ATOM 2274 N N . ALA A 1 291 ? -10.010 4.675 11.370 1.00 92.69 291 ALA A N 1
ATOM 2275 C CA . ALA A 1 291 ? -11.225 5.259 11.912 1.00 92.69 291 ALA A CA 1
ATOM 2276 C C . ALA A 1 291 ? -10.868 6.534 12.693 1.00 92.69 291 ALA A C 1
ATOM 2278 O O . ALA A 1 291 ? -9.838 6.598 13.366 1.00 92.69 291 ALA A O 1
ATOM 2279 N N . THR A 1 292 ? -11.680 7.575 12.548 1.00 92.06 292 THR A N 1
ATOM 2280 C CA . THR A 1 292 ? -11.381 8.892 13.115 1.00 92.06 292 THR A CA 1
ATOM 2281 C C . THR A 1 292 ? -12.487 9.356 14.047 1.00 92.06 292 THR A C 1
ATOM 2283 O O . THR A 1 292 ? -13.605 8.838 14.035 1.00 92.06 292 THR A O 1
ATOM 2286 N N . VAL A 1 293 ? -12.145 10.320 14.891 1.00 90.44 293 VAL A N 1
ATOM 2287 C CA . VAL A 1 293 ? -13.059 10.938 15.850 1.00 90.44 293 VAL A CA 1
ATOM 2288 C C . VAL A 1 293 ? -13.442 12.335 15.366 1.00 90.44 293 VAL A C 1
ATOM 2290 O O . VAL A 1 293 ? -12.645 12.993 14.689 1.00 90.44 293 VAL A O 1
ATOM 2293 N N . PRO A 1 294 ? -14.649 12.826 15.688 1.00 87.81 294 PRO A N 1
ATOM 2294 C CA . PRO A 1 294 ? -15.017 14.186 15.347 1.00 87.81 294 PRO A CA 1
ATOM 2295 C C . PRO A 1 294 ? -14.149 15.189 16.111 1.00 87.81 294 PRO A C 1
ATOM 2297 O O . PRO A 1 294 ? -13.891 15.057 17.306 1.00 87.81 294 PRO A O 1
ATOM 2300 N N . GLU A 1 295 ? -13.761 16.257 15.422 1.00 86.25 295 GLU A N 1
ATOM 2301 C CA . GLU A 1 295 ? -13.069 17.403 16.012 1.00 86.25 295 GLU A CA 1
ATOM 2302 C C . GLU A 1 295 ? -14.039 18.227 16.878 1.00 86.25 295 GLU A C 1
ATOM 2304 O O . GLU A 1 295 ? -14.582 19.250 16.448 1.00 86.25 295 GLU A O 1
ATOM 2309 N N . SER A 1 296 ? -14.290 17.753 18.100 1.00 89.12 296 SER A N 1
ATOM 2310 C CA . SER A 1 296 ? -15.162 18.391 19.089 1.00 89.12 296 SER A CA 1
ATOM 2311 C C . SER A 1 296 ? -14.378 19.217 20.115 1.00 89.12 296 SER A C 1
ATOM 2313 O O . SER A 1 296 ? -13.156 19.104 20.262 1.00 89.12 296 SER A O 1
ATOM 2315 N N . THR A 1 297 ? -15.084 20.088 20.843 1.00 91.62 297 THR A N 1
ATOM 2316 C CA . THR A 1 297 ? -14.452 20.902 21.897 1.00 91.62 297 THR A CA 1
ATOM 2317 C C . THR A 1 297 ? -14.002 20.012 23.055 1.00 91.62 297 THR A C 1
ATOM 2319 O O . THR A 1 297 ? -12.934 20.220 23.626 1.00 91.62 297 THR A O 1
ATOM 2322 N N . GLU A 1 298 ? -14.803 18.998 23.354 1.00 91.69 298 GLU A N 1
ATOM 2323 C CA . GLU A 1 298 ? -14.617 17.998 24.392 1.00 91.69 298 GLU A CA 1
ATOM 2324 C C . GLU A 1 298 ? -13.392 17.127 24.086 1.00 91.69 298 GLU A C 1
ATOM 2326 O O . GLU A 1 298 ? -12.508 17.002 24.937 1.00 91.69 298 GLU A O 1
ATOM 2331 N N . TYR A 1 299 ? -13.272 16.633 22.844 1.00 93.75 299 TYR A N 1
ATOM 2332 C CA . TYR A 1 299 ? -12.092 15.896 22.382 1.00 93.75 299 TYR A CA 1
ATOM 2333 C C . TYR A 1 299 ? -10.817 16.730 22.562 1.00 93.75 299 TYR A C 1
ATOM 2335 O O . TYR A 1 299 ? -9.866 16.284 23.200 1.00 93.75 299 TYR A O 1
ATOM 2343 N N . ARG A 1 300 ? -10.804 17.987 22.093 1.00 93.31 300 ARG A N 1
ATOM 2344 C CA . ARG A 1 300 ? -9.624 18.868 22.194 1.00 93.31 300 ARG A CA 1
ATOM 2345 C C . ARG A 1 300 ? -9.222 19.201 23.627 1.00 93.31 300 ARG A C 1
ATOM 2347 O O . ARG A 1 300 ? -8.030 19.330 23.925 1.00 93.31 300 ARG A O 1
ATOM 2354 N N . GLN A 1 301 ? -10.196 19.372 24.518 1.00 93.38 301 GLN A N 1
ATOM 2355 C CA . GLN A 1 301 ? -9.929 19.614 25.935 1.00 93.38 301 GLN A CA 1
ATOM 2356 C C . GLN A 1 301 ? -9.294 18.391 26.598 1.00 93.38 301 GLN A C 1
ATOM 2358 O O . GLN A 1 301 ? -8.305 18.546 27.323 1.00 93.38 301 GLN A O 1
ATOM 2363 N N . LEU A 1 302 ? -9.815 17.190 26.326 1.00 94.06 302 LEU A N 1
ATOM 2364 C CA . LEU A 1 302 ? -9.234 15.960 26.851 1.00 94.06 302 LEU A CA 1
ATOM 2365 C C . LEU A 1 302 ? -7.857 15.686 26.244 1.00 94.06 302 LEU A C 1
ATOM 2367 O O . LEU A 1 302 ? -6.928 15.407 26.993 1.00 94.06 302 LEU A O 1
ATOM 2371 N N . GLU A 1 303 ? -7.691 15.843 24.929 1.00 92.88 303 GLU A N 1
ATOM 2372 C CA . GLU A 1 303 ? -6.409 15.690 24.232 1.00 92.88 303 GLU A CA 1
ATOM 2373 C C . GLU A 1 303 ? -5.338 16.597 24.855 1.00 92.88 303 GLU A C 1
ATOM 2375 O O . GLU A 1 303 ? -4.252 16.137 25.195 1.00 92.88 303 GLU A O 1
ATOM 2380 N N . THR A 1 304 ? -5.669 17.865 25.123 1.00 93.06 304 THR A N 1
ATOM 2381 C CA . THR A 1 304 ? -4.747 18.806 25.780 1.00 93.06 304 THR A CA 1
ATOM 2382 C C . THR A 1 304 ? -4.329 18.325 27.174 1.00 93.06 304 THR A C 1
ATOM 2384 O O . THR A 1 304 ? -3.143 18.377 27.509 1.00 93.06 304 THR A O 1
ATOM 2387 N N . ARG A 1 305 ? -5.281 17.858 27.998 1.00 93.12 305 ARG A N 1
ATOM 2388 C CA . ARG A 1 305 ? -4.997 17.308 29.338 1.00 93.12 305 ARG A CA 1
ATOM 2389 C C . ARG A 1 305 ? -4.133 16.051 29.241 1.00 93.12 305 ARG A C 1
ATOM 2391 O O . ARG A 1 305 ? -3.128 15.940 29.939 1.00 93.12 305 ARG A O 1
ATOM 2398 N N . TYR A 1 306 ? -4.505 15.138 28.348 1.00 91.00 306 TYR A N 1
ATOM 2399 C CA . TYR A 1 306 ? -3.850 13.854 28.146 1.00 91.00 306 TYR A CA 1
ATOM 2400 C C . TYR A 1 306 ? -2.413 14.013 27.673 1.00 91.00 306 TYR A C 1
ATOM 2402 O O . TYR A 1 306 ? -1.507 13.433 28.270 1.00 91.00 306 TYR A O 1
ATOM 2410 N N . THR A 1 307 ? -2.174 14.849 26.665 1.00 89.94 307 THR A N 1
ATOM 2411 C CA . THR A 1 307 ? -0.826 15.096 26.151 1.00 89.94 307 THR A CA 1
ATOM 2412 C C . THR A 1 307 ? 0.049 15.821 27.168 1.00 89.94 307 THR A C 1
ATOM 2414 O O . THR A 1 307 ? 1.231 15.501 27.284 1.00 89.94 307 THR A O 1
ATOM 2417 N N . ALA A 1 308 ? -0.510 16.749 27.952 1.00 91.12 308 ALA A N 1
ATOM 2418 C CA . ALA A 1 308 ? 0.243 17.438 28.998 1.00 91.12 308 ALA A CA 1
ATOM 2419 C C . ALA A 1 308 ? 0.714 16.499 30.123 1.00 91.12 308 ALA A C 1
ATOM 2421 O O . ALA A 1 308 ? 1.784 16.728 30.688 1.00 91.12 308 ALA A O 1
ATOM 2422 N N . GLU A 1 309 ? -0.065 15.465 30.452 1.00 90.25 309 GLU A N 1
ATOM 2423 C CA . GLU A 1 309 ? 0.263 14.526 31.530 1.00 90.25 309 GLU A CA 1
ATOM 2424 C C . GLU A 1 309 ? 1.059 13.303 31.055 1.00 90.25 309 GLU A C 1
ATOM 2426 O O . GLU A 1 309 ? 2.022 12.902 31.708 1.00 90.25 309 GLU A O 1
ATOM 2431 N N . SER A 1 310 ? 0.682 12.718 29.918 1.00 86.44 310 SER A N 1
ATOM 2432 C CA . SER A 1 310 ? 1.259 11.462 29.423 1.00 86.44 310 SER A CA 1
ATOM 2433 C C . SER A 1 310 ? 2.438 11.661 28.465 1.00 86.44 310 SER A C 1
ATOM 2435 O O . SER A 1 310 ? 3.295 10.785 28.362 1.00 86.44 310 SER A O 1
ATOM 2437 N N . GLY A 1 311 ? 2.493 12.797 27.761 1.00 84.81 311 GLY A N 1
ATOM 2438 C CA . GLY A 1 311 ? 3.414 13.026 26.645 1.00 84.81 311 GLY A CA 1
ATOM 2439 C C . GLY A 1 311 ? 2.988 12.383 25.317 1.00 84.81 311 GLY A C 1
ATOM 2440 O O . GLY A 1 311 ? 3.685 12.570 24.323 1.00 84.81 311 GLY A O 1
ATOM 2441 N N . TYR A 1 312 ? 1.856 11.672 25.278 1.00 82.50 312 TYR A N 1
ATOM 2442 C CA . TYR A 1 312 ? 1.314 11.023 24.082 1.00 82.50 312 TYR A CA 1
ATOM 2443 C C . TYR A 1 312 ? 0.115 11.795 23.511 1.00 82.50 312 TYR A C 1
ATOM 2445 O O . TYR A 1 312 ? -0.581 12.526 24.222 1.00 82.50 312 TYR A O 1
ATOM 2453 N N . SER A 1 313 ? -0.137 11.653 22.209 1.00 83.25 313 SER A N 1
ATOM 2454 C CA . SER A 1 313 ? -1.376 12.140 21.589 1.00 83.25 313 SER A CA 1
ATOM 2455 C C . SER A 1 313 ? -2.545 11.230 21.950 1.00 83.25 313 SER A C 1
ATOM 2457 O O . SER A 1 313 ? -2.360 10.017 22.004 1.00 83.25 313 SER A O 1
ATOM 2459 N N . LEU A 1 314 ? -3.737 11.799 22.129 1.00 88.19 314 LEU A N 1
ATOM 2460 C CA . LEU A 1 314 ? -4.952 11.016 22.335 1.00 88.19 314 LEU A CA 1
ATOM 2461 C C . LEU A 1 314 ? -5.336 10.313 21.023 1.00 88.19 314 LEU A C 1
ATOM 2463 O O . LEU A 1 314 ? -5.559 10.968 20.007 1.00 88.19 314 LEU A O 1
ATOM 2467 N N . GLY A 1 315 ? -5.343 8.983 21.026 1.00 86.62 315 GLY A N 1
ATOM 2468 C CA . GLY A 1 315 ? -5.656 8.173 19.855 1.00 86.62 315 GLY A CA 1
ATOM 2469 C C . GLY A 1 315 ? -7.154 7.951 19.629 1.00 86.62 315 GLY A C 1
ATOM 2470 O O . GLY A 1 315 ? -8.009 8.271 20.461 1.00 86.62 315 GLY A O 1
ATOM 2471 N N . TYR A 1 316 ? -7.469 7.325 18.491 1.00 88.69 316 TYR A N 1
ATOM 2472 C CA . TYR A 1 316 ? -8.823 6.860 18.182 1.00 88.69 316 TYR A CA 1
ATOM 2473 C C . TYR A 1 316 ? -9.321 5.873 19.243 1.00 88.69 316 TYR A C 1
ATOM 2475 O O . TYR A 1 316 ? -10.359 6.094 19.865 1.00 88.69 316 TYR A O 1
ATOM 2483 N N . TYR A 1 317 ? -8.544 4.822 19.512 1.00 89.19 317 TYR A N 1
ATOM 2484 C CA . TYR A 1 317 ? -8.946 3.796 20.464 1.00 89.19 317 TYR A CA 1
ATOM 2485 C C . TYR A 1 317 ? -8.976 4.294 21.918 1.00 89.19 317 TYR A C 1
ATOM 2487 O O . TYR A 1 317 ? -9.844 3.880 22.688 1.00 89.19 317 TYR A O 1
ATOM 2495 N N . ASP A 1 318 ? -8.108 5.245 22.284 1.00 90.56 318 ASP A N 1
ATOM 2496 C CA . ASP A 1 318 ? -8.187 5.945 23.574 1.00 90.56 318 ASP A CA 1
ATOM 2497 C C . ASP A 1 318 ? -9.544 6.643 23.742 1.00 90.56 318 ASP A C 1
ATOM 2499 O O . ASP A 1 318 ? -10.173 6.583 24.801 1.00 90.56 318 ASP A O 1
ATOM 2503 N N . SER A 1 319 ? -10.030 7.273 22.671 1.00 93.31 319 SER A N 1
ATOM 2504 C CA . SER A 1 319 ? -11.324 7.956 22.668 1.00 93.31 319 SER A CA 1
ATOM 2505 C C . SER A 1 319 ? -12.483 6.970 22.838 1.00 93.31 319 SER A C 1
ATOM 2507 O O . SER A 1 319 ? -13.418 7.247 23.587 1.00 93.31 319 SER A O 1
ATOM 2509 N N . LEU A 1 320 ? -12.398 5.787 22.216 1.00 94.06 320 LEU A N 1
ATOM 2510 C CA . LEU A 1 320 ? -13.375 4.707 22.411 1.00 94.06 320 LEU A CA 1
ATOM 2511 C C . LEU A 1 320 ? -13.374 4.180 23.846 1.00 94.06 320 LEU A C 1
ATOM 2513 O O . LEU A 1 320 ? -14.432 3.899 24.403 1.00 94.06 320 LEU A O 1
ATOM 2517 N N . PHE A 1 321 ? -12.196 4.053 24.455 1.00 94.50 321 PHE A N 1
ATOM 2518 C CA . PHE A 1 321 ? -12.072 3.643 25.849 1.00 94.50 321 PHE A CA 1
ATOM 2519 C C . PHE A 1 321 ? -12.717 4.667 26.796 1.00 94.50 321 PHE A C 1
ATOM 2521 O O . PHE A 1 321 ? -13.479 4.295 27.690 1.00 94.50 321 PHE A O 1
ATOM 2528 N N . TYR A 1 322 ? -12.439 5.957 26.594 1.00 95.56 322 TYR A N 1
ATOM 2529 C CA . TYR A 1 322 ? -13.035 7.028 27.392 1.00 95.56 322 TYR A CA 1
ATOM 2530 C C . TYR A 1 322 ? -14.568 7.035 27.270 1.00 95.56 322 TYR A C 1
ATOM 2532 O O . TYR A 1 322 ? -15.272 7.111 28.280 1.00 95.56 322 TYR A O 1
ATOM 2540 N N . ASP A 1 323 ? -15.090 6.861 26.057 1.00 96.38 323 ASP A N 1
ATOM 2541 C CA . ASP A 1 323 ? -16.530 6.770 25.818 1.00 96.38 323 ASP A CA 1
ATOM 2542 C C . ASP A 1 323 ? -17.144 5.476 26.378 1.00 96.38 323 ASP A C 1
ATOM 2544 O O . ASP A 1 323 ? -18.285 5.502 26.831 1.00 96.38 323 ASP A O 1
ATOM 2548 N N . ALA A 1 324 ? -16.405 4.361 26.450 1.00 96.94 324 ALA A N 1
ATOM 2549 C CA . ALA A 1 324 ? -16.870 3.141 27.121 1.00 96.94 324 ALA A CA 1
ATOM 2550 C C . ALA A 1 324 ? -17.121 3.370 28.620 1.00 96.94 324 ALA A C 1
ATOM 2552 O O . ALA A 1 324 ? -18.118 2.892 29.171 1.00 96.94 324 ALA A O 1
ATOM 2553 N N . CYS A 1 325 ? -16.246 4.137 29.280 1.00 97.19 325 CYS A N 1
ATOM 2554 C CA . CYS A 1 325 ? -16.426 4.536 30.676 1.00 97.19 325 CYS A CA 1
ATOM 2555 C C . CYS A 1 325 ? -17.719 5.344 30.863 1.00 97.19 325 CYS A C 1
ATOM 2557 O O . CYS A 1 325 ? -18.509 5.058 31.769 1.00 97.19 325 CYS A O 1
ATOM 2559 N N . TRP A 1 326 ? -17.955 6.327 29.991 1.00 98.06 326 TRP A N 1
ATOM 2560 C CA . TRP A 1 326 ? -19.164 7.149 30.022 1.00 98.06 326 TRP A CA 1
ATOM 2561 C C . TRP A 1 326 ? -20.424 6.366 29.674 1.00 98.06 326 TRP A C 1
ATOM 2563 O O . TRP A 1 326 ? -21.436 6.524 30.356 1.00 98.06 326 TRP A O 1
ATOM 2573 N N . LEU A 1 327 ? -20.368 5.484 28.676 1.00 98.12 327 LEU A N 1
ATOM 2574 C CA . LEU A 1 327 ? -21.504 4.668 28.267 1.00 98.12 327 LEU A CA 1
ATOM 2575 C C . LEU A 1 327 ? -21.990 3.785 29.418 1.00 98.12 327 LEU A C 1
ATOM 2577 O O . LEU A 1 327 ? -23.194 3.736 29.678 1.00 98.12 327 LEU A O 1
ATOM 2581 N N . TYR A 1 328 ? -21.084 3.158 30.176 1.00 98.06 328 TYR A N 1
ATOM 2582 C CA . TYR A 1 328 ? -21.483 2.446 31.391 1.00 98.06 328 TYR A CA 1
ATOM 2583 C C . TYR A 1 328 ? -22.073 3.374 32.447 1.00 98.06 328 TYR A C 1
ATOM 2585 O O . TYR A 1 328 ? -23.103 3.041 33.032 1.00 98.06 328 TYR A O 1
ATOM 2593 N N . ALA A 1 329 ? -21.454 4.530 32.697 1.00 98.19 329 ALA A N 1
ATOM 2594 C CA . ALA A 1 329 ? -21.953 5.458 33.704 1.00 98.19 329 ALA A CA 1
ATOM 2595 C C . ALA A 1 329 ? -23.378 5.938 33.395 1.00 98.19 329 ALA A C 1
ATOM 2597 O O . ALA A 1 329 ? -24.246 5.896 34.268 1.00 98.19 329 ALA A O 1
ATOM 2598 N N . LEU A 1 330 ? -23.640 6.318 32.145 1.00 98.25 330 LEU A N 1
ATOM 2599 C CA . LEU A 1 330 ? -24.959 6.737 31.674 1.00 98.25 330 LEU A CA 1
ATOM 2600 C C . LEU A 1 330 ? -25.964 5.578 31.676 1.00 98.25 330 LEU A C 1
ATOM 2602 O O . LEU A 1 330 ? -27.106 5.767 32.089 1.00 98.25 330 LEU A O 1
ATOM 2606 N N . SER A 1 331 ? -25.539 4.366 31.314 1.00 98.38 331 SER A N 1
ATOM 2607 C CA . SER A 1 331 ? -26.408 3.180 31.351 1.00 98.38 331 SER A CA 1
ATOM 2608 C C . SER A 1 331 ? -26.811 2.789 32.772 1.00 98.38 331 SER A C 1
ATOM 2610 O O . SER A 1 331 ? -27.951 2.397 33.002 1.00 98.38 331 SER A O 1
ATOM 2612 N N . VAL A 1 332 ? -25.922 2.956 33.755 1.00 98.31 332 VAL A N 1
ATOM 2613 C CA . VAL A 1 332 ? -26.256 2.763 35.176 1.00 98.31 332 VAL A CA 1
ATOM 2614 C C . VAL A 1 332 ? -27.269 3.803 35.659 1.00 98.31 332 VAL A C 1
ATOM 2616 O O . VAL A 1 332 ? -28.164 3.468 36.438 1.00 98.31 332 VAL A O 1
ATOM 2619 N N . LEU A 1 333 ? -27.152 5.055 35.200 1.00 97.56 333 LEU A N 1
ATOM 2620 C CA . LEU A 1 333 ? -28.121 6.105 35.520 1.00 97.56 333 LEU A CA 1
ATOM 2621 C C . LEU A 1 333 ? -29.499 5.807 34.923 1.00 97.56 333 LEU A C 1
ATOM 2623 O O . LEU A 1 333 ? -30.491 5.899 35.645 1.00 97.56 333 LEU A O 1
ATOM 2627 N N . GLU A 1 334 ? -29.553 5.411 33.650 1.00 97.88 334 GLU A N 1
ATOM 2628 C CA . GLU A 1 334 ? -30.805 5.078 32.960 1.00 97.88 334 GLU A CA 1
ATOM 2629 C C . GLU A 1 334 ? -31.470 3.833 33.566 1.00 97.88 334 GLU A C 1
ATOM 2631 O O . GLU A 1 334 ? -32.670 3.828 33.837 1.00 97.88 334 GLU A O 1
ATOM 2636 N N . ALA A 1 335 ? -30.685 2.798 33.877 1.00 97.50 335 ALA A N 1
ATOM 2637 C CA . ALA A 1 335 ? -31.186 1.592 34.533 1.00 97.50 335 ALA A CA 1
ATOM 2638 C C . ALA A 1 335 ? -31.614 1.834 35.994 1.00 97.50 335 ALA A C 1
ATOM 2640 O O . ALA A 1 335 ? -32.395 1.061 36.554 1.00 97.50 335 ALA A O 1
ATOM 2641 N N . GLY A 1 336 ? -31.063 2.860 36.656 1.00 95.81 336 GLY A N 1
ATOM 2642 C CA . GLY A 1 336 ? -31.176 3.046 38.107 1.00 95.81 336 GLY A CA 1
ATOM 2643 C C . GLY A 1 336 ? -30.560 1.891 38.914 1.00 95.81 336 GLY A C 1
ATOM 2644 O O . GLY A 1 336 ? -30.922 1.667 40.074 1.00 95.81 336 GLY A O 1
ATOM 2645 N N . SER A 1 337 ? -29.666 1.124 38.289 1.00 95.25 337 SER A N 1
ATOM 2646 C CA . SER A 1 337 ? -29.073 -0.114 38.791 1.00 95.25 337 SER A CA 1
ATOM 2647 C C . SER A 1 337 ? -27.730 -0.347 38.102 1.00 95.25 337 SER A C 1
ATOM 2649 O O . SER A 1 337 ? -27.551 -0.008 36.939 1.00 95.25 337 SER A O 1
ATOM 2651 N N . TYR A 1 338 ? -26.785 -0.949 38.821 1.00 94.44 338 TYR A N 1
ATOM 2652 C CA . TYR A 1 338 ? -25.504 -1.404 38.266 1.00 94.44 338 TYR A CA 1
ATOM 2653 C C . TYR A 1 338 ? -25.433 -2.934 38.167 1.00 94.44 338 TYR A C 1
ATOM 2655 O O . TYR A 1 338 ? -24.353 -3.511 38.061 1.00 94.44 338 TYR A O 1
ATOM 2663 N N . ASN A 1 339 ? -26.587 -3.609 38.222 1.00 96.50 339 ASN A N 1
ATOM 2664 C CA . ASN A 1 339 ? -26.677 -5.012 37.847 1.00 96.50 339 ASN A CA 1
ATOM 2665 C C . ASN A 1 339 ? -26.520 -5.154 36.326 1.00 96.50 339 ASN A C 1
ATOM 2667 O O . ASN A 1 339 ? -27.149 -4.424 35.563 1.00 96.50 339 ASN A O 1
ATOM 2671 N N . ALA A 1 340 ? -25.725 -6.130 35.898 1.00 97.00 340 ALA A N 1
ATOM 2672 C CA . ALA A 1 340 ? -25.408 -6.359 34.493 1.00 97.00 340 ALA A CA 1
ATOM 2673 C C . ALA A 1 340 ? -26.641 -6.553 33.591 1.00 97.00 340 ALA A C 1
ATOM 2675 O O . ALA A 1 340 ? -26.683 -5.998 32.498 1.00 97.00 340 ALA A O 1
ATOM 2676 N N . LEU A 1 341 ? -27.674 -7.272 34.048 1.00 96.94 341 LEU A N 1
ATOM 2677 C CA . LEU A 1 341 ? -28.888 -7.495 33.252 1.00 96.94 341 LEU A CA 1
ATOM 2678 C C . LEU A 1 341 ? -29.752 -6.235 33.125 1.00 96.94 341 LEU A C 1
ATOM 2680 O O . LEU A 1 341 ? -30.357 -6.022 32.077 1.00 96.94 341 LEU A O 1
ATOM 2684 N N . ASP A 1 342 ? -29.794 -5.402 34.168 1.00 98.06 342 ASP A N 1
ATOM 2685 C CA . ASP A 1 342 ? -30.521 -4.128 34.128 1.00 98.06 342 ASP A CA 1
ATOM 2686 C C . ASP A 1 342 ? -29.821 -3.142 33.179 1.00 98.06 342 ASP A C 1
ATOM 2688 O O . ASP A 1 342 ? -30.477 -2.488 32.374 1.00 98.06 342 ASP A O 1
ATOM 2692 N N . VAL A 1 343 ? -28.483 -3.090 33.217 1.00 98.25 343 VAL A N 1
ATOM 2693 C CA . VAL A 1 343 ? -27.669 -2.289 32.287 1.00 98.25 343 VAL A CA 1
ATOM 2694 C C . VAL A 1 343 ? -27.828 -2.790 30.851 1.00 98.25 343 VAL A C 1
ATOM 2696 O O . VAL A 1 343 ? -28.040 -1.984 29.947 1.00 98.25 343 VAL A O 1
ATOM 2699 N N . LYS A 1 344 ? -27.809 -4.112 30.632 1.00 97.19 344 LYS A N 1
ATOM 2700 C CA . LYS A 1 344 ? -28.035 -4.710 29.307 1.00 97.19 344 LYS A CA 1
ATOM 2701 C C . LYS A 1 344 ? -29.360 -4.266 28.688 1.00 97.19 344 LYS A C 1
ATOM 2703 O O . LYS A 1 344 ? -29.436 -4.064 27.485 1.00 97.19 344 LYS A O 1
ATOM 2708 N N . ALA A 1 345 ? -30.400 -4.101 29.503 1.00 97.44 345 ALA A N 1
ATOM 2709 C CA . ALA A 1 345 ? -31.722 -3.722 29.020 1.00 97.44 345 ALA A CA 1
ATOM 2710 C C . ALA A 1 345 ? -31.802 -2.289 28.463 1.00 97.44 345 ALA A C 1
ATOM 2712 O O . ALA A 1 345 ? -32.791 -1.978 27.806 1.00 97.44 345 ALA A O 1
ATOM 2713 N N . VAL A 1 346 ? -30.811 -1.430 28.739 1.00 98.00 346 VAL A N 1
ATOM 2714 C CA . VAL A 1 346 ? -30.830 -0.007 28.355 1.00 98.00 346 VAL A CA 1
ATOM 2715 C C . VAL A 1 346 ? -29.597 0.444 27.568 1.00 98.00 346 VAL A C 1
ATOM 2717 O O . VAL A 1 346 ? -29.626 1.521 26.982 1.00 98.00 346 VAL A O 1
ATOM 2720 N N . ILE A 1 347 ? -28.511 -0.338 27.540 1.00 97.50 347 ILE A N 1
ATOM 2721 C CA . ILE A 1 347 ? -27.223 0.104 26.978 1.00 97.50 347 ILE A CA 1
ATOM 2722 C C . ILE A 1 347 ? -27.312 0.484 25.494 1.00 97.50 347 ILE A C 1
ATOM 2724 O O . ILE A 1 347 ? -26.727 1.484 25.090 1.00 97.50 347 ILE A O 1
ATOM 2728 N N . GLU A 1 348 ? -28.090 -0.252 24.698 1.00 96.94 348 GLU A N 1
ATOM 2729 C CA . GLU A 1 348 ? -28.318 0.048 23.276 1.00 96.94 348 GLU A CA 1
ATOM 2730 C C . GLU A 1 348 ? -29.103 1.359 23.091 1.00 96.94 348 GLU A C 1
ATOM 2732 O O . GLU A 1 348 ? -28.739 2.190 22.256 1.00 96.94 348 GLU A O 1
ATOM 2737 N N . ASP A 1 349 ? -30.125 1.597 23.922 1.00 97.06 349 ASP A N 1
ATOM 2738 C CA . ASP A 1 349 ? -30.915 2.834 23.902 1.00 97.06 349 ASP A CA 1
ATOM 2739 C C . ASP A 1 349 ? -30.056 4.043 24.306 1.00 97.06 349 ASP A C 1
ATOM 2741 O O . ASP A 1 349 ? -30.097 5.090 23.651 1.00 97.06 349 ASP A O 1
ATOM 2745 N N . VAL A 1 350 ? -29.221 3.894 25.338 1.00 98.06 350 VAL A N 1
ATOM 2746 C CA . VAL A 1 350 ? -28.272 4.935 25.759 1.00 98.06 350 VAL A CA 1
ATOM 2747 C C . VAL A 1 350 ? -27.259 5.206 24.650 1.00 98.06 350 VAL A C 1
ATOM 2749 O O . VAL A 1 350 ? -27.082 6.360 24.259 1.00 98.06 350 VAL A O 1
ATOM 2752 N N . ALA A 1 351 ? -26.658 4.166 24.072 1.00 97.00 351 ALA A N 1
ATOM 2753 C CA . ALA A 1 351 ? -25.699 4.295 22.977 1.00 97.00 351 ALA A CA 1
ATOM 2754 C C . ALA A 1 351 ? -26.302 4.980 21.734 1.00 97.00 351 ALA A C 1
ATOM 2756 O O . ALA A 1 351 ? -25.614 5.726 21.039 1.00 97.00 351 ALA A O 1
ATOM 2757 N N . SER A 1 352 ? -27.603 4.800 21.475 1.00 96.12 352 SER A N 1
ATOM 2758 C CA . SER A 1 352 ? -28.304 5.447 20.354 1.00 96.12 352 SER A CA 1
ATOM 2759 C C . SER A 1 352 ? -28.428 6.973 20.478 1.00 96.12 352 SER A C 1
ATOM 2761 O O . SER A 1 352 ? -28.639 7.657 19.476 1.00 96.12 352 SER A O 1
ATOM 2763 N N . THR A 1 353 ? -28.298 7.517 21.693 1.00 94.75 353 THR A N 1
ATOM 2764 C CA . THR A 1 353 ? -28.420 8.960 21.975 1.00 94.75 353 THR A CA 1
ATOM 2765 C C . THR A 1 353 ? -27.138 9.586 22.510 1.00 94.75 353 THR A C 1
ATOM 2767 O O . THR A 1 353 ? -27.044 10.812 22.584 1.00 94.75 353 THR A O 1
ATOM 2770 N N . TYR A 1 354 ? -26.157 8.762 22.873 1.00 94.62 354 TYR A N 1
ATOM 2771 C CA . TYR A 1 354 ? -24.872 9.204 23.377 1.00 94.62 354 TYR A CA 1
ATOM 2772 C C . TYR A 1 354 ? -23.933 9.601 22.231 1.00 94.62 354 TYR A C 1
ATOM 2774 O O . TYR A 1 354 ? -23.648 8.819 21.319 1.00 94.62 354 TYR A O 1
ATOM 2782 N N . GLU A 1 355 ? -23.446 10.836 22.308 1.00 92.88 355 GLU A N 1
ATOM 2783 C CA . GLU A 1 355 ? -22.387 11.374 21.463 1.00 92.88 355 GLU A CA 1
ATOM 2784 C C . GLU A 1 355 ? -21.215 11.742 22.375 1.00 92.88 355 GLU A C 1
ATOM 2786 O O . GLU A 1 355 ? -21.266 12.726 23.117 1.00 92.88 355 GLU A O 1
ATOM 2791 N N . GLY A 1 356 ? -20.206 10.874 22.382 1.00 92.75 356 GLY A N 1
ATOM 2792 C CA . GLY A 1 356 ? -18.996 11.037 23.173 1.00 92.75 356 GLY A CA 1
ATOM 2793 C C . GLY A 1 356 ? -17.888 11.741 22.397 1.00 92.75 356 GLY A C 1
ATOM 2794 O O . GLY A 1 356 ? -18.105 12.315 21.325 1.00 92.75 356 GLY A O 1
ATOM 2795 N N . ILE A 1 357 ? -16.663 11.685 22.916 1.00 94.25 357 ILE A N 1
ATOM 2796 C CA . ILE A 1 357 ? -15.512 12.291 22.230 1.00 94.25 357 ILE A CA 1
ATOM 2797 C C . ILE A 1 357 ? -15.107 11.516 20.977 1.00 94.25 357 ILE A C 1
ATOM 2799 O O . ILE A 1 357 ? -14.515 12.093 20.071 1.00 94.25 357 ILE A O 1
ATOM 2803 N N . SER A 1 358 ? -15.463 10.234 20.893 1.00 92.62 358 SER A N 1
ATOM 2804 C CA . SER A 1 358 ? -15.323 9.434 19.682 1.00 92.62 358 SER A CA 1
ATOM 2805 C C . SER A 1 358 ? -16.469 9.652 18.692 1.00 92.62 358 SER A C 1
ATOM 2807 O O . SER A 1 358 ? -16.464 9.053 17.619 1.00 92.62 358 SER A O 1
ATOM 2809 N N . GLY A 1 359 ? -17.443 10.506 19.016 1.00 91.06 359 GLY A N 1
ATOM 2810 C CA . GLY A 1 359 ? -18.620 10.799 18.206 1.00 91.06 359 GLY A CA 1
ATOM 2811 C C . GLY A 1 359 ? -19.823 9.931 18.556 1.00 91.06 359 GLY A C 1
ATOM 2812 O O . GLY A 1 359 ? -19.992 9.495 19.691 1.00 91.06 359 GLY A O 1
ATOM 2813 N N . ILE A 1 360 ? -20.690 9.704 17.570 1.00 89.56 360 ILE A N 1
ATOM 2814 C CA . ILE A 1 360 ? -21.940 8.958 17.755 1.00 89.56 360 ILE A CA 1
ATOM 2815 C C . ILE A 1 360 ? -21.634 7.490 18.075 1.00 89.56 360 ILE A C 1
ATOM 2817 O O . ILE A 1 360 ? -20.953 6.819 17.294 1.00 89.56 360 ILE A O 1
ATOM 2821 N N . CYS A 1 361 ? -22.180 6.982 19.182 1.00 91.50 361 CYS A N 1
ATOM 2822 C CA . CYS A 1 361 ? -21.941 5.621 19.675 1.00 91.50 361 CYS A CA 1
ATOM 2823 C C . CYS A 1 361 ? -23.037 4.611 19.295 1.00 91.50 361 CYS A C 1
ATOM 2825 O O . CYS A 1 361 ? -23.111 3.548 19.901 1.00 91.50 361 CYS A O 1
ATOM 2827 N N . THR A 1 362 ? -23.900 4.919 18.321 1.00 94.00 362 THR A N 1
ATOM 2828 C CA . THR A 1 362 ? -25.011 4.036 17.930 1.00 94.00 362 THR A CA 1
ATOM 2829 C C . THR A 1 362 ? -24.520 2.629 17.586 1.00 94.00 362 THR A C 1
ATOM 2831 O O . THR A 1 362 ? -23.576 2.468 16.807 1.00 94.00 362 THR A O 1
ATOM 2834 N N . LEU A 1 363 ? -25.196 1.628 18.152 1.00 95.38 363 LEU A N 1
ATOM 2835 C CA . LEU A 1 363 ? -24.890 0.215 17.962 1.00 95.38 363 LEU A CA 1
ATOM 2836 C C . LEU A 1 363 ? -25.865 -0.433 16.971 1.00 95.38 363 LEU A C 1
ATOM 2838 O O . LEU A 1 363 ? -27.007 0.011 16.826 1.00 95.38 363 LEU A O 1
ATOM 2842 N N . ASP A 1 364 ? -25.398 -1.459 16.271 1.00 94.50 364 ASP A N 1
ATOM 2843 C CA . ASP A 1 364 ? -26.203 -2.321 15.417 1.00 94.50 364 ASP A CA 1
ATOM 2844 C C . ASP A 1 364 ? -26.908 -3.432 16.224 1.00 94.50 364 ASP A C 1
ATOM 2846 O O . ASP A 1 364 ? -26.861 -3.472 17.453 1.00 94.50 364 ASP A O 1
ATOM 2850 N N . GLU A 1 365 ? -27.584 -4.352 15.530 1.00 93.94 365 GLU A N 1
ATOM 2851 C CA . GLU A 1 365 ? -28.315 -5.465 16.157 1.00 93.94 365 GLU A CA 1
ATOM 2852 C C . GLU A 1 365 ? -27.427 -6.490 16.889 1.00 93.94 365 GLU A C 1
ATOM 2854 O O . GLU A 1 365 ? -27.940 -7.303 17.664 1.00 93.94 365 GLU A O 1
ATOM 2859 N N . ASN A 1 366 ? -26.113 -6.457 16.658 1.00 94.88 366 ASN A N 1
ATOM 2860 C CA . ASN A 1 366 ? -25.129 -7.294 17.338 1.00 94.88 366 ASN A CA 1
ATOM 2861 C C . ASN A 1 366 ? -24.440 -6.567 18.499 1.00 94.88 366 ASN A C 1
ATOM 2863 O O . ASN A 1 366 ? -23.625 -7.174 19.180 1.00 94.88 366 ASN A O 1
ATOM 2867 N N . GLY A 1 367 ? -24.769 -5.297 18.753 1.00 95.12 367 GLY A N 1
ATOM 2868 C CA . GLY A 1 367 ? -24.094 -4.505 19.777 1.00 95.12 367 GLY A CA 1
ATOM 2869 C C . GLY A 1 367 ? -22.769 -3.897 19.307 1.00 95.12 367 GLY A C 1
ATOM 2870 O O . GLY A 1 367 ? -21.967 -3.468 20.142 1.00 95.12 367 GLY A O 1
ATOM 2871 N N . ASP A 1 368 ? -22.541 -3.823 17.994 1.00 95.56 368 ASP A N 1
ATOM 2872 C CA . ASP A 1 368 ? -21.336 -3.248 17.403 1.00 95.56 368 ASP A CA 1
ATOM 2873 C C . ASP A 1 368 ? -21.570 -1.821 16.942 1.00 95.56 368 ASP A C 1
ATOM 2875 O O . ASP A 1 368 ? -22.645 -1.482 16.452 1.00 95.56 368 ASP A O 1
ATOM 2879 N N . ARG A 1 369 ? -20.542 -0.976 17.015 1.00 94.25 369 ARG A N 1
ATOM 2880 C CA . ARG A 1 369 ? -20.622 0.385 16.495 1.00 94.25 369 ARG A CA 1
ATOM 2881 C C . ARG A 1 369 ? -21.003 0.373 15.018 1.00 94.25 369 ARG A C 1
ATOM 2883 O O . ARG A 1 369 ? -20.266 -0.124 14.169 1.00 94.25 369 ARG A O 1
ATOM 2890 N N . LEU A 1 370 ? -22.144 0.991 14.731 1.00 92.75 370 LEU A N 1
ATOM 2891 C CA . LEU A 1 370 ? -22.803 0.904 13.436 1.00 92.75 370 LEU A CA 1
ATOM 2892 C C . LEU A 1 370 ? -22.009 1.615 12.329 1.00 92.75 370 LEU A C 1
ATOM 2894 O O . LEU A 1 370 ? -21.931 1.125 11.202 1.00 92.75 370 LEU A O 1
ATOM 2898 N N . HIS A 1 371 ? -21.430 2.778 12.639 1.00 88.56 371 HIS A N 1
ATOM 2899 C CA . HIS A 1 371 ? -20.742 3.630 11.670 1.00 88.56 371 HIS A CA 1
ATOM 2900 C C . HIS A 1 371 ? -19.521 4.335 12.274 1.00 88.56 371 HIS A C 1
ATOM 2902 O O . HIS A 1 371 ? -19.489 4.648 13.467 1.00 88.56 371 HIS A O 1
ATOM 2908 N N . SER A 1 372 ? -18.543 4.633 11.416 1.00 91.56 372 SER A N 1
ATOM 2909 C CA . SER A 1 372 ? -17.407 5.501 11.725 1.00 91.56 372 SER A CA 1
ATOM 2910 C C . SER A 1 372 ? -16.957 6.240 10.468 1.00 91.56 372 SER A C 1
ATOM 2912 O O . SER A 1 372 ? -16.965 5.670 9.376 1.00 91.56 372 SER A O 1
ATOM 2914 N N . ASP A 1 373 ? -16.529 7.488 10.637 1.00 93.31 373 ASP A N 1
ATOM 2915 C CA . ASP A 1 373 ? -15.713 8.175 9.639 1.00 93.31 373 ASP A CA 1
ATOM 2916 C C . ASP A 1 373 ? -14.291 7.606 9.648 1.00 93.31 373 ASP A C 1
ATOM 2918 O O . ASP A 1 373 ? -13.843 7.046 10.659 1.00 93.31 373 ASP A O 1
ATOM 2922 N N . TYR A 1 374 ? -13.577 7.764 8.531 1.00 96.00 374 TYR A N 1
ATOM 2923 C CA . TYR A 1 374 ? -12.183 7.335 8.410 1.00 96.00 374 TYR A CA 1
ATOM 2924 C C . TYR A 1 374 ? -11.323 8.430 7.792 1.00 96.00 374 TYR A C 1
ATOM 2926 O O . TYR A 1 374 ? -11.677 9.034 6.781 1.00 96.00 374 TYR A O 1
ATOM 2934 N N . ASP A 1 375 ? -10.142 8.631 8.359 1.00 96.69 375 ASP A N 1
ATOM 2935 C CA . ASP A 1 375 ? -9.077 9.379 7.710 1.00 96.69 375 ASP A CA 1
ATOM 2936 C C . ASP A 1 375 ? -8.238 8.438 6.843 1.00 96.69 375 ASP A C 1
ATOM 2938 O O . ASP A 1 375 ? -7.985 7.288 7.208 1.00 96.69 375 ASP A O 1
ATOM 2942 N N . ILE A 1 376 ? -7.767 8.945 5.703 1.00 97.88 376 ILE A N 1
ATOM 2943 C CA . ILE A 1 376 ? -6.786 8.252 4.865 1.00 97.88 376 ILE A CA 1
ATOM 2944 C C . ILE A 1 376 ? -5.426 8.876 5.135 1.00 97.88 376 ILE A C 1
ATOM 2946 O O . ILE A 1 376 ? -5.161 10.022 4.753 1.00 97.88 376 ILE A O 1
ATOM 2950 N N . TRP A 1 377 ? -4.577 8.121 5.814 1.00 97.06 377 TRP A N 1
ATOM 2951 C CA . TRP A 1 377 ? -3.221 8.492 6.181 1.00 97.06 377 TRP A CA 1
ATOM 2952 C C . TRP A 1 377 ? -2.219 7.957 5.168 1.00 97.06 377 TRP A C 1
ATOM 2954 O O . TRP A 1 377 ? -2.413 6.903 4.577 1.00 97.06 377 TRP A O 1
ATOM 2964 N N . GLY A 1 378 ? -1.124 8.675 4.993 1.00 95.88 378 GLY A N 1
ATOM 2965 C CA . GLY A 1 378 ? 0.039 8.226 4.249 1.00 95.88 378 GLY A CA 1
ATOM 2966 C C . GLY A 1 378 ? 1.310 8.797 4.855 1.00 95.88 378 GLY A C 1
ATOM 2967 O O . GLY A 1 378 ? 1.297 9.378 5.947 1.00 95.88 378 GLY A O 1
ATOM 2968 N N . TYR A 1 379 ? 2.399 8.635 4.121 1.00 94.19 379 TYR A N 1
ATOM 2969 C CA . TYR A 1 379 ? 3.751 8.921 4.579 1.00 94.19 379 TYR A CA 1
ATOM 2970 C C . TYR A 1 379 ? 4.401 9.951 3.667 1.00 94.19 379 TYR A C 1
ATOM 2972 O O . TYR A 1 379 ? 4.211 9.909 2.452 1.00 94.19 379 TYR A O 1
ATOM 2980 N N . ASN A 1 380 ? 5.148 10.879 4.256 1.00 91.56 380 ASN A N 1
ATOM 2981 C CA . ASN A 1 380 ? 5.910 11.872 3.510 1.00 91.56 380 ASN A CA 1
ATOM 2982 C C . ASN A 1 380 ? 7.231 12.203 4.211 1.00 91.56 380 ASN A C 1
ATOM 2984 O O . ASN A 1 380 ? 7.414 11.872 5.383 1.00 91.56 380 ASN A O 1
ATOM 2988 N N . MET A 1 381 ? 8.122 12.889 3.499 1.00 89.12 381 MET A N 1
ATOM 2989 C CA . MET A 1 381 ? 9.375 13.424 4.024 1.00 89.12 381 MET A CA 1
ATOM 2990 C C . MET A 1 381 ? 9.255 14.935 4.257 1.00 89.12 381 MET A C 1
ATOM 2992 O O . MET A 1 381 ? 9.046 15.699 3.315 1.00 89.12 381 MET A O 1
ATOM 2996 N N . GLU A 1 382 ? 9.458 15.386 5.496 1.00 89.38 382 GLU A N 1
ATOM 2997 C CA . GLU A 1 382 ? 9.561 16.806 5.856 1.00 89.38 382 GLU A CA 1
ATOM 2998 C C . GLU A 1 382 ? 10.873 17.056 6.607 1.00 89.38 382 GLU A C 1
ATOM 3000 O O . GLU A 1 382 ? 11.179 16.390 7.592 1.00 89.38 382 GLU A O 1
ATOM 3005 N N . ASP A 1 383 ? 11.687 17.995 6.114 1.00 86.94 383 ASP A N 1
ATOM 3006 C CA . ASP A 1 383 ? 12.991 18.358 6.696 1.00 86.94 383 ASP A CA 1
ATOM 3007 C C . ASP A 1 383 ? 13.929 17.158 6.981 1.00 86.94 383 ASP A C 1
ATOM 3009 O O . ASP A 1 383 ? 14.748 17.184 7.902 1.00 86.94 383 ASP A O 1
ATOM 3013 N N . GLY A 1 384 ? 13.839 16.108 6.155 1.00 83.38 384 GLY A N 1
ATOM 3014 C CA . GLY A 1 384 ? 14.648 14.889 6.272 1.00 83.38 384 GLY A CA 1
ATOM 3015 C C . GLY A 1 384 ? 14.131 13.868 7.292 1.00 83.38 384 GLY A C 1
ATOM 3016 O O . GLY A 1 384 ? 14.842 12.910 7.581 1.00 83.38 384 GLY A O 1
ATOM 3017 N N . ALA A 1 385 ? 12.924 14.055 7.829 1.00 90.88 385 ALA A N 1
ATOM 3018 C CA . ALA A 1 385 ? 12.252 13.107 8.711 1.00 90.88 385 ALA A CA 1
ATOM 3019 C C . ALA A 1 385 ? 10.946 12.598 8.086 1.00 90.88 385 ALA A C 1
ATOM 3021 O O . ALA A 1 385 ? 10.252 13.335 7.383 1.00 90.88 385 ALA A O 1
ATOM 3022 N N . GLY A 1 386 ? 10.603 11.341 8.372 1.00 92.38 386 GLY A N 1
ATOM 3023 C CA . GLY A 1 386 ? 9.299 10.791 8.029 1.00 92.38 386 GLY A CA 1
ATOM 3024 C C . GLY A 1 386 ? 8.194 11.444 8.855 1.00 92.38 386 GLY A C 1
ATOM 3025 O O . GLY A 1 386 ? 8.322 11.600 10.070 1.00 92.38 386 GLY A O 1
ATOM 3026 N N . VAL A 1 387 ? 7.091 11.799 8.205 1.00 94.06 387 VAL A N 1
ATOM 3027 C CA . VAL A 1 387 ? 5.900 12.355 8.852 1.00 94.06 387 VAL A CA 1
ATOM 3028 C C . VAL A 1 387 ? 4.634 11.661 8.362 1.00 94.06 387 VAL A C 1
ATOM 3030 O O . VAL A 1 387 ? 4.542 11.214 7.216 1.00 94.06 387 VAL A O 1
ATOM 3033 N N . HIS A 1 388 ? 3.629 11.589 9.236 1.00 94.38 388 HIS A N 1
ATOM 3034 C CA . HIS A 1 388 ? 2.285 11.161 8.853 1.00 94.38 388 HIS A CA 1
ATOM 3035 C C . HIS A 1 388 ? 1.534 12.319 8.206 1.00 94.38 388 HIS A C 1
ATOM 3037 O O . HIS A 1 388 ? 1.465 13.416 8.761 1.00 94.38 388 HIS A O 1
ATOM 3043 N N . VAL A 1 389 ? 0.903 12.059 7.065 1.00 94.62 389 VAL A N 1
ATOM 3044 C CA . VAL A 1 389 ? 0.119 13.059 6.335 1.00 94.62 389 VAL A CA 1
ATOM 3045 C C . VAL A 1 389 ? -1.276 12.519 6.064 1.00 94.62 389 VAL A C 1
ATOM 3047 O O . VAL A 1 389 ? -1.450 11.381 5.640 1.00 94.62 389 VAL A O 1
ATOM 3050 N N . ARG A 1 390 ? -2.292 13.352 6.290 1.00 95.00 390 ARG A N 1
ATOM 3051 C CA . ARG A 1 390 ? -3.680 13.024 5.960 1.00 95.00 390 ARG A CA 1
ATOM 3052 C C . ARG A 1 390 ? -3.990 13.403 4.511 1.00 95.00 390 ARG A C 1
ATOM 3054 O O . ARG A 1 390 ? -4.058 14.597 4.186 1.00 95.00 390 ARG A O 1
ATOM 3061 N N . TYR A 1 391 ? -4.205 12.394 3.672 1.00 96.12 391 TYR A N 1
ATOM 3062 C CA . TYR A 1 391 ? -4.461 12.493 2.231 1.00 96.12 391 TYR A CA 1
ATOM 3063 C C . TYR A 1 391 ? -5.931 12.420 1.849 1.00 96.12 391 TYR A C 1
ATOM 3065 O O . TYR A 1 391 ? -6.286 12.787 0.733 1.00 96.12 391 TYR A O 1
ATOM 3073 N N . GLY A 1 392 ? -6.800 11.975 2.746 1.00 96.44 392 GLY A N 1
ATOM 3074 C CA . GLY A 1 392 ? -8.215 11.889 2.436 1.00 96.44 392 GLY A CA 1
ATOM 3075 C C . GLY A 1 392 ? -9.085 11.690 3.659 1.00 96.44 392 GLY A C 1
ATOM 3076 O O . GLY A 1 392 ? -8.592 11.592 4.782 1.00 96.44 392 GLY A O 1
ATOM 3077 N N . PHE A 1 393 ? -10.385 11.682 3.408 1.00 97.12 393 PHE A N 1
ATOM 3078 C CA . PHE A 1 393 ? -11.427 11.491 4.406 1.00 97.12 393 PHE A CA 1
ATOM 3079 C C . PHE A 1 393 ? -12.584 10.718 3.777 1.00 97.12 393 PHE A C 1
ATOM 3081 O O . PHE A 1 393 ? -13.054 11.088 2.697 1.00 97.12 393 PHE A O 1
ATOM 3088 N N . TYR A 1 394 ? -13.025 9.657 4.438 1.00 97.44 394 TYR A N 1
ATOM 3089 C CA . TYR A 1 394 ? -14.240 8.922 4.127 1.00 97.44 394 TYR A CA 1
ATOM 3090 C C . TYR A 1 394 ? -15.358 9.386 5.056 1.00 97.44 394 TYR A C 1
ATOM 3092 O O . TYR A 1 394 ? -15.233 9.283 6.275 1.00 97.44 394 TYR A O 1
ATOM 3100 N N . ASP A 1 395 ? -16.445 9.853 4.449 1.00 95.00 395 ASP A N 1
ATOM 3101 C CA . ASP A 1 395 ? -17.662 10.271 5.139 1.00 95.00 395 ASP A CA 1
ATOM 3102 C C . ASP A 1 395 ? -18.666 9.111 5.145 1.00 95.00 395 ASP A C 1
ATOM 3104 O O . ASP A 1 395 ? -19.167 8.716 4.081 1.00 95.00 395 ASP A O 1
ATOM 3108 N N . TYR A 1 396 ? -18.990 8.581 6.328 1.00 92.06 396 TYR A N 1
ATOM 3109 C CA . TYR A 1 396 ? -19.899 7.435 6.439 1.00 92.06 396 TYR A CA 1
ATOM 3110 C C . TYR A 1 396 ? -21.330 7.745 5.981 1.00 92.06 396 TYR A C 1
ATOM 3112 O O . TYR A 1 396 ? -22.033 6.840 5.529 1.00 92.06 396 TYR A O 1
ATOM 3120 N N . LEU A 1 397 ? -21.779 9.004 6.062 1.00 91.56 397 LEU A N 1
ATOM 3121 C CA . LEU A 1 397 ? -23.130 9.402 5.657 1.00 91.56 397 LEU A CA 1
ATOM 3122 C C . LEU A 1 397 ? -23.289 9.363 4.139 1.00 91.56 397 LEU A C 1
ATOM 3124 O O . LEU A 1 397 ? -24.367 9.050 3.629 1.00 91.56 397 LEU A O 1
ATOM 3128 N N . THR A 1 398 ? -22.228 9.715 3.412 1.00 95.38 398 THR A N 1
ATOM 3129 C CA . THR A 1 398 ? -22.244 9.732 1.942 1.00 95.38 398 THR A CA 1
ATOM 3130 C C . THR A 1 398 ? -21.684 8.455 1.323 1.00 95.38 398 THR A C 1
ATOM 3132 O O . THR A 1 398 ? -22.002 8.156 0.169 1.00 95.38 398 THR A O 1
ATOM 3135 N N . GLY A 1 399 ? -20.874 7.698 2.069 1.00 95.19 399 GLY A N 1
ATOM 3136 C CA . GLY A 1 399 ? -20.160 6.523 1.578 1.00 95.19 399 GLY A CA 1
ATOM 3137 C C . GLY A 1 399 ? -19.104 6.875 0.529 1.00 95.19 399 GLY A C 1
ATOM 3138 O O . GLY A 1 399 ? -18.943 6.150 -0.457 1.00 95.19 399 GLY A O 1
ATOM 3139 N N . LYS A 1 400 ? -18.463 8.044 0.662 1.00 97.69 400 LYS A N 1
ATOM 3140 C CA . LYS A 1 400 ? -17.545 8.599 -0.341 1.00 97.69 400 LYS A CA 1
ATOM 3141 C C . LYS A 1 400 ? -16.242 9.061 0.289 1.00 97.69 400 LYS A C 1
ATOM 3143 O O . LYS A 1 400 ? -16.238 9.701 1.338 1.00 97.69 400 LYS A O 1
ATOM 3148 N N . VAL A 1 401 ? -15.146 8.799 -0.421 1.00 98.19 401 VAL A N 1
ATOM 3149 C CA . VAL A 1 401 ? -13.829 9.361 -0.111 1.00 98.19 401 VAL A CA 1
ATOM 3150 C C . VAL A 1 401 ? -13.649 10.711 -0.802 1.00 98.19 401 VAL A C 1
ATOM 3152 O O . VAL A 1 401 ? -13.896 10.855 -2.000 1.00 98.19 401 VAL A O 1
ATOM 3155 N N . THR A 1 402 ? -13.150 11.694 -0.054 1.00 97.75 402 THR A N 1
ATOM 3156 C CA . THR A 1 402 ? -12.603 12.946 -0.585 1.00 97.75 402 THR A CA 1
ATOM 3157 C C . THR A 1 402 ? -11.086 12.938 -0.444 1.00 97.75 402 THR A C 1
ATOM 3159 O O . THR A 1 402 ? -10.574 12.829 0.669 1.00 97.75 402 THR A O 1
ATOM 3162 N N . TRP A 1 403 ? -10.376 13.091 -1.562 1.00 96.62 403 TRP A N 1
ATOM 3163 C CA . TRP A 1 403 ? -8.913 13.125 -1.611 1.00 96.62 403 TRP A CA 1
ATOM 3164 C C . TRP A 1 403 ? -8.359 14.555 -1.620 1.00 96.62 403 TRP A C 1
ATOM 3166 O O . TRP A 1 403 ? -8.894 15.442 -2.285 1.00 96.62 403 TRP A O 1
ATOM 3176 N N . ASP A 1 404 ? -7.234 14.751 -0.942 1.00 94.62 404 ASP A N 1
ATOM 3177 C CA . ASP A 1 404 ? -6.380 15.935 -0.997 1.00 94.62 404 ASP A CA 1
ATOM 3178 C C . ASP A 1 404 ? -5.062 15.585 -1.698 1.00 94.62 404 ASP A C 1
ATOM 3180 O O . ASP A 1 404 ? -3.987 15.494 -1.101 1.00 94.62 404 ASP A O 1
ATOM 3184 N N . THR A 1 405 ? -5.155 15.366 -3.010 1.00 88.06 405 THR A N 1
ATOM 3185 C CA . THR A 1 405 ? -4.013 14.968 -3.844 1.00 88.06 405 THR A CA 1
ATOM 3186 C C . THR A 1 405 ? -2.957 16.065 -3.987 1.00 88.06 405 THR A C 1
ATOM 3188 O O . THR A 1 405 ? -1.871 15.806 -4.495 1.00 88.06 405 THR A O 1
ATOM 3191 N N . SER A 1 406 ? -3.242 17.293 -3.536 1.00 88.25 406 SER A N 1
ATOM 3192 C CA . SER A 1 406 ? -2.285 18.405 -3.579 1.00 88.25 406 SER A CA 1
ATOM 3193 C C . SER A 1 406 ? -1.090 18.208 -2.641 1.00 88.25 406 SER A C 1
ATOM 3195 O O . SER A 1 406 ? -0.044 18.818 -2.847 1.00 88.25 406 SER A O 1
ATOM 3197 N N . LYS A 1 407 ? -1.236 17.330 -1.643 1.00 86.69 407 LYS A N 1
ATOM 3198 C CA . LYS A 1 407 ? -0.191 16.953 -0.682 1.00 86.69 407 LYS A CA 1
ATOM 3199 C C . LYS A 1 407 ? 0.739 15.852 -1.187 1.00 86.69 407 LYS A C 1
ATOM 3201 O O . LYS A 1 407 ? 1.663 15.466 -0.475 1.00 86.69 407 LYS A O 1
ATOM 3206 N N . ILE A 1 408 ? 0.454 15.260 -2.349 1.00 81.25 408 ILE A N 1
ATOM 3207 C CA . ILE A 1 408 ? 1.259 14.158 -2.874 1.00 81.25 408 ILE A CA 1
ATOM 3208 C C . ILE A 1 408 ? 2.539 14.758 -3.431 1.00 81.25 408 ILE A C 1
ATOM 3210 O O . ILE A 1 408 ? 2.547 15.386 -4.488 1.00 81.25 408 ILE A O 1
ATOM 3214 N N . THR A 1 409 ? 3.623 14.546 -2.702 1.00 69.00 409 THR A N 1
ATOM 3215 C CA . THR A 1 409 ? 4.980 14.818 -3.153 1.00 69.00 409 THR A CA 1
ATOM 3216 C C . THR A 1 409 ? 5.648 13.473 -3.361 1.00 69.00 409 THR A C 1
ATOM 3218 O O . THR A 1 409 ? 6.396 13.010 -2.506 1.00 69.00 409 THR A O 1
ATOM 3221 N N . LEU A 1 410 ? 5.327 12.806 -4.475 1.00 61.03 410 LEU A N 1
ATOM 3222 C CA . LEU A 1 410 ? 6.155 11.680 -4.894 1.00 61.03 410 LEU A CA 1
ATOM 3223 C C . LEU A 1 410 ? 7.578 12.210 -5.103 1.00 61.03 410 LEU A C 1
ATOM 3225 O O . LEU A 1 410 ? 7.723 13.304 -5.673 1.00 61.03 410 LEU A O 1
ATOM 3229 N N . PRO A 1 411 ? 8.616 11.474 -4.675 1.00 55.38 411 PRO A N 1
ATOM 3230 C CA . PRO A 1 411 ? 9.959 11.712 -5.173 1.00 55.38 411 PRO A CA 1
ATOM 3231 C C . PRO A 1 411 ? 9.870 11.783 -6.698 1.00 55.38 411 PRO A C 1
ATOM 3233 O O . PRO A 1 411 ? 9.226 10.946 -7.334 1.00 55.38 411 PRO A O 1
ATOM 3236 N N . THR A 1 412 ? 10.389 12.856 -7.289 1.00 57.47 412 THR A N 1
ATOM 3237 C CA . THR A 1 412 ? 10.465 12.934 -8.745 1.00 57.47 412 THR A CA 1
ATOM 3238 C C . THR A 1 412 ? 11.326 11.775 -9.202 1.00 57.47 412 THR A C 1
ATOM 3240 O O . THR A 1 412 ? 12.463 11.705 -8.756 1.00 57.47 412 THR A O 1
ATOM 3243 N N . ASN A 1 413 ? 10.779 10.903 -10.049 1.00 69.06 413 ASN A N 1
ATOM 3244 C CA . ASN A 1 413 ? 11.547 9.832 -10.665 1.00 69.06 413 ASN A CA 1
ATOM 3245 C C . ASN A 1 413 ? 12.795 10.422 -11.323 1.00 69.06 413 ASN A C 1
ATOM 3247 O O . ASN A 1 413 ? 12.665 11.265 -12.226 1.00 69.06 413 ASN A O 1
ATOM 3251 N N . ASP A 1 414 ? 13.967 10.016 -10.857 1.00 73.12 414 ASP A N 1
ATOM 3252 C CA . ASP A 1 414 ? 15.214 10.404 -11.485 1.00 73.12 414 ASP A CA 1
ATOM 3253 C C . ASP A 1 414 ? 15.336 9.604 -12.783 1.00 73.12 414 ASP A C 1
ATOM 3255 O O . ASP A 1 414 ? 15.108 8.404 -12.841 1.00 73.12 414 ASP A O 1
ATOM 3259 N N . ALA A 1 415 ? 15.597 10.291 -13.896 1.00 82.69 415 ALA A N 1
ATOM 3260 C CA . ALA A 1 415 ? 15.766 9.579 -15.156 1.00 82.69 415 ALA A CA 1
ATOM 3261 C C . ALA A 1 415 ? 16.985 8.643 -15.054 1.00 82.69 415 ALA A C 1
ATOM 3263 O O . ALA A 1 415 ? 17.985 9.022 -14.428 1.00 82.69 415 ALA A O 1
ATOM 3264 N N . PRO A 1 416 ? 16.958 7.477 -15.725 1.00 90.06 416 PRO A N 1
ATOM 3265 C CA . PRO A 1 416 ? 18.118 6.605 -15.794 1.00 90.06 416 PRO A CA 1
ATOM 3266 C C . PRO A 1 416 ? 19.286 7.363 -16.427 1.00 90.06 416 PRO A C 1
ATOM 3268 O O . PRO A 1 416 ? 19.098 8.331 -17.153 1.00 90.06 416 PRO A O 1
ATOM 3271 N N . TRP A 1 417 ? 20.504 6.902 -16.200 1.00 92.12 417 TRP A N 1
ATOM 3272 C CA . TRP A 1 417 ? 21.698 7.388 -16.877 1.00 92.12 417 TRP A CA 1
ATOM 3273 C C . TRP A 1 417 ? 22.085 6.421 -17.998 1.00 92.12 417 TRP A C 1
ATOM 3275 O O . TRP A 1 417 ? 22.338 5.238 -17.744 1.00 92.12 417 TRP A O 1
ATOM 3285 N N . ALA A 1 418 ? 22.156 6.912 -19.235 1.00 97.50 418 ALA A N 1
ATOM 3286 C CA . ALA A 1 418 ? 22.619 6.147 -20.388 1.00 97.50 418 ALA A CA 1
ATOM 3287 C C . ALA A 1 418 ? 24.153 6.188 -20.513 1.00 97.50 418 ALA A C 1
ATOM 3289 O O . ALA A 1 418 ? 24.768 7.247 -20.421 1.00 97.50 418 ALA A O 1
ATOM 3290 N N . GLU A 1 419 ? 24.785 5.051 -20.815 1.00 97.38 419 GLU A N 1
ATOM 3291 C CA . GLU A 1 419 ? 26.207 4.995 -21.175 1.00 97.38 419 GLU A CA 1
ATOM 3292 C C . GLU A 1 419 ? 26.402 4.149 -22.441 1.00 97.38 419 GLU A C 1
ATOM 3294 O O . GLU A 1 419 ? 26.498 2.920 -22.408 1.00 97.38 419 GLU A O 1
ATOM 3299 N N . ALA A 1 420 ? 26.455 4.823 -23.593 1.00 96.75 420 ALA A N 1
ATOM 3300 C CA . ALA A 1 420 ? 26.585 4.201 -24.911 1.00 96.75 420 ALA A CA 1
ATOM 3301 C C . ALA A 1 420 ? 27.984 3.609 -25.160 1.00 96.75 420 ALA A C 1
ATOM 3303 O O . ALA A 1 420 ? 28.169 2.872 -26.131 1.00 96.75 420 ALA A O 1
ATOM 3304 N N . ASN A 1 421 ? 28.953 3.919 -24.287 1.00 95.38 421 ASN A N 1
ATOM 3305 C CA . ASN A 1 421 ? 30.350 3.483 -24.340 1.00 95.38 421 ASN A CA 1
ATOM 3306 C C . ASN A 1 421 ? 31.090 3.898 -25.632 1.00 95.38 421 ASN A C 1
ATOM 3308 O O . ASN A 1 421 ? 30.705 4.822 -26.340 1.00 95.38 421 ASN A O 1
ATOM 3312 N N . GLY A 1 422 ? 32.233 3.266 -25.915 1.00 90.25 422 GLY A N 1
ATOM 3313 C CA . GLY A 1 422 ? 33.083 3.558 -27.070 1.00 90.25 422 GLY A CA 1
ATOM 3314 C C . GLY A 1 422 ? 34.312 4.417 -26.723 1.00 90.25 422 GLY A C 1
ATOM 3315 O O . GLY A 1 422 ? 34.739 4.450 -25.569 1.00 90.25 422 GLY A O 1
ATOM 3316 N N . PRO A 1 423 ? 34.941 5.083 -27.712 1.00 94.62 423 PRO A N 1
ATOM 3317 C CA . PRO A 1 423 ? 34.610 5.045 -29.136 1.00 94.62 423 PRO A CA 1
ATOM 3318 C C . PRO A 1 423 ? 34.782 3.644 -29.740 1.00 94.62 423 P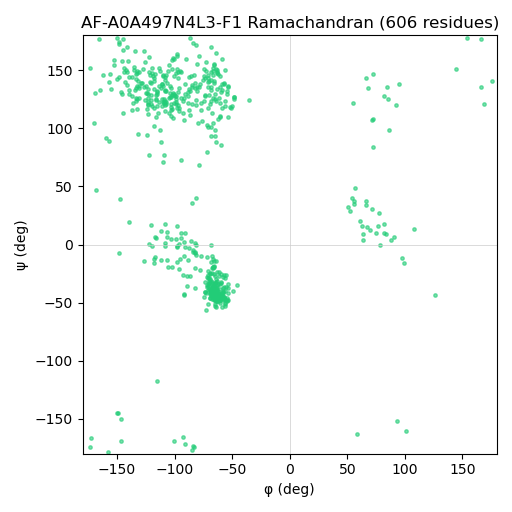RO A C 1
ATOM 3320 O O . PRO A 1 423 ? 35.640 2.867 -29.322 1.00 94.62 423 PRO A O 1
ATOM 3323 N N . TYR A 1 424 ? 33.987 3.345 -30.764 1.00 97.19 424 TYR A N 1
ATOM 3324 C CA . TYR A 1 424 ? 34.048 2.095 -31.518 1.00 97.19 424 TYR A CA 1
ATOM 3325 C C . TYR A 1 424 ? 34.858 2.265 -32.805 1.00 97.19 424 TYR A C 1
ATOM 3327 O O . TYR A 1 424 ? 34.905 3.345 -33.402 1.00 97.19 424 TYR A O 1
ATOM 3335 N N . SER A 1 425 ? 35.486 1.186 -33.273 1.00 95.81 425 SER A N 1
ATOM 3336 C CA . SER A 1 425 ? 36.131 1.176 -34.587 1.00 95.81 425 SER A CA 1
ATOM 3337 C C . SER A 1 425 ? 36.133 -0.213 -35.209 1.00 95.81 425 SER A C 1
ATOM 3339 O O . SER A 1 425 ? 36.299 -1.201 -34.495 1.00 95.81 425 SER A O 1
ATOM 3341 N N . SER A 1 426 ? 35.948 -0.280 -36.528 1.00 96.56 426 SER A N 1
ATOM 3342 C CA . SER A 1 426 ? 35.987 -1.527 -37.297 1.00 96.56 426 SER A CA 1
ATOM 3343 C C . SER A 1 426 ? 36.276 -1.268 -38.779 1.00 96.56 426 SER A C 1
ATOM 3345 O O . SER A 1 426 ? 36.467 -0.125 -39.208 1.00 96.56 426 SER A O 1
ATOM 3347 N N . TYR A 1 427 ? 36.305 -2.336 -39.569 1.00 95.25 427 TYR A N 1
ATOM 3348 C CA . TYR A 1 427 ? 36.334 -2.269 -41.024 1.00 95.25 427 TYR A CA 1
ATOM 3349 C C . TYR A 1 427 ? 34.936 -2.463 -41.613 1.00 95.25 427 TYR A C 1
ATOM 3351 O O . TYR A 1 427 ? 34.016 -2.938 -40.948 1.00 95.25 427 TYR A O 1
ATOM 3359 N N . VAL A 1 428 ? 34.761 -2.063 -42.871 1.00 95.25 428 VAL A N 1
ATOM 3360 C CA . VAL A 1 428 ? 33.491 -2.240 -43.583 1.00 95.25 428 VAL A CA 1
ATOM 3361 C C . VAL A 1 428 ? 33.033 -3.708 -43.548 1.00 95.25 428 VAL A C 1
ATOM 3363 O O . VAL A 1 428 ? 33.829 -4.612 -43.784 1.00 95.25 428 VAL A O 1
ATOM 3366 N N . ASN A 1 429 ? 31.745 -3.928 -43.277 1.00 93.69 429 ASN A N 1
ATOM 3367 C CA . ASN A 1 429 ? 31.076 -5.229 -43.126 1.00 93.69 429 ASN A CA 1
ATOM 3368 C C . ASN A 1 429 ? 31.544 -6.122 -41.960 1.00 93.69 429 ASN A C 1
ATOM 3370 O O . ASN A 1 429 ? 31.023 -7.227 -41.825 1.00 93.69 429 ASN A O 1
ATOM 3374 N N . GLU A 1 430 ? 32.462 -5.666 -41.107 1.00 95.94 430 GLU A N 1
ATOM 3375 C CA . GLU A 1 430 ? 32.853 -6.405 -39.903 1.00 95.94 430 GLU A CA 1
ATOM 3376 C C . GLU A 1 430 ? 31.920 -6.062 -38.723 1.00 95.94 430 GLU A C 1
ATOM 3378 O O . GLU A 1 430 ? 31.675 -4.873 -38.470 1.00 95.94 430 GLU A O 1
ATOM 3383 N N . PRO A 1 431 ? 31.404 -7.062 -37.980 1.00 96.44 431 PRO A N 1
ATOM 3384 C CA . PRO A 1 431 ? 30.476 -6.837 -36.878 1.00 96.44 431 PRO A CA 1
ATOM 3385 C C . PRO A 1 431 ? 31.155 -6.204 -35.663 1.00 96.44 431 PRO A C 1
ATOM 3387 O O . PRO A 1 431 ? 32.255 -6.582 -35.265 1.00 96.44 431 PRO A O 1
ATOM 3390 N N . ILE A 1 432 ? 30.450 -5.269 -35.035 1.00 97.75 432 ILE A N 1
ATOM 3391 C CA . ILE A 1 432 ? 30.834 -4.600 -33.792 1.00 97.75 432 ILE A CA 1
ATOM 3392 C C . ILE A 1 432 ? 29.824 -4.987 -32.717 1.00 97.75 432 ILE A C 1
ATOM 3394 O O . ILE A 1 432 ? 28.621 -4.923 -32.964 1.00 97.75 432 ILE A O 1
ATOM 3398 N N . LEU A 1 433 ? 30.312 -5.377 -31.539 1.00 97.75 433 LEU A N 1
ATOM 3399 C CA . LEU A 1 433 ? 29.492 -5.572 -30.344 1.00 97.75 433 LEU A CA 1
ATOM 3400 C C . LEU A 1 433 ? 29.378 -4.243 -29.586 1.00 97.75 433 LEU A C 1
ATOM 3402 O O . LEU A 1 433 ? 30.397 -3.674 -29.188 1.00 97.75 433 LEU A O 1
ATOM 3406 N N . PHE A 1 434 ? 28.151 -3.774 -29.383 1.00 97.88 434 PHE A N 1
ATOM 3407 C CA . PHE A 1 434 ? 27.843 -2.561 -28.626 1.00 97.88 434 PHE A CA 1
ATOM 3408 C C . PHE A 1 434 ? 27.467 -2.918 -27.189 1.00 97.88 434 PHE A C 1
ATOM 3410 O O . PHE A 1 434 ? 26.948 -4.002 -26.922 1.00 97.88 434 PHE A O 1
ATOM 3417 N N . SER A 1 435 ? 27.783 -2.022 -26.256 1.00 96.19 435 SER A N 1
ATOM 3418 C CA . SER A 1 435 ? 27.694 -2.294 -24.822 1.00 96.19 435 SER A CA 1
ATOM 3419 C C . SER A 1 435 ? 27.070 -1.105 -24.101 1.00 96.19 435 SER A C 1
ATOM 3421 O O . SER A 1 435 ? 27.600 -0.008 -24.248 1.00 96.19 435 SER A O 1
ATOM 3423 N N . PRO A 1 436 ? 26.023 -1.310 -23.285 1.00 97.44 436 PRO A N 1
ATOM 3424 C CA . PRO A 1 436 ? 25.463 -0.284 -22.417 1.00 97.44 436 PRO A CA 1
ATOM 3425 C C . PRO A 1 436 ? 26.115 -0.287 -21.023 1.00 97.44 436 PRO A C 1
ATOM 3427 O O . PRO A 1 436 ? 25.584 0.330 -20.105 1.00 97.44 436 PRO A O 1
ATOM 3430 N N . ALA A 1 437 ? 27.205 -1.042 -20.820 1.00 95.50 437 ALA A N 1
ATOM 3431 C CA . ALA A 1 437 ? 27.857 -1.204 -19.519 1.00 95.50 437 ALA A CA 1
ATOM 3432 C C . ALA A 1 437 ? 28.085 0.146 -18.817 1.00 95.50 437 ALA A C 1
ATOM 3434 O O . ALA A 1 437 ? 28.717 1.027 -19.388 1.00 95.50 437 ALA A O 1
ATOM 3435 N N . GLY A 1 438 ? 27.583 0.273 -17.587 1.00 90.94 438 GLY A N 1
ATOM 3436 C CA . GLY A 1 438 ? 27.615 1.524 -16.822 1.00 90.94 438 GLY A CA 1
ATOM 3437 C C . GLY A 1 438 ? 26.305 2.319 -16.856 1.00 90.94 438 GLY A C 1
ATOM 3438 O O . GLY A 1 438 ? 26.074 3.115 -15.949 1.00 90.94 438 GLY A O 1
ATOM 3439 N N . SER A 1 439 ? 25.397 2.022 -17.796 1.00 95.94 439 SER A N 1
ATOM 3440 C CA . SER A 1 439 ? 24.019 2.525 -17.735 1.00 95.94 439 SER A CA 1
ATOM 3441 C C . SER A 1 439 ? 23.353 2.036 -16.451 1.00 95.94 439 SER A C 1
ATOM 3443 O O . SER A 1 439 ? 23.431 0.846 -16.132 1.00 95.94 439 SER A O 1
ATOM 3445 N N . ASN A 1 440 ? 22.722 2.943 -15.713 1.00 88.12 440 ASN A N 1
ATOM 3446 C CA . ASN A 1 440 ? 22.152 2.646 -14.405 1.00 88.12 440 ASN A CA 1
ATOM 3447 C C . ASN A 1 440 ? 20.974 3.566 -14.103 1.00 88.12 440 ASN A C 1
ATOM 3449 O O . ASN A 1 440 ? 20.879 4.656 -14.651 1.00 88.12 440 ASN A O 1
ATOM 3453 N N . ASP A 1 441 ? 20.129 3.142 -13.187 1.00 83.44 441 ASP A N 1
ATOM 3454 C CA . ASP A 1 441 ? 19.052 3.928 -12.622 1.00 83.44 441 ASP A CA 1
ATOM 3455 C C . ASP A 1 441 ? 19.224 3.922 -11.094 1.00 83.44 441 ASP A C 1
ATOM 3457 O O . ASP A 1 441 ? 19.539 2.886 -10.508 1.00 83.44 441 ASP A O 1
ATOM 3461 N N . ILE A 1 442 ? 19.171 5.099 -10.468 1.00 74.56 442 ILE A N 1
ATOM 3462 C CA . ILE A 1 442 ? 19.505 5.250 -9.046 1.00 74.56 442 ILE A CA 1
ATOM 3463 C C . ILE A 1 442 ? 18.305 4.978 -8.138 1.00 74.56 442 ILE A C 1
ATOM 3465 O O . ILE A 1 442 ? 18.501 4.565 -6.994 1.00 74.56 442 ILE A O 1
ATOM 3469 N N . ASP A 1 443 ? 17.093 5.196 -8.643 1.00 64.75 443 ASP A N 1
ATOM 3470 C CA . ASP A 1 443 ? 15.825 5.031 -7.935 1.00 64.75 443 ASP A CA 1
ATOM 3471 C C . ASP A 1 443 ? 14.875 4.033 -8.621 1.00 64.75 443 ASP A C 1
ATOM 3473 O O . ASP A 1 443 ? 13.802 3.746 -8.080 1.00 64.75 443 ASP A O 1
ATOM 3477 N N . GLY A 1 444 ? 15.291 3.441 -9.746 1.00 74.50 444 GLY A N 1
ATOM 3478 C CA . GLY A 1 444 ? 14.537 2.421 -10.471 1.00 74.50 444 GLY A CA 1
ATOM 3479 C C . GLY A 1 444 ? 15.386 1.346 -11.163 1.00 74.50 444 GLY A C 1
ATOM 3480 O O . GLY A 1 444 ? 16.438 0.907 -10.694 1.00 74.50 444 GLY A O 1
ATOM 3481 N N . THR A 1 445 ? 14.872 0.817 -12.271 1.00 78.69 445 THR A N 1
ATOM 3482 C CA . THR A 1 445 ? 15.522 -0.198 -13.110 1.00 78.69 445 THR A CA 1
ATOM 3483 C C . THR A 1 445 ? 15.257 0.091 -14.583 1.00 78.69 445 THR A C 1
ATOM 3485 O O . THR A 1 445 ? 14.123 0.329 -14.991 1.00 78.69 445 THR A O 1
ATOM 3488 N N . ILE A 1 446 ? 16.287 -0.040 -15.423 1.00 87.19 446 ILE A N 1
ATOM 3489 C CA . ILE A 1 446 ? 16.158 0.081 -16.882 1.00 87.19 446 ILE A CA 1
ATOM 3490 C C . ILE A 1 446 ? 15.377 -1.117 -17.444 1.00 87.19 446 ILE A C 1
ATOM 3492 O O . ILE A 1 446 ? 15.805 -2.263 -17.318 1.00 87.19 446 ILE A O 1
ATOM 3496 N N . ILE A 1 447 ? 14.254 -0.854 -18.117 1.00 88.94 447 ILE A N 1
ATOM 3497 C CA . ILE A 1 447 ? 13.376 -1.882 -18.710 1.00 88.94 447 ILE A CA 1
ATOM 3498 C C . ILE A 1 447 ? 13.468 -1.967 -20.238 1.00 88.94 447 ILE A C 1
ATOM 3500 O O . ILE A 1 447 ? 12.952 -2.910 -20.837 1.00 88.94 447 ILE A O 1
ATOM 3504 N N . GLU A 1 448 ? 14.081 -0.983 -20.900 1.00 95.56 448 GLU A N 1
ATOM 3505 C CA . GLU A 1 448 ? 14.206 -0.954 -22.360 1.00 95.56 448 GLU A CA 1
ATOM 3506 C C . GLU A 1 448 ? 15.519 -0.291 -22.784 1.00 95.56 448 GLU A C 1
ATOM 3508 O O . GLU A 1 448 ? 15.829 0.824 -22.363 1.00 95.56 448 GLU A O 1
ATOM 3513 N N . TYR A 1 449 ? 16.239 -0.960 -23.686 1.00 97.88 449 TYR A N 1
ATOM 3514 C CA . TYR A 1 449 ? 17.368 -0.415 -24.435 1.00 97.88 449 TYR A CA 1
ATOM 3515 C C . TYR A 1 449 ? 16.922 -0.191 -25.880 1.00 97.88 449 TYR A C 1
ATOM 3517 O O . TYR A 1 449 ? 16.221 -1.027 -26.451 1.00 97.88 449 TYR A O 1
ATOM 3525 N N . ARG A 1 450 ? 17.322 0.921 -26.498 1.00 98.44 450 ARG A N 1
ATOM 3526 C CA . ARG A 1 450 ? 17.101 1.176 -27.927 1.00 98.44 450 ARG A CA 1
ATOM 3527 C C . ARG A 1 450 ? 18.348 1.778 -28.556 1.00 98.44 450 ARG A C 1
ATOM 3529 O O . ARG A 1 450 ? 18.712 2.912 -28.253 1.00 98.44 450 ARG A O 1
ATOM 3536 N N . TRP A 1 451 ? 18.942 1.048 -29.488 1.00 98.56 451 TRP A N 1
ATOM 3537 C CA . TRP A 1 451 ? 20.137 1.452 -30.220 1.00 98.56 451 TRP A CA 1
ATOM 3538 C C . TRP A 1 451 ? 19.789 1.978 -31.618 1.00 98.56 451 TRP A C 1
ATOM 3540 O O . TRP A 1 451 ? 19.115 1.294 -32.390 1.00 98.56 451 TRP A O 1
ATOM 3550 N N . ASP A 1 452 ? 20.286 3.168 -31.954 1.00 98.50 452 ASP A N 1
ATOM 3551 C CA . ASP A 1 452 ? 20.344 3.724 -33.311 1.00 98.50 452 ASP A CA 1
ATOM 3552 C C . ASP A 1 452 ? 21.807 3.791 -33.757 1.00 98.50 452 ASP A C 1
ATOM 3554 O O . ASP A 1 452 ? 22.622 4.461 -33.130 1.00 98.50 452 ASP A O 1
ATOM 3558 N N . PHE A 1 453 ? 22.159 3.097 -34.839 1.00 98.19 453 PHE A N 1
ATOM 3559 C CA . PHE A 1 453 ? 23.541 3.029 -35.318 1.00 98.19 453 PHE A CA 1
ATOM 3560 C C . PHE A 1 453 ? 23.950 4.220 -36.202 1.00 98.19 453 PHE A C 1
ATOM 3562 O O . PHE A 1 453 ? 25.107 4.304 -36.615 1.00 98.19 453 PHE A O 1
ATOM 3569 N N . GLY A 1 454 ? 23.029 5.135 -36.525 1.00 97.12 454 GLY A N 1
ATOM 3570 C CA . GLY A 1 454 ? 23.322 6.349 -37.291 1.00 97.12 454 GLY A CA 1
ATOM 3571 C C . GLY A 1 454 ? 23.540 6.131 -38.795 1.00 97.12 454 GLY A C 1
ATOM 3572 O O . GLY A 1 454 ? 23.966 7.048 -39.498 1.00 97.12 454 GLY A O 1
ATOM 3573 N N . ASP A 1 455 ? 23.252 4.936 -39.318 1.00 97.00 455 ASP A N 1
ATOM 3574 C CA . ASP A 1 455 ? 23.403 4.560 -40.733 1.00 97.00 455 ASP A CA 1
ATOM 3575 C C . ASP A 1 455 ? 22.064 4.328 -41.461 1.00 97.00 455 ASP A C 1
ATOM 3577 O O . ASP A 1 455 ? 22.048 3.858 -42.599 1.00 97.00 455 ASP A O 1
ATOM 3581 N N . SER A 1 456 ? 20.946 4.721 -40.835 1.00 95.94 456 SER A N 1
ATOM 3582 C CA . SER A 1 456 ? 19.565 4.496 -41.305 1.00 95.94 456 SER A CA 1
ATOM 3583 C C . SER A 1 456 ? 19.106 3.031 -41.312 1.00 95.94 456 SER A C 1
ATOM 3585 O O . SER A 1 456 ? 18.091 2.714 -41.939 1.00 95.94 456 SER A O 1
ATOM 3587 N N . SER A 1 457 ? 19.828 2.133 -40.637 1.00 96.31 457 SER A N 1
ATOM 3588 C CA . SER A 1 457 ? 19.324 0.795 -40.321 1.00 96.31 457 SER A CA 1
ATOM 3589 C C . SER A 1 457 ? 18.177 0.845 -39.297 1.00 96.31 457 SER A C 1
ATOM 3591 O O . SER A 1 457 ? 17.842 1.894 -38.747 1.00 96.31 457 SER A O 1
ATOM 3593 N N . ILE A 1 458 ? 17.507 -0.293 -39.095 1.00 96.81 458 ILE A N 1
ATOM 3594 C CA . ILE A 1 458 ? 16.465 -0.423 -38.069 1.00 96.81 458 ILE A CA 1
ATOM 3595 C C . ILE A 1 458 ? 17.082 -0.362 -36.667 1.00 96.81 458 ILE A C 1
ATOM 3597 O O . ILE A 1 458 ? 18.201 -0.831 -36.468 1.00 96.81 458 ILE A O 1
ATOM 3601 N N . PHE A 1 459 ? 16.334 0.161 -35.694 1.00 97.75 459 PHE A N 1
ATOM 3602 C CA . PHE A 1 459 ? 16.771 0.147 -34.298 1.00 97.75 459 PHE A CA 1
ATOM 3603 C C . PHE A 1 459 ? 16.904 -1.282 -33.767 1.00 97.75 459 PHE A C 1
ATOM 3605 O O . PHE A 1 459 ? 16.115 -2.158 -34.135 1.00 97.75 459 PHE A O 1
ATOM 3612 N N . SER A 1 460 ? 17.860 -1.488 -32.862 1.00 97.62 460 SER A N 1
ATOM 3613 C CA . SER A 1 460 ? 17.926 -2.702 -32.045 1.00 97.62 460 SER A CA 1
ATOM 3614 C C . SER A 1 460 ? 17.379 -2.441 -30.645 1.00 97.62 460 SER A C 1
ATOM 3616 O O . SER A 1 460 ? 17.568 -1.351 -30.108 1.00 97.62 460 SER A O 1
ATOM 3618 N N . TYR A 1 461 ? 16.725 -3.448 -30.067 1.00 96.69 461 TYR A N 1
ATOM 3619 C CA . TYR A 1 461 ? 16.208 -3.432 -28.693 1.00 96.69 461 TYR A CA 1
ATOM 3620 C C . TYR A 1 461 ? 16.886 -4.472 -27.788 1.00 96.69 461 TYR A C 1
ATOM 3622 O O . TYR A 1 461 ? 16.482 -4.658 -26.644 1.00 96.69 461 TYR A O 1
ATOM 3630 N N . ASP A 1 462 ? 17.912 -5.158 -28.299 1.00 96.81 462 ASP A N 1
ATOM 3631 C CA . ASP A 1 462 ? 18.763 -6.011 -27.473 1.00 96.81 462 ASP A CA 1
ATOM 3632 C C . ASP A 1 462 ? 19.625 -5.127 -26.559 1.00 96.81 462 ASP A C 1
ATOM 3634 O O . ASP A 1 462 ? 20.103 -4.072 -26.984 1.00 96.81 462 ASP A O 1
ATOM 3638 N N . GLU A 1 463 ? 19.877 -5.570 -25.326 1.00 94.38 463 GLU A N 1
ATOM 3639 C CA . GLU A 1 463 ? 20.757 -4.864 -24.383 1.00 94.38 463 GLU A CA 1
ATOM 3640 C C . GLU A 1 463 ? 22.172 -4.685 -24.971 1.00 94.38 463 GLU A C 1
ATOM 3642 O O . GLU A 1 463 ? 22.705 -3.578 -25.000 1.00 94.38 463 GLU A O 1
ATOM 3647 N N . THR A 1 464 ? 22.750 -5.759 -25.526 1.00 97.06 464 THR A N 1
ATOM 3648 C CA . THR A 1 464 ? 24.102 -5.796 -26.122 1.00 97.06 464 THR A CA 1
ATOM 3649 C C . THR A 1 464 ? 24.070 -6.251 -27.592 1.00 97.06 464 THR A C 1
ATOM 3651 O O . THR A 1 464 ? 24.378 -7.406 -27.904 1.00 97.06 464 THR A O 1
ATOM 3654 N N . PRO A 1 465 ? 23.673 -5.384 -28.543 1.00 98.06 465 PRO A N 1
ATOM 3655 C CA . PRO A 1 465 ? 23.492 -5.786 -29.933 1.00 98.06 465 PRO A CA 1
ATOM 3656 C C . PRO A 1 465 ? 24.815 -5.887 -30.699 1.00 98.06 465 PRO A C 1
ATOM 3658 O O . PRO A 1 465 ? 25.831 -5.283 -30.344 1.00 98.06 465 PRO A O 1
ATOM 3661 N N . THR A 1 466 ? 24.773 -6.594 -31.831 1.00 97.88 466 THR A N 1
ATOM 3662 C CA . THR A 1 466 ? 25.840 -6.563 -32.842 1.00 97.88 466 THR A CA 1
ATOM 3663 C C . THR A 1 466 ? 25.363 -5.863 -34.112 1.00 97.88 466 THR A C 1
ATOM 3665 O O . THR A 1 466 ? 24.240 -6.098 -34.555 1.00 97.88 466 THR A O 1
ATOM 3668 N N . HIS A 1 467 ? 26.203 -5.016 -34.717 1.00 97.88 467 HIS A N 1
ATOM 3669 C CA . HIS A 1 467 ? 25.893 -4.328 -35.983 1.00 97.88 467 HIS A CA 1
ATOM 3670 C C . HIS A 1 467 ? 27.118 -4.209 -36.892 1.00 97.88 467 HIS A C 1
ATOM 3672 O O . HIS A 1 467 ? 28.248 -4.151 -36.414 1.00 97.88 467 HIS A O 1
ATOM 3678 N N . SER A 1 468 ? 26.905 -4.191 -38.211 1.00 97.38 468 SER A N 1
ATOM 3679 C CA . SER A 1 468 ? 27.960 -4.049 -39.229 1.00 97.38 468 SER A CA 1
ATOM 3680 C C . SER A 1 468 ? 27.615 -2.923 -40.197 1.00 97.38 468 SER A C 1
ATOM 3682 O O . SER A 1 468 ? 26.484 -2.831 -40.669 1.00 97.38 468 SER A O 1
ATOM 3684 N N . PHE A 1 469 ? 28.605 -2.115 -40.571 1.00 97.50 469 PHE A N 1
ATOM 3685 C CA . PHE A 1 469 ? 28.404 -0.976 -41.467 1.00 97.50 469 PHE A CA 1
ATOM 3686 C C . PHE A 1 469 ? 28.872 -1.293 -42.888 1.00 97.50 469 PHE A C 1
ATOM 3688 O O . PHE A 1 469 ? 30.011 -1.704 -43.101 1.00 97.50 469 PHE A O 1
ATOM 3695 N N . SER A 1 470 ? 28.014 -1.050 -43.881 1.00 95.50 470 SER A N 1
ATOM 3696 C CA . SER A 1 470 ? 28.293 -1.365 -45.295 1.00 95.50 470 SER A CA 1
ATOM 3697 C C . SER A 1 470 ? 29.125 -0.313 -46.036 1.00 95.50 470 SER A C 1
ATOM 3699 O O . SER A 1 470 ? 29.505 -0.513 -47.192 1.00 95.50 470 SER A O 1
ATOM 3701 N N . ARG A 1 471 ? 29.402 0.832 -45.402 1.00 95.56 471 ARG A N 1
ATOM 3702 C CA . ARG A 1 471 ? 30.169 1.936 -45.989 1.00 95.56 471 ARG A CA 1
ATOM 3703 C C . ARG A 1 471 ? 31.192 2.455 -44.987 1.00 95.56 471 ARG A C 1
ATOM 3705 O O . ARG A 1 471 ? 30.978 2.415 -43.782 1.00 95.56 471 ARG A O 1
ATOM 3712 N N . VAL A 1 472 ? 32.303 2.962 -45.511 1.00 95.81 472 VAL A N 1
ATOM 3713 C CA . VAL A 1 472 ? 33.290 3.685 -44.704 1.00 95.81 472 VAL A CA 1
ATOM 3714 C C . VAL A 1 472 ? 32.705 5.017 -44.242 1.00 95.81 472 VAL A C 1
ATOM 3716 O O . VAL A 1 472 ? 31.996 5.683 -45.003 1.00 95.81 472 VAL A O 1
ATOM 3719 N N . GLY A 1 473 ? 33.009 5.418 -43.013 1.00 96.31 473 GLY A N 1
ATOM 3720 C CA . GLY A 1 473 ? 32.444 6.630 -42.435 1.00 96.31 473 GLY A CA 1
ATOM 3721 C C . GLY A 1 473 ? 32.640 6.742 -40.931 1.00 96.31 473 GLY A C 1
ATOM 3722 O O . GLY A 1 473 ? 33.182 5.848 -40.284 1.00 96.31 473 GLY A O 1
ATOM 3723 N N . ILE A 1 474 ? 32.193 7.873 -40.391 1.00 97.62 474 ILE A N 1
ATOM 3724 C CA . ILE A 1 474 ? 32.051 8.095 -38.953 1.00 97.62 474 ILE A CA 1
ATOM 3725 C C . ILE A 1 474 ? 30.552 8.121 -38.675 1.00 97.62 474 ILE A C 1
ATOM 3727 O O . ILE A 1 474 ? 29.837 8.935 -39.263 1.00 97.62 474 ILE A O 1
ATOM 3731 N N . TYR A 1 475 ? 30.102 7.227 -37.807 1.00 97.81 475 TYR A N 1
ATOM 3732 C CA . TYR A 1 475 ? 28.711 7.070 -37.408 1.00 97.81 475 TYR A CA 1
ATOM 3733 C C . TYR A 1 475 ? 28.545 7.515 -35.958 1.00 97.81 475 TYR A C 1
ATOM 3735 O O . TYR A 1 475 ? 29.396 7.217 -35.116 1.00 97.81 475 TYR A O 1
ATOM 3743 N N . THR A 1 476 ? 27.464 8.237 -35.673 1.00 98.12 476 THR A N 1
ATOM 3744 C CA . THR A 1 476 ? 27.046 8.535 -34.300 1.00 98.12 476 THR A CA 1
ATOM 3745 C C . THR A 1 476 ? 26.056 7.461 -33.890 1.00 98.12 476 THR A C 1
ATOM 3747 O O . THR A 1 476 ? 24.976 7.385 -34.468 1.00 98.12 476 THR A O 1
ATOM 3750 N N . VAL A 1 477 ? 26.449 6.629 -32.933 1.00 98.38 477 VAL A N 1
ATOM 3751 C CA . VAL A 1 477 ? 25.610 5.575 -32.369 1.00 98.38 477 VAL A CA 1
ATOM 3752 C C . VAL A 1 477 ? 24.937 6.129 -31.123 1.00 98.38 477 VAL A C 1
ATOM 3754 O O . VAL A 1 477 ? 25.630 6.638 -30.249 1.00 98.38 477 VAL A O 1
ATOM 3757 N N . THR A 1 478 ? 23.615 6.042 -31.043 1.00 98.44 478 THR A N 1
ATOM 3758 C CA . THR A 1 478 ? 22.820 6.535 -29.914 1.00 98.44 478 THR A CA 1
ATOM 3759 C C . THR A 1 478 ? 22.231 5.358 -29.153 1.00 98.44 478 THR A C 1
ATOM 3761 O O . THR A 1 478 ? 21.529 4.534 -29.744 1.00 98.44 478 THR A O 1
ATOM 3764 N N . LEU A 1 479 ? 22.480 5.299 -27.848 1.00 98.62 479 LEU A N 1
ATOM 3765 C CA . LEU A 1 479 ? 21.749 4.444 -26.922 1.00 98.62 479 LEU A CA 1
ATOM 3766 C C . LEU A 1 479 ? 20.690 5.290 -26.224 1.00 98.62 479 LEU A C 1
ATOM 3768 O O . LEU A 1 479 ? 21.020 6.305 -25.622 1.00 98.62 479 LEU A O 1
ATOM 3772 N N . ARG A 1 480 ? 19.437 4.839 -26.254 1.00 98.31 480 ARG A N 1
ATOM 3773 C CA . ARG A 1 480 ? 18.389 5.311 -25.350 1.00 98.31 480 ARG A CA 1
ATOM 3774 C C . ARG A 1 480 ? 18.051 4.231 -24.343 1.00 98.31 480 ARG A C 1
ATOM 3776 O O . ARG A 1 480 ? 17.781 3.100 -24.749 1.00 98.31 480 ARG A O 1
ATOM 3783 N N . VAL A 1 481 ? 17.975 4.604 -23.075 1.00 97.25 481 VAL A N 1
ATOM 3784 C CA . VAL A 1 481 ? 17.449 3.756 -22.002 1.00 97.25 481 VAL A CA 1
ATOM 3785 C C . VAL A 1 481 ? 16.140 4.337 -21.472 1.00 97.25 481 VAL A C 1
ATOM 3787 O O . VAL A 1 481 ? 15.915 5.547 -21.541 1.00 97.25 481 VAL A O 1
ATOM 3790 N N . LYS A 1 482 ? 15.244 3.466 -21.010 1.00 92.44 482 LYS A N 1
ATOM 3791 C CA . LYS A 1 482 ? 13.989 3.832 -20.346 1.00 92.44 482 LYS A CA 1
ATOM 3792 C C . LYS A 1 482 ? 13.827 2.996 -19.087 1.00 92.44 482 LYS A C 1
ATOM 3794 O O . LYS A 1 482 ? 14.046 1.784 -19.146 1.00 92.44 482 LYS A O 1
ATOM 3799 N N . ASP A 1 483 ? 13.443 3.638 -17.998 1.00 87.06 483 ASP A N 1
ATOM 3800 C CA . ASP A 1 483 ? 13.215 2.995 -16.708 1.00 87.06 483 ASP A CA 1
ATOM 3801 C C . ASP A 1 483 ? 11.789 2.441 -16.542 1.00 87.06 483 ASP A C 1
ATOM 3803 O O . ASP A 1 483 ? 10.922 2.571 -17.416 1.00 87.06 483 ASP A O 1
ATOM 3807 N N . ASN A 1 484 ? 11.555 1.796 -15.400 1.00 76.50 484 ASN A N 1
ATOM 3808 C CA . ASN A 1 484 ? 10.273 1.241 -14.969 1.00 76.50 484 ASN A CA 1
ATOM 3809 C C . ASN A 1 484 ? 9.201 2.298 -14.630 1.00 76.50 484 ASN A C 1
ATOM 3811 O O . ASN A 1 484 ? 8.064 1.926 -14.339 1.00 76.50 484 ASN A O 1
ATOM 3815 N N . ASN A 1 485 ? 9.525 3.587 -14.743 1.00 70.38 485 ASN A N 1
ATOM 3816 C CA . ASN A 1 485 ? 8.655 4.735 -14.496 1.00 70.38 485 ASN A CA 1
ATOM 3817 C C . ASN A 1 485 ? 8.493 5.623 -15.754 1.00 70.38 485 ASN A C 1
ATOM 3819 O O . ASN A 1 485 ? 8.011 6.756 -15.673 1.00 70.38 485 ASN A O 1
ATOM 3823 N N . ASP A 1 486 ? 8.838 5.081 -16.930 1.00 78.00 486 ASP A N 1
ATOM 3824 C CA . ASP A 1 486 ? 8.778 5.705 -18.256 1.00 78.00 486 ASP A CA 1
ATOM 3825 C C . ASP A 1 486 ? 9.691 6.935 -18.465 1.00 78.00 486 ASP A C 1
ATOM 3827 O O . ASP A 1 486 ? 9.604 7.580 -19.523 1.00 78.00 486 ASP A O 1
ATOM 3831 N N . ALA A 1 487 ? 10.598 7.256 -17.535 1.00 83.62 487 ALA A N 1
ATOM 3832 C CA . ALA A 1 487 ? 11.626 8.264 -17.774 1.00 83.62 487 ALA A CA 1
ATOM 3833 C C . ALA A 1 487 ? 12.789 7.681 -18.579 1.00 83.62 487 ALA A C 1
ATOM 3835 O O . ALA A 1 487 ? 12.986 6.470 -18.694 1.00 83.62 487 ALA A O 1
ATOM 3836 N N . VAL A 1 488 ? 13.494 8.570 -19.278 1.00 94.19 488 VAL A N 1
ATOM 3837 C CA . VAL A 1 488 ? 14.397 8.191 -20.366 1.00 94.19 488 VAL A CA 1
ATOM 3838 C C . VAL A 1 488 ? 15.619 9.076 -20.398 1.00 94.19 488 VAL A C 1
ATOM 3840 O O . VAL A 1 488 ? 15.522 10.275 -20.141 1.00 94.19 488 VAL A O 1
ATOM 3843 N N . ASP A 1 489 ? 16.724 8.489 -20.832 1.00 97.62 489 ASP A N 1
ATOM 3844 C CA . ASP A 1 489 ? 17.963 9.199 -21.118 1.00 97.62 489 ASP A CA 1
ATOM 3845 C C . ASP A 1 489 ? 18.631 8.637 -22.373 1.00 97.62 489 ASP A C 1
ATOM 3847 O O . ASP A 1 489 ? 18.338 7.517 -22.814 1.00 97.62 489 ASP A O 1
ATOM 3851 N N . GLU A 1 490 ? 19.478 9.452 -22.994 1.00 98.12 490 GLU A N 1
ATOM 3852 C CA . GLU A 1 490 ? 20.182 9.119 -24.227 1.00 98.12 490 GLU A CA 1
ATOM 3853 C C . GLU A 1 490 ? 21.659 9.505 -24.135 1.00 98.12 490 GLU A C 1
ATOM 3855 O O . GLU A 1 490 ? 21.996 10.641 -23.807 1.00 98.12 490 GLU A O 1
ATOM 3860 N N . ASP A 1 491 ? 22.538 8.589 -24.538 1.00 98.50 491 ASP A N 1
ATOM 3861 C CA . ASP A 1 491 ? 23.968 8.849 -24.703 1.00 98.50 491 ASP A CA 1
ATOM 3862 C C . ASP A 1 491 ? 24.428 8.453 -26.110 1.00 98.50 491 ASP A C 1
ATOM 3864 O O . ASP A 1 491 ? 23.792 7.653 -26.807 1.00 98.50 491 ASP A O 1
ATOM 3868 N N . THR A 1 492 ? 25.532 9.048 -26.563 1.00 97.94 492 THR A N 1
ATOM 3869 C CA . THR A 1 492 ? 26.051 8.846 -27.915 1.00 97.94 492 THR A CA 1
ATOM 3870 C C . THR A 1 492 ? 27.526 8.482 -27.935 1.00 97.94 492 THR A C 1
ATOM 3872 O O . THR A 1 492 ? 28.362 9.094 -27.277 1.00 97.94 492 THR A O 1
ATOM 3875 N N . ALA A 1 493 ? 27.860 7.541 -28.811 1.00 97.88 493 ALA A N 1
ATOM 3876 C CA . ALA A 1 493 ? 29.205 7.069 -29.073 1.00 97.88 493 ALA A CA 1
ATOM 3877 C C . ALA A 1 493 ? 29.601 7.335 -30.528 1.00 97.88 493 ALA A C 1
ATOM 3879 O O . ALA A 1 493 ? 28.796 7.195 -31.450 1.00 97.88 493 ALA A O 1
ATOM 3880 N N . GLN A 1 494 ? 30.873 7.651 -30.777 1.00 98.06 494 GLN A N 1
ATOM 3881 C CA . GLN A 1 494 ? 31.396 7.653 -32.145 1.00 98.06 494 GLN A CA 1
ATOM 3882 C C . GLN A 1 494 ? 31.847 6.253 -32.559 1.00 98.06 494 GLN A C 1
ATOM 3884 O O . GLN A 1 494 ? 32.573 5.584 -31.824 1.00 98.06 494 GLN A O 1
ATOM 3889 N N . CYS A 1 495 ? 31.480 5.847 -33.773 1.00 97.75 495 CYS A N 1
ATOM 3890 C CA . CYS A 1 495 ? 31.951 4.629 -34.419 1.00 97.75 495 CYS A CA 1
ATOM 3891 C C . CYS A 1 495 ? 32.666 4.956 -35.736 1.00 97.75 495 CYS A C 1
ATOM 3893 O O . CYS A 1 495 ? 32.080 5.543 -36.646 1.00 97.75 495 CYS A O 1
ATOM 3895 N N . ILE A 1 496 ? 33.940 4.573 -35.850 1.00 97.94 496 ILE A N 1
ATOM 3896 C CA . ILE A 1 496 ? 34.771 4.827 -37.033 1.00 97.94 496 ILE A CA 1
ATOM 3897 C C . ILE A 1 496 ? 34.905 3.546 -37.861 1.00 97.94 496 ILE A C 1
ATOM 3899 O O . ILE A 1 496 ? 35.522 2.574 -37.427 1.00 97.94 496 ILE A O 1
ATOM 3903 N N . VAL A 1 497 ? 34.385 3.565 -39.087 1.00 97.69 497 VAL A N 1
ATOM 3904 C CA . VAL A 1 497 ? 34.426 2.435 -40.022 1.00 97.69 497 VAL A CA 1
ATOM 3905 C C . VAL A 1 497 ? 35.399 2.742 -41.151 1.00 97.69 497 VAL A C 1
ATOM 3907 O O . VAL A 1 497 ? 35.184 3.661 -41.948 1.00 97.69 497 VAL A O 1
ATOM 3910 N N . SER A 1 498 ? 36.475 1.964 -41.224 1.00 94.88 498 SER A N 1
ATOM 3911 C CA . SER A 1 498 ? 37.550 2.133 -42.206 1.00 94.88 498 SER A CA 1
ATOM 3912 C C . SER A 1 498 ? 37.441 1.139 -43.365 1.00 94.88 498 SER A C 1
ATOM 3914 O O . SER A 1 498 ? 36.793 0.097 -43.263 1.00 94.88 498 SER A O 1
ATOM 3916 N N . ALA A 1 499 ? 38.089 1.448 -44.489 1.00 90.69 499 ALA A N 1
ATOM 3917 C CA . ALA A 1 499 ? 38.274 0.468 -45.557 1.00 90.69 499 ALA A CA 1
ATOM 3918 C C . ALA A 1 499 ? 39.195 -0.659 -45.070 1.00 90.69 499 ALA A C 1
ATOM 3920 O O . ALA A 1 499 ? 40.124 -0.400 -44.301 1.00 90.69 499 ALA A O 1
ATOM 3921 N N . ILE A 1 500 ? 38.955 -1.886 -45.535 1.00 87.06 500 ILE A N 1
ATOM 3922 C CA . ILE A 1 500 ? 39.886 -2.997 -45.314 1.00 87.06 500 ILE A CA 1
ATOM 3923 C C . ILE A 1 500 ? 41.218 -2.618 -45.989 1.00 87.06 500 ILE A C 1
ATOM 3925 O O . ILE A 1 500 ? 41.200 -2.233 -47.159 1.00 87.06 500 ILE A O 1
ATOM 3929 N N . PRO A 1 501 ? 42.363 -2.655 -45.281 1.00 85.75 501 PRO A N 1
ATOM 3930 C CA . PRO A 1 501 ? 43.647 -2.319 -45.884 1.00 85.75 501 PRO A CA 1
ATOM 3931 C C . PRO A 1 501 ? 44.021 -3.328 -46.977 1.00 85.75 501 PRO A C 1
ATOM 3933 O O . PRO A 1 501 ? 44.099 -4.519 -46.681 1.00 85.75 501 PRO A O 1
ATOM 3936 N N . ASN A 1 502 ? 44.300 -2.843 -48.191 1.00 85.94 502 ASN A N 1
ATOM 3937 C CA . ASN A 1 502 ? 44.817 -3.658 -49.296 1.00 85.94 502 ASN A CA 1
ATOM 3938 C C . ASN A 1 502 ? 46.232 -4.188 -48.987 1.00 85.94 502 ASN A C 1
ATOM 3940 O O . ASN A 1 502 ? 47.078 -3.442 -48.469 1.00 85.94 502 ASN A O 1
ATOM 3944 N N . LYS A 1 503 ? 46.524 -5.446 -49.327 1.00 88.12 503 LYS A N 1
ATOM 3945 C CA . LYS A 1 503 ? 47.865 -6.034 -49.261 1.00 88.12 503 LYS A CA 1
ATOM 3946 C C . LYS A 1 503 ? 48.479 -6.072 -50.655 1.00 88.12 503 LYS A C 1
ATOM 3948 O O . LYS A 1 503 ? 47.915 -6.592 -51.596 1.00 88.12 503 LYS A O 1
ATOM 3953 N N . ALA A 1 504 ? 49.713 -5.581 -50.768 1.00 91.00 504 ALA A N 1
ATOM 3954 C CA . ALA A 1 504 ? 50.412 -5.615 -52.046 1.00 91.00 504 ALA A CA 1
ATOM 3955 C C . ALA A 1 504 ? 50.594 -7.060 -52.564 1.00 91.00 504 ALA A C 1
ATOM 3957 O O . ALA A 1 504 ? 50.901 -7.960 -51.769 1.00 91.00 504 ALA A O 1
ATOM 3958 N N . PRO A 1 505 ? 50.536 -7.271 -53.891 1.00 95.56 505 PRO A N 1
ATOM 3959 C CA . PRO A 1 505 ? 50.722 -8.581 -54.500 1.00 95.56 505 PRO A CA 1
ATOM 3960 C C . PRO A 1 505 ? 52.138 -9.120 -54.258 1.00 95.56 505 PRO A C 1
ATOM 3962 O O . PRO A 1 505 ? 53.077 -8.397 -53.922 1.00 95.56 505 PRO A O 1
ATOM 3965 N N . ILE A 1 506 ? 52.343 -10.411 -54.492 1.00 96.38 506 ILE A N 1
ATOM 3966 C CA . ILE A 1 506 ? 53.655 -11.058 -54.442 1.00 96.38 506 ILE A CA 1
ATOM 3967 C C . ILE A 1 506 ? 54.136 -11.282 -55.878 1.00 96.38 506 ILE A C 1
ATOM 3969 O O . ILE A 1 506 ? 53.598 -12.124 -56.598 1.00 96.38 506 ILE A O 1
ATOM 3973 N N . ALA A 1 507 ? 55.172 -10.546 -56.295 1.00 96.75 507 ALA A N 1
ATOM 3974 C CA . ALA A 1 507 ? 55.839 -10.766 -57.577 1.00 96.75 507 ALA A CA 1
ATOM 3975 C C . ALA A 1 507 ? 56.711 -12.028 -57.519 1.00 96.75 507 ALA A C 1
ATOM 3977 O O . ALA A 1 507 ? 57.633 -12.115 -56.706 1.00 96.75 507 ALA A O 1
ATOM 3978 N N . ILE A 1 508 ? 56.471 -12.981 -58.419 1.00 96.62 508 ILE A N 1
ATOM 3979 C CA . ILE A 1 508 ? 57.345 -14.139 -58.627 1.00 96.62 508 ILE A CA 1
ATOM 3980 C C . ILE A 1 508 ? 57.962 -14.039 -60.017 1.00 96.62 508 ILE A C 1
ATOM 3982 O O . ILE A 1 508 ? 57.261 -13.970 -61.023 1.00 96.62 508 ILE A O 1
ATOM 3986 N N . ILE A 1 509 ? 59.295 -14.029 -60.062 1.00 95.25 509 ILE A N 1
ATOM 3987 C CA . ILE A 1 509 ? 60.082 -13.953 -61.292 1.00 95.25 509 ILE A CA 1
ATOM 3988 C C . ILE A 1 509 ? 60.860 -15.261 -61.474 1.00 95.25 509 ILE A C 1
ATOM 3990 O O . ILE A 1 509 ? 61.760 -15.579 -60.698 1.00 95.25 509 ILE A O 1
ATOM 3994 N N . ASN A 1 510 ? 60.518 -16.034 -62.505 1.00 94.69 510 ASN A N 1
ATOM 3995 C CA . ASN A 1 510 ? 60.972 -17.423 -62.676 1.00 94.69 510 ASN A CA 1
ATOM 3996 C C . ASN A 1 510 ? 62.384 -17.568 -63.275 1.00 94.69 510 ASN A C 1
ATOM 3998 O O . ASN A 1 510 ? 62.622 -18.421 -64.127 1.00 94.69 510 ASN A O 1
ATOM 4002 N N . GLY A 1 511 ? 63.316 -16.714 -62.849 1.00 90.25 511 GLY A N 1
ATOM 4003 C CA . GLY A 1 511 ? 64.729 -16.831 -63.206 1.00 90.25 511 GLY A CA 1
ATOM 4004 C C . GLY A 1 511 ? 65.543 -17.663 -62.201 1.00 90.25 511 GLY A C 1
ATOM 4005 O O . GLY A 1 511 ? 64.987 -18.228 -61.259 1.00 90.25 511 GLY A O 1
ATOM 4006 N N . PRO A 1 512 ? 66.878 -17.699 -62.338 1.00 94.38 512 PRO A N 1
ATOM 4007 C CA . PRO A 1 512 ? 67.655 -16.991 -63.352 1.00 94.38 512 PRO A CA 1
ATOM 4008 C C . PRO A 1 512 ? 67.385 -17.517 -64.764 1.00 94.38 512 PRO A C 1
ATOM 4010 O O . PRO A 1 512 ? 67.094 -18.694 -64.960 1.00 94.38 512 PRO A O 1
ATOM 4013 N N . TYR A 1 513 ? 67.501 -16.631 -65.748 1.00 95.44 513 TYR A N 1
ATOM 4014 C CA . TYR A 1 513 ? 67.325 -16.947 -67.163 1.00 95.44 513 TYR A CA 1
ATOM 4015 C C . TYR A 1 513 ? 68.679 -17.061 -67.869 1.00 95.44 513 TYR A C 1
ATOM 4017 O O . TYR A 1 513 ? 69.696 -16.519 -67.424 1.00 95.44 513 TYR A O 1
ATOM 4025 N N . SER A 1 514 ? 68.701 -17.757 -69.000 1.00 94.31 514 SER A N 1
ATOM 4026 C CA . SER A 1 514 ? 69.867 -17.775 -69.879 1.00 94.31 514 SER A CA 1
ATOM 4027 C C . SER A 1 514 ? 69.470 -18.028 -71.327 1.00 94.31 514 SER A C 1
ATOM 4029 O O . SER A 1 514 ? 68.431 -18.635 -71.581 1.00 94.31 514 SER A O 1
ATOM 4031 N N . GLY A 1 515 ? 70.293 -17.562 -72.261 1.00 93.81 515 GLY A N 1
ATOM 4032 C CA . GLY A 1 515 ? 70.088 -17.758 -73.693 1.00 93.81 515 GLY A CA 1
ATOM 4033 C C . GLY A 1 515 ? 71.278 -17.272 -74.511 1.00 93.81 515 GLY A C 1
ATOM 4034 O O . GLY A 1 515 ? 72.352 -17.009 -73.964 1.00 93.81 515 GLY A O 1
ATOM 4035 N N . TYR A 1 516 ? 71.090 -17.146 -75.820 1.00 92.94 516 TYR A N 1
ATOM 4036 C CA . TYR A 1 516 ? 72.133 -16.722 -76.751 1.00 92.94 516 TYR A CA 1
ATOM 4037 C C . TYR A 1 516 ? 71.819 -15.358 -77.366 1.00 92.94 516 TYR A C 1
ATOM 4039 O O . TYR A 1 516 ? 70.658 -14.965 -77.491 1.00 92.94 516 TYR A O 1
ATOM 4047 N N . ALA A 1 517 ? 72.862 -14.619 -77.746 1.00 93.00 517 ALA A N 1
ATOM 4048 C CA . ALA A 1 517 ? 72.699 -13.312 -78.371 1.00 93.00 517 ALA A CA 1
ATOM 4049 C C . ALA A 1 517 ? 71.913 -13.416 -79.695 1.00 93.00 517 ALA A C 1
ATOM 4051 O O . ALA A 1 517 ? 72.219 -14.259 -80.537 1.00 93.00 517 ALA A O 1
ATOM 4052 N N . ASN A 1 518 ? 70.960 -12.504 -79.904 1.00 91.12 518 ASN A N 1
ATOM 4053 C CA . ASN A 1 518 ? 70.025 -12.440 -81.039 1.00 91.12 518 ASN A CA 1
ATOM 4054 C C . ASN A 1 518 ? 68.949 -13.549 -81.094 1.00 91.12 518 ASN A C 1
ATOM 4056 O O . ASN A 1 518 ? 68.255 -13.661 -82.105 1.00 91.12 518 ASN A O 1
ATOM 4060 N N . GLU A 1 519 ? 68.755 -14.320 -80.018 1.00 93.31 519 GLU A N 1
ATOM 4061 C CA . GLU A 1 519 ? 67.647 -15.277 -79.882 1.00 93.31 519 GLU A CA 1
ATOM 4062 C C . GLU A 1 519 ? 66.610 -14.814 -78.836 1.00 93.31 519 GLU A C 1
ATOM 4064 O O . GLU A 1 519 ? 66.977 -14.180 -77.843 1.00 93.31 519 GLU A O 1
ATOM 4069 N N . PRO A 1 520 ? 65.306 -15.100 -79.033 1.00 93.88 520 PRO A N 1
ATOM 4070 C CA . PRO A 1 520 ? 64.267 -14.729 -78.076 1.00 93.88 520 PRO A CA 1
ATOM 4071 C C . PRO A 1 520 ? 64.299 -15.619 -76.830 1.00 93.88 520 PRO A C 1
ATOM 4073 O O . PRO A 1 520 ? 64.205 -16.842 -76.920 1.00 93.88 520 PRO A O 1
ATOM 4076 N N . ILE A 1 521 ? 64.345 -14.995 -75.655 1.00 95.31 521 ILE A N 1
ATOM 4077 C CA . ILE A 1 521 ? 64.245 -15.653 -74.348 1.00 95.31 521 ILE A CA 1
ATOM 4078 C C . ILE A 1 521 ? 62.843 -15.430 -73.790 1.00 95.31 521 ILE A C 1
ATOM 4080 O O . ILE A 1 521 ? 62.338 -14.311 -73.829 1.00 95.31 521 ILE A O 1
ATOM 4084 N N . SER A 1 522 ? 62.223 -16.491 -73.269 1.00 95.88 522 SER A N 1
ATOM 4085 C CA . SER A 1 522 ? 60.911 -16.432 -72.618 1.00 95.88 522 SER A CA 1
ATOM 4086 C C . SER A 1 522 ? 61.060 -16.134 -71.126 1.00 95.88 522 SER A C 1
ATOM 4088 O O . SER A 1 522 ? 61.747 -16.857 -70.409 1.00 95.88 522 SER A O 1
ATOM 4090 N N . PHE A 1 523 ? 60.348 -15.119 -70.653 1.00 96.38 523 PHE A N 1
ATOM 4091 C CA . PHE A 1 523 ? 60.271 -14.683 -69.263 1.00 96.38 523 PHE A CA 1
ATOM 4092 C C . PHE A 1 523 ? 58.859 -14.922 -68.742 1.00 96.38 523 PHE A C 1
ATOM 4094 O O . PHE A 1 523 ? 57.889 -14.651 -69.447 1.00 96.38 523 PHE A O 1
ATOM 4101 N N . SER A 1 524 ? 58.735 -15.447 -67.524 1.00 95.00 524 SER A N 1
ATOM 4102 C CA . SER A 1 524 ? 57.448 -15.838 -66.946 1.00 95.00 524 SER A CA 1
ATOM 4103 C C . SER A 1 524 ? 57.270 -15.277 -65.539 1.00 95.00 524 SER A C 1
ATOM 4105 O O . SER A 1 524 ? 58.174 -15.386 -64.704 1.00 95.00 524 SER A O 1
ATOM 4107 N N . SER A 1 525 ? 56.080 -14.730 -65.275 1.00 95.69 525 SER A N 1
ATOM 4108 C CA . SER A 1 525 ? 55.622 -14.312 -63.945 1.00 95.69 525 SER A CA 1
ATOM 4109 C C . SER A 1 525 ? 54.801 -15.388 -63.220 1.00 95.69 525 SER A C 1
ATOM 4111 O O . SER A 1 525 ? 54.165 -15.096 -62.201 1.00 95.69 525 SER A O 1
ATOM 4113 N N . ALA A 1 526 ? 54.762 -16.622 -63.748 1.00 95.25 526 ALA A N 1
ATOM 4114 C CA . ALA A 1 526 ? 53.899 -17.683 -63.237 1.00 95.25 526 ALA A CA 1
ATOM 4115 C C . ALA A 1 526 ? 54.125 -17.915 -61.736 1.00 95.25 526 ALA A C 1
ATOM 4117 O O . ALA A 1 526 ? 55.260 -18.089 -61.295 1.00 95.25 526 ALA A O 1
ATOM 4118 N N . GLY A 1 527 ? 53.031 -17.924 -60.973 1.00 93.44 527 GLY A N 1
ATOM 4119 C CA . GLY A 1 527 ? 53.044 -18.014 -59.512 1.00 93.44 527 GLY A CA 1
ATOM 4120 C C . GLY A 1 527 ? 52.908 -16.670 -58.792 1.00 93.44 527 GLY A C 1
ATOM 4121 O O . GLY A 1 527 ? 52.648 -16.675 -57.593 1.00 93.44 527 GLY A O 1
ATOM 4122 N N . SER A 1 528 ? 53.028 -15.535 -59.493 1.00 96.88 528 SER A N 1
ATOM 4123 C CA . SER A 1 528 ? 52.674 -14.235 -58.910 1.00 96.88 528 SER A CA 1
ATOM 4124 C C . SER A 1 528 ? 51.207 -14.244 -58.487 1.00 96.88 528 SER A C 1
ATOM 4126 O O . SER A 1 528 ? 50.347 -14.675 -59.258 1.00 96.88 528 SER A O 1
ATOM 4128 N N . ILE A 1 529 ? 50.931 -13.784 -57.272 1.00 96.44 529 ILE A N 1
ATOM 4129 C CA . ILE A 1 529 ? 49.611 -13.881 -56.648 1.00 96.44 529 ILE A CA 1
ATOM 4130 C C . ILE A 1 529 ? 49.304 -12.621 -55.854 1.00 96.44 529 ILE A C 1
ATOM 4132 O O . ILE A 1 529 ? 50.204 -12.009 -55.283 1.00 96.44 529 ILE A O 1
ATOM 4136 N N . ASP A 1 530 ? 48.028 -12.285 -55.796 1.00 94.44 530 ASP A N 1
ATOM 4137 C CA . ASP A 1 530 ? 47.478 -11.346 -54.839 1.00 94.44 530 ASP A CA 1
ATOM 4138 C C . ASP A 1 530 ? 46.560 -12.109 -53.865 1.00 94.44 530 ASP A C 1
ATOM 4140 O O . ASP A 1 530 ? 45.852 -13.029 -54.276 1.00 94.44 530 ASP A O 1
ATOM 4144 N N . GLN A 1 531 ? 46.674 -11.837 -52.563 1.00 92.00 531 GLN A N 1
ATOM 4145 C CA . GLN A 1 531 ? 46.025 -12.636 -51.514 1.00 92.00 531 GLN A CA 1
ATOM 4146 C C . GLN A 1 531 ? 44.618 -12.148 -51.168 1.00 92.00 531 GLN A C 1
ATOM 4148 O O . GLN A 1 531 ? 43.807 -12.944 -50.692 1.00 92.00 531 GLN A O 1
ATOM 4153 N N . ASP A 1 532 ? 44.351 -10.864 -51.366 1.00 87.06 532 ASP A N 1
ATOM 4154 C CA . ASP A 1 532 ? 43.081 -10.183 -51.113 1.00 87.06 532 ASP A CA 1
ATOM 4155 C C . ASP A 1 532 ? 42.475 -9.561 -52.378 1.00 87.06 532 ASP A C 1
ATOM 4157 O O . ASP A 1 532 ? 41.344 -9.080 -52.318 1.00 87.06 532 ASP A O 1
ATOM 4161 N N . GLY A 1 533 ? 43.159 -9.681 -53.519 1.00 90.00 533 GLY A N 1
ATOM 4162 C CA . GLY A 1 533 ? 42.699 -9.155 -54.799 1.00 90.00 533 GLY A CA 1
ATOM 4163 C C . GLY A 1 533 ? 43.160 -9.939 -56.032 1.00 90.00 533 GLY A C 1
ATOM 4164 O O . GLY A 1 533 ? 43.247 -11.175 -56.051 1.00 90.00 533 GLY A O 1
ATOM 4165 N N . THR A 1 534 ? 43.411 -9.204 -57.110 1.00 93.00 534 THR A N 1
ATOM 4166 C CA . THR A 1 534 ? 43.755 -9.673 -58.449 1.00 93.00 534 THR A CA 1
ATOM 4167 C C . THR A 1 534 ? 44.852 -8.811 -59.082 1.00 93.00 534 THR A C 1
ATOM 4169 O O . THR A 1 534 ? 44.757 -7.597 -59.217 1.00 93.00 534 THR A O 1
ATOM 4172 N N . ILE A 1 535 ? 45.901 -9.450 -59.606 1.00 95.88 535 ILE A N 1
ATOM 4173 C CA . ILE A 1 535 ? 46.962 -8.730 -60.326 1.00 95.88 535 ILE A CA 1
ATOM 4174 C C . ILE A 1 535 ? 46.414 -8.177 -61.652 1.00 95.88 535 ILE A C 1
ATOM 4176 O O . ILE A 1 535 ? 45.954 -8.937 -62.505 1.00 95.88 535 ILE A O 1
ATOM 4180 N N . THR A 1 536 ? 46.518 -6.862 -61.853 1.00 96.56 536 THR A N 1
ATOM 4181 C CA . THR A 1 536 ? 46.049 -6.159 -63.058 1.00 96.56 536 THR A CA 1
ATOM 4182 C C . THR A 1 536 ? 47.163 -5.796 -64.040 1.00 96.56 536 THR A C 1
ATOM 4184 O O . THR A 1 536 ? 46.885 -5.572 -65.219 1.00 96.56 536 THR A O 1
ATOM 4187 N N . GLU A 1 537 ? 48.427 -5.764 -63.603 1.00 97.56 537 GLU A N 1
ATOM 4188 C CA . GLU A 1 537 ? 49.568 -5.429 -64.462 1.00 97.56 537 GLU A CA 1
ATOM 4189 C C . GLU A 1 537 ? 50.815 -6.261 -64.134 1.00 97.56 537 GLU A C 1
ATOM 4191 O O . GLU A 1 537 ? 51.169 -6.453 -62.971 1.00 97.56 537 GLU A O 1
ATOM 4196 N N . TYR A 1 538 ? 51.523 -6.683 -65.185 1.00 97.62 538 TYR A N 1
ATOM 4197 C CA . TYR A 1 538 ? 52.855 -7.285 -65.126 1.00 97.62 538 TYR A CA 1
ATOM 4198 C C . TYR A 1 538 ? 53.793 -6.454 -65.996 1.00 97.62 538 TYR A C 1
ATOM 4200 O O . TYR A 1 538 ? 53.637 -6.433 -67.218 1.00 97.62 538 TYR A O 1
ATOM 4208 N N . ARG A 1 539 ? 54.753 -5.764 -65.380 1.00 97.44 539 ARG A N 1
ATOM 4209 C CA . ARG A 1 539 ? 55.674 -4.837 -66.042 1.00 97.44 539 ARG A CA 1
ATOM 4210 C C . ARG A 1 539 ? 57.119 -5.307 -65.905 1.00 97.44 539 ARG A C 1
ATOM 4212 O O . ARG A 1 539 ? 57.663 -5.363 -64.804 1.00 97.44 539 ARG A O 1
ATOM 4219 N N . TRP A 1 540 ? 57.746 -5.595 -67.034 1.00 96.88 540 TRP A N 1
ATOM 4220 C CA . TRP A 1 540 ? 59.097 -6.127 -67.150 1.00 96.88 540 TRP A CA 1
ATOM 4221 C C . TRP A 1 540 ? 60.096 -5.060 -67.589 1.00 96.88 540 TRP A C 1
ATOM 4223 O O . TRP A 1 540 ? 59.841 -4.326 -68.545 1.00 96.88 540 TRP A O 1
ATOM 4233 N N . ASN A 1 541 ? 61.266 -5.044 -66.952 1.00 95.88 541 ASN A N 1
ATOM 4234 C CA . ASN A 1 541 ? 62.438 -4.307 -67.410 1.00 95.88 541 ASN A CA 1
ATOM 4235 C C . ASN A 1 541 ? 63.616 -5.269 -67.582 1.00 95.88 541 ASN A C 1
ATOM 4237 O O . ASN A 1 541 ? 63.983 -5.992 -66.657 1.00 95.88 541 ASN A O 1
ATOM 4241 N N . PHE A 1 542 ? 64.219 -5.270 -68.768 1.00 95.31 542 PHE A N 1
ATOM 4242 C CA . PHE A 1 542 ? 65.250 -6.238 -69.145 1.00 95.31 542 PHE A CA 1
ATOM 4243 C C . PHE A 1 542 ? 66.689 -5.749 -68.904 1.00 95.31 542 PHE A C 1
ATOM 4245 O O . PHE A 1 542 ? 67.638 -6.450 -69.253 1.00 95.31 542 PHE A O 1
ATOM 4252 N N . GLY A 1 543 ? 66.873 -4.580 -68.278 1.00 90.56 543 GLY A N 1
ATOM 4253 C CA . GLY A 1 543 ? 68.171 -4.135 -67.760 1.00 90.56 543 GLY A CA 1
ATOM 4254 C C . GLY A 1 543 ? 69.107 -3.461 -68.770 1.00 90.56 543 GLY A C 1
ATOM 4255 O O . GLY A 1 543 ? 70.262 -3.206 -68.435 1.00 90.56 543 GLY A O 1
ATOM 4256 N N . GLU A 1 544 ? 68.639 -3.146 -69.982 1.00 88.06 544 GLU A N 1
ATOM 4257 C CA . GLU A 1 544 ? 69.441 -2.488 -71.034 1.00 88.06 544 GLU A CA 1
ATOM 4258 C C . GLU A 1 544 ? 69.094 -1.007 -71.284 1.00 88.06 544 GLU A C 1
ATOM 4260 O O . GLU A 1 544 ? 69.573 -0.399 -72.238 1.00 88.06 544 GLU A O 1
ATOM 4265 N N . GLY A 1 545 ? 68.289 -0.394 -70.409 1.00 76.62 545 GLY A N 1
ATOM 4266 C CA . GLY A 1 545 ? 67.914 1.024 -70.520 1.00 76.62 545 GLY A CA 1
ATOM 4267 C C . GLY A 1 545 ? 66.847 1.331 -71.583 1.00 76.62 545 GLY A C 1
ATOM 4268 O O . GLY A 1 545 ? 66.693 2.492 -71.957 1.00 76.62 545 GLY A O 1
ATOM 4269 N N . GLY A 1 546 ? 66.129 0.308 -72.063 1.00 76.94 546 GLY A N 1
ATOM 4270 C CA . GLY A 1 546 ? 64.978 0.419 -72.969 1.00 76.94 546 GLY A CA 1
ATOM 4271 C C . GLY A 1 546 ? 63.638 0.696 -72.267 1.00 76.94 546 GLY A C 1
ATOM 4272 O O . GLY A 1 546 ? 63.586 0.945 -71.063 1.00 76.94 546 GLY A O 1
ATOM 4273 N N . THR A 1 547 ? 62.544 0.667 -73.038 1.00 85.81 547 THR A N 1
ATOM 4274 C CA . THR A 1 547 ? 61.163 0.822 -72.539 1.00 85.81 547 THR A CA 1
ATOM 4275 C C . THR A 1 547 ? 60.689 -0.410 -71.773 1.00 85.81 547 THR A C 1
ATOM 4277 O O . THR A 1 547 ? 61.065 -1.524 -72.121 1.00 85.81 547 THR A O 1
ATOM 4280 N N . ASP A 1 548 ? 59.814 -0.223 -70.784 1.00 92.25 548 ASP A N 1
ATOM 4281 C CA . ASP A 1 548 ? 59.185 -1.339 -70.072 1.00 92.25 548 ASP A CA 1
ATOM 4282 C C . ASP A 1 548 ? 58.236 -2.143 -70.979 1.00 92.25 548 ASP A C 1
ATOM 4284 O O . ASP A 1 548 ? 57.626 -1.614 -71.914 1.00 92.25 548 ASP A O 1
ATOM 4288 N N . HIS A 1 549 ? 58.085 -3.428 -70.666 1.00 93.31 549 HIS A N 1
ATOM 4289 C CA . HIS A 1 549 ? 57.274 -4.385 -71.416 1.00 93.31 549 HIS A CA 1
ATOM 4290 C C . HIS A 1 549 ? 56.133 -4.933 -70.550 1.00 93.31 549 HIS A C 1
ATOM 4292 O O . HIS A 1 549 ? 56.346 -5.238 -69.383 1.00 93.31 549 HIS A O 1
ATOM 4298 N N . TYR A 1 550 ? 54.939 -5.128 -71.120 1.00 95.31 550 TYR A N 1
ATOM 4299 C CA . TYR A 1 550 ? 53.738 -5.514 -70.361 1.00 95.31 550 TYR A CA 1
ATOM 4300 C C . TYR A 1 550 ? 53.187 -6.880 -70.786 1.00 95.31 550 TYR A C 1
ATOM 4302 O O . TYR A 1 550 ? 53.065 -7.132 -71.984 1.00 95.31 550 TYR A O 1
ATOM 4310 N N . GLY A 1 551 ? 52.852 -7.734 -69.816 1.00 94.00 551 GLY A N 1
ATOM 4311 C CA . GLY A 1 551 ? 52.338 -9.096 -70.029 1.00 94.00 551 GLY A CA 1
ATOM 4312 C C . GLY A 1 551 ? 52.835 -10.083 -68.968 1.00 94.00 551 GLY A C 1
ATOM 4313 O O . GLY A 1 551 ? 53.914 -9.902 -68.406 1.00 94.00 551 GLY A O 1
ATOM 4314 N N . ASP A 1 552 ? 52.059 -11.123 -68.673 1.00 90.38 552 ASP A N 1
ATOM 4315 C CA . ASP A 1 552 ? 52.405 -12.191 -67.719 1.00 90.38 552 ASP A CA 1
ATOM 4316 C C . ASP A 1 552 ? 53.527 -13.117 -68.239 1.00 90.38 552 ASP A C 1
ATOM 4318 O O . ASP A 1 552 ? 54.379 -13.591 -67.480 1.00 90.38 552 ASP A O 1
ATOM 4322 N N . VAL A 1 553 ? 53.593 -13.309 -69.557 1.00 93.31 553 VAL A N 1
ATOM 4323 C CA . VAL A 1 553 ? 54.711 -13.954 -70.256 1.00 93.31 553 VAL A CA 1
ATOM 4324 C C . VAL A 1 553 ? 55.259 -13.009 -71.314 1.00 93.31 553 VAL A C 1
ATOM 4326 O O . VAL A 1 553 ? 54.500 -12.518 -72.141 1.00 93.31 553 VAL A O 1
ATOM 4329 N N . GLN A 1 554 ? 56.576 -12.791 -71.321 1.00 95.75 554 GLN A N 1
ATOM 4330 C CA . GLN A 1 554 ? 57.243 -11.917 -72.290 1.00 95.75 554 GLN A CA 1
ATOM 4331 C C . GLN A 1 554 ? 58.407 -12.594 -73.001 1.00 95.75 554 GLN A C 1
ATOM 4333 O O . GLN A 1 554 ? 59.074 -13.458 -72.442 1.00 95.75 554 GLN A O 1
ATOM 4338 N N . TYR A 1 555 ? 58.675 -12.158 -74.232 1.00 94.38 555 TYR A N 1
ATOM 4339 C CA . TYR A 1 555 ? 59.837 -12.579 -75.010 1.00 94.38 555 TYR A CA 1
ATOM 4340 C C . TYR A 1 555 ? 60.759 -11.389 -75.255 1.00 94.38 555 TYR A C 1
ATOM 4342 O O . TYR A 1 555 ? 60.297 -10.336 -75.696 1.00 94.38 555 TYR A O 1
ATOM 4350 N N . PHE A 1 556 ? 62.053 -11.561 -74.995 1.00 94.50 556 PHE A N 1
ATOM 4351 C CA . PHE A 1 556 ? 63.047 -10.507 -75.191 1.00 94.50 556 PHE A CA 1
ATOM 4352 C C . PHE A 1 556 ? 64.319 -11.034 -75.848 1.00 94.50 556 PHE A C 1
ATOM 4354 O O . PHE A 1 556 ? 64.731 -12.163 -75.585 1.00 94.50 556 PHE A O 1
ATOM 4361 N N . ILE A 1 557 ? 64.930 -10.218 -76.707 1.00 93.94 557 ILE A N 1
ATOM 4362 C CA . ILE A 1 557 ? 66.140 -10.555 -77.461 1.00 93.94 557 ILE A CA 1
ATOM 4363 C C . ILE A 1 557 ? 67.256 -9.616 -77.011 1.00 93.94 557 ILE A C 1
ATOM 4365 O O . ILE A 1 557 ? 67.114 -8.404 -77.125 1.00 93.94 557 ILE A O 1
ATOM 4369 N N . TYR A 1 558 ? 68.379 -10.176 -76.563 1.00 93.56 558 TYR A N 1
ATOM 4370 C CA . TYR A 1 558 ? 69.584 -9.406 -76.253 1.00 93.56 558 TYR A CA 1
ATOM 4371 C C . TYR A 1 558 ? 70.585 -9.491 -77.405 1.00 93.56 558 TYR A C 1
ATOM 4373 O O . TYR A 1 558 ? 70.952 -10.584 -77.831 1.00 93.56 558 TYR A O 1
ATOM 4381 N N . GLU A 1 559 ? 71.073 -8.352 -77.896 1.00 92.38 559 GLU A N 1
ATOM 4382 C CA . GLU A 1 559 ? 72.031 -8.308 -79.017 1.00 92.38 559 GLU A CA 1
ATOM 4383 C C . GLU A 1 559 ? 73.490 -8.533 -78.584 1.00 92.38 559 GLU A C 1
ATOM 4385 O O . GLU A 1 559 ? 74.349 -8.868 -79.402 1.00 92.38 559 GLU A O 1
ATOM 4390 N N . ARG A 1 560 ? 73.799 -8.326 -77.296 1.00 91.50 560 ARG A N 1
ATOM 4391 C CA . ARG A 1 560 ? 75.161 -8.402 -76.750 1.00 91.50 560 ARG A CA 1
ATOM 4392 C C . ARG A 1 560 ? 75.236 -9.446 -75.645 1.00 91.50 560 ARG A C 1
ATOM 4394 O O . ARG A 1 560 ? 74.303 -9.629 -74.871 1.00 91.50 560 ARG A O 1
ATOM 4401 N N . VAL A 1 561 ? 76.382 -10.110 -75.565 1.00 93.25 561 VAL A N 1
ATOM 4402 C CA . VAL A 1 561 ? 76.675 -11.030 -74.466 1.00 93.25 561 VAL A CA 1
ATOM 4403 C C . VAL A 1 561 ? 76.911 -10.277 -73.167 1.00 93.25 561 VAL A C 1
ATOM 4405 O O . VAL A 1 561 ? 77.464 -9.174 -73.162 1.00 93.25 561 VAL A O 1
ATOM 4408 N N . GLY A 1 562 ? 76.509 -10.887 -72.059 1.00 93.44 562 GLY A N 1
ATOM 4409 C CA . GLY A 1 562 ? 76.589 -10.275 -70.741 1.00 93.44 562 GLY A CA 1
ATOM 4410 C C . GLY A 1 562 ? 75.554 -10.836 -69.777 1.00 93.44 562 GLY A C 1
ATOM 4411 O O . GLY A 1 562 ? 74.739 -11.685 -70.133 1.00 93.44 562 GLY A O 1
ATOM 4412 N N . THR A 1 563 ? 75.596 -10.351 -68.540 1.00 95.12 563 THR A N 1
ATOM 4413 C CA . THR A 1 563 ? 74.585 -10.655 -67.527 1.00 95.12 563 THR A CA 1
ATOM 4414 C C . THR A 1 563 ? 73.757 -9.404 -67.280 1.00 95.12 563 THR A C 1
ATOM 4416 O O . THR A 1 563 ? 74.297 -8.361 -66.913 1.00 95.12 563 THR A O 1
ATOM 4419 N N . TYR A 1 564 ? 72.450 -9.528 -67.472 1.00 95.06 564 TYR A N 1
ATOM 4420 C CA . TYR A 1 564 ? 71.471 -8.462 -67.315 1.00 95.06 564 TYR A CA 1
ATOM 4421 C C . TYR A 1 564 ? 70.632 -8.702 -66.062 1.00 95.06 564 TYR A C 1
ATOM 4423 O O . TYR A 1 564 ? 70.278 -9.842 -65.758 1.00 95.06 564 TYR A O 1
ATOM 4431 N N . THR A 1 565 ? 70.301 -7.636 -65.334 1.00 95.88 565 THR A N 1
ATOM 4432 C CA . THR A 1 565 ? 69.324 -7.703 -64.240 1.00 95.88 565 THR A CA 1
ATOM 4433 C C . THR A 1 565 ? 67.938 -7.478 -64.820 1.00 95.88 565 THR A C 1
ATOM 4435 O O . THR A 1 565 ? 67.649 -6.391 -65.316 1.00 95.88 565 THR A O 1
ATOM 4438 N N . VAL A 1 566 ? 67.091 -8.497 -64.738 1.00 96.69 566 VAL A N 1
ATOM 4439 C CA . VAL A 1 566 ? 65.693 -8.440 -65.165 1.00 96.69 566 VAL A CA 1
ATOM 4440 C C . VAL A 1 566 ? 64.828 -8.169 -63.948 1.00 96.69 566 VAL A C 1
ATOM 4442 O O . VAL A 1 566 ? 64.974 -8.853 -62.933 1.00 96.69 566 VAL A O 1
ATOM 4445 N N . THR A 1 567 ? 63.927 -7.196 -64.042 1.00 96.62 567 THR A N 1
ATOM 4446 C CA . THR A 1 567 ? 62.957 -6.890 -62.989 1.00 96.62 567 THR A CA 1
ATOM 4447 C C . THR A 1 567 ? 61.533 -7.096 -63.491 1.00 96.62 567 THR A C 1
ATOM 4449 O O . THR A 1 567 ? 61.218 -6.831 -64.650 1.00 96.62 567 THR A O 1
ATOM 4452 N N . LEU A 1 568 ? 60.676 -7.585 -62.602 1.00 97.44 568 LEU A N 1
ATOM 4453 C CA . LEU A 1 568 ? 59.237 -7.703 -62.774 1.00 97.44 568 LEU A CA 1
ATOM 4454 C C . LEU A 1 568 ? 58.579 -6.871 -61.675 1.00 97.44 568 LEU A C 1
ATOM 4456 O O . LEU A 1 568 ? 58.767 -7.155 -60.495 1.00 97.44 568 LEU A O 1
ATOM 4460 N N . THR A 1 569 ? 57.810 -5.858 -62.063 1.00 97.12 569 THR A N 1
ATOM 4461 C CA . THR A 1 569 ? 56.857 -5.176 -61.184 1.00 97.12 569 THR A CA 1
ATOM 4462 C C . THR A 1 569 ? 55.471 -5.751 -61.451 1.00 97.12 569 THR A C 1
ATOM 4464 O O . THR A 1 569 ? 55.031 -5.734 -62.598 1.00 97.12 569 THR A O 1
ATOM 4467 N N . VAL A 1 570 ? 54.779 -6.240 -60.428 1.00 97.31 570 VAL A N 1
ATOM 4468 C CA . VAL A 1 570 ? 53.356 -6.602 -60.522 1.00 97.31 570 VAL A CA 1
ATOM 4469 C C . VAL A 1 570 ? 52.519 -5.573 -59.770 1.00 97.31 570 VAL A C 1
ATOM 4471 O O . VAL A 1 570 ? 52.996 -5.027 -58.772 1.00 97.31 570 VAL A O 1
ATOM 4474 N N . LYS A 1 571 ? 51.309 -5.292 -60.254 1.00 96.56 571 LYS A N 1
ATOM 4475 C CA . LYS A 1 571 ? 50.368 -4.330 -59.664 1.00 96.56 571 LYS A CA 1
ATOM 4476 C C . LYS A 1 571 ? 48.988 -4.965 -59.518 1.00 96.56 571 LYS A C 1
ATOM 4478 O O . LYS A 1 571 ? 48.548 -5.619 -60.460 1.00 96.56 571 LYS A O 1
ATOM 4483 N N . ASP A 1 572 ? 48.329 -4.763 -58.388 1.00 96.19 572 ASP A N 1
ATOM 4484 C CA . ASP A 1 572 ? 46.954 -5.221 -58.137 1.00 96.19 572 ASP A CA 1
ATOM 4485 C C . ASP A 1 572 ? 45.888 -4.230 -58.658 1.00 96.19 572 ASP A C 1
ATOM 4487 O O . ASP A 1 572 ? 46.205 -3.237 -59.328 1.00 96.19 572 ASP A O 1
ATOM 4491 N N . GLU A 1 573 ? 44.610 -4.523 -58.430 1.00 91.44 573 GLU A N 1
ATOM 4492 C CA . GLU A 1 573 ? 43.465 -3.684 -58.802 1.00 91.44 573 GLU A CA 1
ATOM 4493 C C . GLU A 1 573 ? 43.346 -2.395 -57.983 1.00 91.44 573 GLU A C 1
ATOM 4495 O O . GLU A 1 573 ? 42.889 -1.380 -58.518 1.00 91.44 573 GLU A O 1
ATOM 4500 N N . ASP A 1 574 ? 43.815 -2.407 -56.736 1.00 88.56 574 ASP A N 1
ATOM 4501 C CA . ASP A 1 574 ? 43.807 -1.262 -55.817 1.00 88.56 574 ASP A CA 1
ATOM 4502 C C . ASP A 1 574 ? 45.055 -0.369 -55.972 1.00 88.56 574 ASP A C 1
ATOM 4504 O O . ASP A 1 574 ? 45.182 0.706 -55.377 1.00 88.56 574 ASP A O 1
ATOM 4508 N N . GLY A 1 575 ? 45.967 -0.774 -56.851 1.00 90.31 575 GLY A N 1
ATOM 4509 C CA . 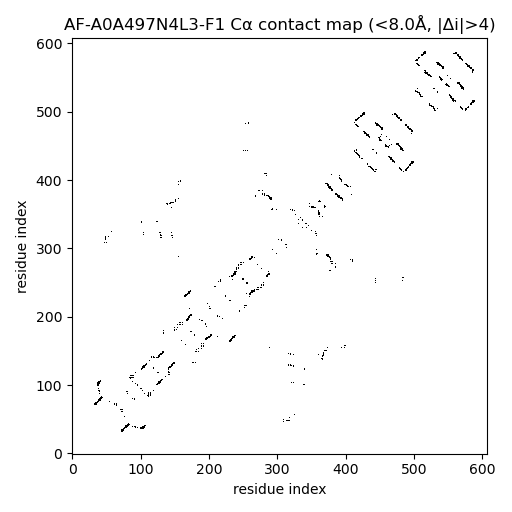GLY A 1 575 ? 47.128 -0.042 -57.312 1.00 90.31 575 GLY A CA 1
ATOM 4510 C C . GLY A 1 575 ? 48.417 -0.241 -56.521 1.00 90.31 575 GLY A C 1
ATOM 4511 O O . GLY A 1 575 ? 49.396 0.446 -56.841 1.00 90.31 575 GLY A O 1
ATOM 4512 N N . ALA A 1 576 ? 48.465 -1.151 -55.546 1.00 93.06 576 ALA A N 1
ATOM 4513 C CA . ALA A 1 576 ? 49.707 -1.491 -54.866 1.00 93.06 576 ALA A CA 1
ATOM 4514 C C . ALA A 1 576 ? 50.601 -2.358 -55.762 1.00 93.06 576 ALA A C 1
ATOM 4516 O O . ALA A 1 576 ? 50.151 -3.064 -56.663 1.00 93.06 576 ALA A O 1
ATOM 4517 N N . THR A 1 577 ? 51.915 -2.251 -55.554 1.00 95.56 577 THR A N 1
ATOM 4518 C CA . THR A 1 577 ? 52.913 -2.876 -56.429 1.00 95.56 577 THR A CA 1
ATOM 4519 C C . THR A 1 577 ? 53.949 -3.655 -55.647 1.00 95.56 577 THR A C 1
ATOM 4521 O O . THR A 1 577 ? 54.370 -3.225 -54.574 1.00 95.56 577 THR A O 1
ATOM 4524 N N . SER A 1 578 ? 54.462 -4.720 -56.254 1.00 97.00 578 SER A N 1
ATOM 4525 C CA . SER A 1 578 ? 55.589 -5.497 -55.742 1.00 97.00 578 SER A CA 1
ATOM 4526 C C . SER A 1 578 ? 56.607 -5.762 -56.840 1.00 97.00 578 SER A C 1
ATOM 4528 O O . SER A 1 578 ? 56.248 -5.865 -58.012 1.00 97.00 578 SER A O 1
ATOM 4530 N N . LEU A 1 579 ? 57.886 -5.827 -56.471 1.00 96.44 579 LEU A N 1
ATOM 4531 C CA . LEU A 1 579 ? 58.999 -5.960 -57.405 1.00 96.44 579 LEU A CA 1
ATOM 4532 C C . LEU A 1 579 ? 59.837 -7.189 -57.070 1.00 96.44 579 LEU A C 1
ATOM 4534 O O . LEU A 1 579 ? 60.286 -7.357 -55.938 1.00 96.44 579 LEU A O 1
ATOM 4538 N N . ALA A 1 580 ? 60.112 -7.997 -58.087 1.00 96.88 580 ALA A N 1
ATOM 4539 C CA . ALA A 1 580 ? 61.070 -9.088 -58.029 1.00 96.88 580 ALA A CA 1
ATOM 4540 C C . ALA A 1 580 ? 62.147 -8.897 -59.104 1.00 96.88 580 ALA A C 1
ATOM 4542 O O . ALA A 1 580 ? 61.876 -8.367 -60.181 1.00 96.88 580 ALA A O 1
ATOM 4543 N N . SER A 1 581 ? 63.369 -9.345 -58.820 1.00 95.94 581 SER A N 1
ATOM 4544 C CA . SER A 1 581 ? 64.505 -9.222 -59.737 1.00 95.94 581 SER A CA 1
ATOM 4545 C C . SER A 1 581 ? 65.274 -10.530 -59.836 1.00 95.94 581 SER A C 1
ATOM 4547 O O . SER A 1 581 ? 65.403 -11.260 -58.856 1.00 95.94 581 SER A O 1
ATOM 4549 N N . THR A 1 582 ? 65.831 -10.808 -61.009 1.00 96.88 582 THR A N 1
ATOM 4550 C CA . THR A 1 582 ? 66.694 -11.967 -61.255 1.00 96.88 582 THR A CA 1
ATOM 4551 C C . THR A 1 582 ? 67.738 -11.647 -62.323 1.00 96.88 582 THR A C 1
ATOM 4553 O O . THR A 1 582 ? 67.700 -10.581 -62.937 1.00 96.88 582 THR A O 1
ATOM 4556 N N . SER A 1 583 ? 68.693 -12.545 -62.545 1.00 95.38 583 SER A N 1
ATOM 4557 C CA . SER A 1 583 ? 69.686 -12.396 -63.609 1.00 95.38 583 SER A CA 1
ATOM 4558 C C . SER A 1 583 ? 69.260 -13.120 -64.886 1.00 95.38 583 SER A C 1
ATOM 4560 O O . SER A 1 583 ? 68.616 -14.168 -64.845 1.00 95.38 583 SER A O 1
ATOM 4562 N N . CYS A 1 584 ? 69.657 -12.573 -66.032 1.00 96.19 584 CYS A N 1
ATOM 4563 C CA . CYS A 1 584 ? 69.623 -13.234 -67.329 1.00 96.19 584 CYS A CA 1
ATOM 4564 C C . CYS A 1 584 ? 71.035 -13.230 -67.928 1.00 96.19 584 CYS A C 1
ATOM 4566 O O . CYS A 1 584 ? 71.617 -12.159 -68.095 1.00 96.19 584 CYS A O 1
ATOM 4568 N N . THR A 1 585 ? 71.611 -14.400 -68.217 1.00 96.12 585 THR A N 1
ATOM 4569 C CA . THR A 1 585 ? 72.963 -14.506 -68.803 1.00 96.12 585 THR A CA 1
ATOM 4570 C C . THR A 1 585 ? 72.901 -14.864 -70.285 1.00 96.12 585 THR A C 1
ATOM 4572 O O . THR A 1 585 ? 72.303 -15.872 -70.654 1.00 96.12 585 THR A O 1
ATOM 4575 N N . ILE A 1 586 ? 73.550 -14.052 -71.121 1.00 96.06 586 ILE A N 1
ATOM 4576 C CA . ILE A 1 586 ? 73.553 -14.166 -72.582 1.00 96.06 586 ILE A CA 1
ATOM 4577 C C . ILE A 1 586 ? 74.924 -14.613 -73.075 1.00 96.06 586 ILE A C 1
ATOM 4579 O O . ILE A 1 586 ? 75.928 -13.940 -72.826 1.00 96.06 586 ILE A O 1
ATOM 4583 N N . TYR A 1 587 ? 74.945 -15.731 -73.797 1.00 91.75 587 TYR A N 1
ATOM 4584 C CA . TYR A 1 587 ? 76.140 -16.343 -74.373 1.00 91.75 587 TYR A CA 1
ATOM 4585 C C . TYR A 1 587 ? 76.283 -16.028 -75.871 1.00 91.75 587 TYR A C 1
ATOM 4587 O O . TYR A 1 587 ? 75.314 -15.665 -76.542 1.00 91.75 587 TYR A O 1
ATOM 4595 N N . GLU A 1 588 ? 77.495 -16.166 -76.417 1.00 88.62 588 GLU A N 1
ATOM 4596 C CA . GLU A 1 588 ? 77.705 -16.081 -77.868 1.00 88.62 588 GLU A CA 1
ATOM 4597 C C . GLU A 1 588 ? 77.094 -17.313 -78.543 1.00 88.62 588 GLU A C 1
ATOM 4599 O O . GLU A 1 588 ? 77.206 -18.428 -78.031 1.00 88.62 588 GLU A O 1
ATOM 4604 N N . VAL A 1 589 ? 76.466 -17.125 -79.704 1.00 76.81 589 VAL A N 1
ATOM 4605 C CA . VAL A 1 589 ? 76.076 -18.249 -80.560 1.00 76.81 589 VAL A CA 1
ATOM 4606 C C . VAL A 1 589 ? 77.365 -18.872 -81.090 1.00 76.81 589 VAL A C 1
ATOM 4608 O O . VAL A 1 589 ? 78.081 -18.233 -81.865 1.00 76.81 589 VAL A O 1
ATOM 4611 N N . GLU A 1 590 ? 77.685 -20.104 -80.690 1.00 64.19 590 GLU A N 1
ATOM 4612 C CA . GLU A 1 590 ? 78.803 -20.821 -81.302 1.00 64.19 590 GLU A CA 1
ATOM 4613 C C . GLU A 1 590 ? 78.504 -20.991 -82.794 1.00 64.19 590 GLU A C 1
ATOM 4615 O O . GLU A 1 590 ? 77.609 -21.739 -83.195 1.00 64.19 590 GLU A O 1
ATOM 4620 N N . SER A 1 591 ? 79.251 -20.285 -83.647 1.00 50.09 591 SER A N 1
ATOM 4621 C CA . SER A 1 591 ? 79.207 -20.552 -85.077 1.00 50.09 591 SER A CA 1
ATOM 4622 C C . SER A 1 591 ? 79.662 -21.995 -85.279 1.00 50.09 591 SER A C 1
ATOM 4624 O O . SER A 1 591 ? 80.845 -22.301 -85.103 1.00 50.09 591 SER A O 1
ATOM 4626 N N . THR A 1 592 ? 78.750 -22.892 -85.655 1.00 46.91 592 THR A N 1
ATOM 4627 C CA . THR A 1 592 ? 79.140 -24.194 -86.193 1.00 46.91 592 THR A CA 1
ATOM 4628 C C . THR A 1 592 ? 79.859 -23.935 -87.510 1.00 46.91 592 THR A C 1
ATOM 4630 O O . THR A 1 592 ? 79.267 -23.746 -88.572 1.00 46.91 592 THR A O 1
ATOM 4633 N N . GLY A 1 593 ? 81.184 -23.836 -87.411 1.00 40.78 593 GLY A N 1
ATOM 4634 C CA . GLY A 1 593 ? 82.070 -23.756 -88.553 1.00 40.78 593 GLY A CA 1
ATOM 4635 C C . GLY A 1 593 ? 81.799 -24.926 -89.492 1.00 40.78 593 GLY A C 1
ATOM 4636 O O . GLY A 1 593 ? 81.637 -26.068 -89.060 1.00 40.78 593 GLY A O 1
ATOM 4637 N N . GLY A 1 594 ? 81.760 -24.633 -90.791 1.00 43.41 594 GLY A N 1
ATOM 4638 C CA . GLY A 1 594 ? 81.746 -25.654 -91.827 1.00 43.41 594 GLY A CA 1
ATOM 4639 C C . GLY A 1 594 ? 82.883 -26.653 -91.605 1.00 43.41 594 GLY A C 1
ATOM 4640 O O . GLY A 1 594 ? 84.058 -26.297 -91.649 1.00 43.41 594 GLY A O 1
ATOM 4641 N N . GLY A 1 595 ? 82.516 -27.909 -91.375 1.00 37.38 595 GLY A N 1
ATOM 4642 C CA . GLY A 1 595 ? 83.439 -29.014 -91.161 1.00 37.38 595 GLY A CA 1
ATOM 4643 C C . GLY A 1 595 ? 82.755 -30.335 -91.482 1.00 37.38 595 GLY A C 1
ATOM 4644 O O . GLY A 1 595 ? 82.136 -30.949 -90.623 1.00 37.38 595 GLY A O 1
ATOM 4645 N N . SER A 1 596 ? 82.852 -30.747 -92.746 1.00 36.59 596 SER A N 1
ATOM 4646 C CA . SER A 1 596 ? 82.483 -32.075 -93.249 1.00 36.59 596 SER A CA 1
ATOM 4647 C C . SER A 1 596 ? 83.071 -33.189 -92.382 1.00 36.59 596 SER A C 1
ATOM 4649 O O . SER A 1 596 ? 84.294 -33.270 -92.309 1.00 36.59 596 SER A O 1
ATOM 4651 N N . TRP A 1 597 ? 82.247 -34.125 -91.897 1.00 36.53 597 TRP A N 1
ATOM 4652 C CA . TRP A 1 597 ? 82.698 -35.496 -91.627 1.00 36.53 597 TRP A CA 1
ATOM 4653 C C . TRP A 1 597 ? 81.657 -36.544 -92.040 1.00 36.53 597 TRP A C 1
ATOM 4655 O O . TRP A 1 597 ? 80.448 -36.332 -91.998 1.00 36.53 597 TRP A O 1
ATOM 4665 N N . SER A 1 598 ? 82.200 -37.656 -92.528 1.00 39.12 598 SER A N 1
ATOM 4666 C CA . SER A 1 598 ? 81.588 -38.780 -93.230 1.00 39.12 598 SER A CA 1
ATOM 4667 C C . SER A 1 598 ? 80.593 -39.630 -92.426 1.00 39.12 598 SER A C 1
ATOM 4669 O O . SER A 1 598 ? 80.686 -39.764 -91.213 1.00 39.12 598 SER A O 1
ATOM 4671 N N . ILE A 1 599 ? 79.709 -40.264 -93.201 1.00 42.75 599 ILE A N 1
ATOM 4672 C CA . ILE A 1 599 ? 78.697 -41.300 -92.927 1.00 42.75 599 ILE A CA 1
ATOM 4673 C C . ILE A 1 599 ? 79.115 -42.337 -91.859 1.00 42.75 599 ILE A C 1
ATOM 4675 O O . ILE A 1 599 ? 80.088 -43.050 -92.078 1.00 42.75 599 ILE A O 1
ATOM 4679 N N . GLU A 1 600 ? 78.322 -42.511 -90.789 1.00 36.97 600 GLU A N 1
ATOM 4680 C CA . GLU A 1 600 ? 77.650 -43.782 -90.420 1.00 36.97 600 GLU A CA 1
ATOM 4681 C C . GLU A 1 600 ? 76.878 -43.720 -89.078 1.00 36.97 600 GLU A C 1
ATOM 4683 O O . GLU A 1 600 ? 77.385 -43.225 -88.080 1.00 36.97 600 GLU A O 1
ATOM 4688 N N . LYS A 1 601 ? 75.706 -44.385 -89.086 1.00 36.22 601 LYS A N 1
ATOM 4689 C CA . LYS A 1 601 ? 74.933 -45.000 -87.976 1.00 36.22 601 LYS A CA 1
ATOM 4690 C C . LYS A 1 601 ? 74.221 -44.082 -86.968 1.00 36.22 601 LYS A C 1
ATOM 4692 O O . LYS A 1 601 ? 74.852 -43.382 -86.198 1.00 36.22 601 LYS A O 1
ATOM 4697 N N . ILE A 1 602 ? 72.886 -43.968 -87.006 1.00 34.56 602 ILE A N 1
ATOM 4698 C CA . ILE A 1 602 ? 71.792 -44.944 -86.743 1.00 34.56 602 ILE A CA 1
ATOM 4699 C C . ILE A 1 602 ? 71.326 -44.909 -85.275 1.00 34.56 602 ILE A C 1
ATOM 4701 O O . ILE A 1 602 ? 72.061 -45.296 -84.378 1.00 34.56 602 ILE A O 1
ATOM 4705 N N . ALA A 1 603 ? 70.030 -44.589 -85.158 1.00 36.22 603 ALA A N 1
ATOM 4706 C CA . ALA A 1 603 ? 69.033 -45.004 -84.168 1.00 36.22 603 ALA A CA 1
ATOM 4707 C C . ALA A 1 603 ? 69.098 -44.448 -82.736 1.00 36.22 603 ALA A C 1
ATOM 4709 O O . ALA A 1 603 ? 70.169 -44.333 -82.170 1.00 36.22 603 ALA A O 1
ATOM 4710 N N . THR A 1 604 ? 68.009 -44.216 -81.995 1.00 36.03 604 THR A N 1
ATOM 4711 C CA . THR A 1 604 ? 66.546 -44.092 -82.192 1.00 36.03 604 THR A CA 1
ATOM 4712 C C . THR A 1 604 ? 65.974 -44.171 -80.759 1.00 36.03 604 THR A C 1
ATOM 4714 O O . THR A 1 604 ? 66.353 -45.081 -80.030 1.00 36.03 604 THR A O 1
ATOM 4717 N N . ILE A 1 605 ? 65.014 -43.291 -80.427 1.00 34.59 605 ILE A N 1
ATOM 4718 C CA . ILE A 1 605 ? 63.905 -43.460 -79.449 1.00 34.59 605 ILE A CA 1
ATOM 4719 C C . ILE A 1 605 ? 64.127 -43.256 -77.926 1.00 34.59 605 ILE A C 1
ATOM 4721 O O . ILE A 1 605 ? 64.902 -43.964 -77.296 1.00 34.59 605 ILE A O 1
ATOM 4725 N N . LEU A 1 606 ? 63.231 -42.394 -77.391 1.00 35.31 606 LEU A N 1
ATOM 4726 C CA . LEU A 1 606 ? 62.629 -42.296 -76.037 1.00 35.31 606 LEU A CA 1
ATOM 4727 C C . LEU A 1 606 ? 63.586 -41.949 -74.871 1.00 35.31 606 LEU A C 1
ATOM 4729 O O . LEU A 1 606 ? 64.713 -42.406 -74.817 1.00 35.31 606 LEU A O 1
ATOM 4733 N N . THR A 1 607 ? 63.215 -41.164 -73.855 1.00 37.62 607 THR A N 1
ATOM 4734 C CA . THR A 1 607 ? 61.940 -41.125 -73.120 1.00 37.62 607 THR A CA 1
ATOM 4735 C C . THR A 1 607 ? 61.945 -39.928 -72.146 1.00 37.62 607 THR A C 1
ATOM 4737 O O . THR A 1 607 ? 63.003 -39.647 -71.588 1.00 37.62 607 THR A O 1
ATOM 4740 N N . ILE A 1 608 ? 60.737 -39.410 -71.861 1.00 39.97 608 ILE A N 1
ATOM 4741 C CA . ILE A 1 608 ? 60.287 -38.546 -70.737 1.00 39.97 608 ILE A CA 1
ATOM 4742 C C . ILE A 1 608 ? 60.610 -37.056 -70.845 1.00 39.97 608 ILE A C 1
ATOM 4744 O O . ILE A 1 608 ? 61.790 -36.673 -70.713 1.00 39.97 608 ILE A O 1
#

Solvent-accessible surface area (backbone atoms only — not comparable to full-atom values): 33345 Å² total; per-residue (Å²): 135,81,88,86,87,89,85,83,90,84,89,88,86,89,83,89,84,92,81,81,94,69,89,77,81,74,80,75,70,80,72,72,68,41,79,45,61,34,34,33,40,38,47,44,73,82,79,65,66,78,38,71,69,57,58,51,48,44,43,48,56,51,38,50,50,24,59,78,71,70,47,57,53,38,69,45,80,46,81,48,68,18,65,72,35,36,68,51,35,33,52,50,55,52,52,31,47,78,70,74,28,36,41,34,39,30,30,38,39,44,64,28,35,62,61,30,42,66,61,30,53,77,66,57,23,35,34,40,16,30,44,30,29,46,55,91,68,69,42,72,71,40,54,31,24,61,24,53,30,26,77,57,47,12,52,50,55,26,39,50,40,49,75,74,46,36,44,32,32,37,36,44,28,39,66,45,73,65,39,47,38,42,45,62,33,26,56,57,39,21,44,75,75,67,32,42,79,79,42,83,46,73,42,58,84,85,63,86,77,57,65,70,62,50,53,54,49,32,55,54,36,46,55,44,25,77,74,67,38,48,85,26,31,30,38,38,43,38,44,49,78,60,46,36,61,51,48,59,56,34,71,81,32,53,53,54,48,63,26,48,30,32,33,38,55,56,51,28,79,42,62,58,37,35,74,74,24,23,68,44,38,18,56,29,49,37,39,5,37,33,70,47,53,56,95,43,74,66,33,52,54,49,33,55,55,44,28,73,73,72,74,37,77,72,47,57,52,42,29,28,44,46,35,49,57,48,50,52,55,53,15,27,62,75,45,73,34,85,48,33,67,50,23,63,75,36,38,60,66,44,26,61,73,41,67,47,49,44,29,68,47,33,50,44,89,27,36,33,23,59,66,64,35,28,37,26,26,30,41,34,77,55,100,89,38,40,40,78,40,81,40,30,38,34,41,63,92,77,70,45,67,49,75,45,70,87,74,66,72,58,71,76,81,68,55,32,47,44,28,37,48,72,75,43,73,48,38,48,64,43,75,42,82,46,48,43,76,82,44,46,36,94,84,62,41,73,72,44,39,40,37,40,66,62,78,83,69,81,70,42,63,55,72,65,43,72,52,59,45,88,56,65,48,77,28,56,29,35,30,34,36,26,28,59,80,76,36,57,27,71,21,72,17,51,32,42,28,37,73,76,82,86,68,61,31,47,45,35,63,74,54,73,45,69,51,39,38,72,40,78,38,82,44,45,34,76,81,46,48,35,91,87,64,48,70,69,44,34,40,36,37,72,60,79,86,75,80,75,43,79,49,62,62,46,75,50,64,44,82,60,64,48,77,30,55,32,35,38,39,29,26,29,76,91,64,39,63,21,74,27,73,39,47,33,40,30,37,77,68,80,76,81,68,93,73,92,79,82,93,81,86,84,88,82,87,88,82,136

Mean predicted aligned error: 14.35 Å

Secondary structure (DSSP, 8-state):
---S---S----------------------PPPEEEEEEEEESSS-SSTT-HHHHHHHHHHHHHHHHHTT-SEEEEEEEEE-TT-HHHHHHHHHHHHHTT--EEE---SHHHHHHHHHHHHHHT-EEEESS---GGG-SSSSEEESSPPHHHHHHHHHHHHHHHT--EEEEEEESSHHHHHHHHHHHHHHHHTT-EEEEEEEE-TT----HHHHHHHHHHHHHHHHHH-GGGEEEEEE-STHHHHHHHHGGG-HHHHTSEEEE-GGGTT-HHHHHHSHHHHHHTT-EEEEE-----HHHHHHHHHHHHHHSSPPPHHHHHHHHHHHHHHHHHHHHTS--HHHHHTTHHHHHHH-EETTEE--B-TTSBB----EEEEEEEEETTEEEEEEEEEEETTTTEEEE-GGG--PPPPPPPBP-----EEEETT--EE---TT-B-SSS-EEEEEEE-SSSPPPB-SSS-EE--SS-EEEEEEEEEEETTS-EEEEEEEEEEEPPPPPPPB------EEEETTSEEEEE-TT-B-SSS-EEEEEEE-SSS---EESSEEEEE-SS-EEEEEEEEEEESS--EEEEEEEEEEE---------------------